Protein AF-A0A2V9MA89-F1 (afdb_monomer_lite)

Structure (mmCIF, N/CA/C/O backbone):
data_AF-A0A2V9MA89-F1
#
_entry.id   AF-A0A2V9MA89-F1
#
loop_
_atom_site.group_PDB
_atom_site.id
_atom_site.type_symbol
_atom_site.label_atom_id
_atom_site.label_alt_id
_atom_site.label_comp_id
_atom_site.label_asym_id
_atom_site.label_entity_id
_atom_site.label_seq_id
_atom_site.pdbx_PDB_ins_code
_atom_site.Cartn_x
_atom_site.Cartn_y
_atom_site.Cartn_z
_atom_site.occupancy
_atom_site.B_iso_or_equiv
_atom_site.auth_seq_id
_atom_site.auth_comp_id
_atom_site.auth_asym_id
_atom_site.auth_atom_id
_atom_site.pdbx_PDB_model_num
ATOM 1 N N . MET A 1 1 ? 19.183 25.462 5.702 1.00 46.97 1 MET A N 1
ATOM 2 C CA . MET A 1 1 ? 18.153 24.453 5.350 1.00 46.97 1 MET A CA 1
ATOM 3 C C . MET A 1 1 ? 18.546 23.138 5.999 1.00 46.97 1 MET A C 1
ATOM 5 O O . MET A 1 1 ? 19.645 22.684 5.725 1.00 46.97 1 MET A O 1
ATOM 9 N N . GLN A 1 2 ? 17.701 22.550 6.853 1.00 56.38 2 GLN A N 1
ATOM 10 C CA . GLN A 1 2 ? 17.992 21.238 7.446 1.00 56.38 2 GLN A CA 1
ATOM 11 C C . GLN A 1 2 ? 18.000 20.144 6.371 1.00 56.38 2 GLN A C 1
ATOM 13 O O . GLN A 1 2 ? 17.097 20.059 5.521 1.00 56.38 2 GLN A O 1
ATOM 18 N N . THR A 1 3 ? 19.002 19.277 6.430 1.00 70.81 3 THR A N 1
ATOM 19 C CA . THR A 1 3 ? 19.090 18.080 5.598 1.00 70.81 3 THR A CA 1
ATOM 20 C C . THR A 1 3 ? 17.911 17.143 5.886 1.00 70.81 3 THR A C 1
ATOM 22 O O . THR A 1 3 ? 17.191 17.257 6.884 1.00 70.81 3 THR A O 1
ATOM 25 N N . ARG A 1 4 ? 17.642 16.206 4.972 1.00 61.56 4 ARG A N 1
ATOM 26 C CA . ARG A 1 4 ? 16.603 15.185 5.186 1.00 61.56 4 ARG A CA 1
ATOM 27 C C . ARG A 1 4 ? 16.917 14.314 6.410 1.00 61.56 4 ARG A C 1
ATOM 29 O O . ARG A 1 4 ? 15.990 13.954 7.125 1.00 61.56 4 ARG A O 1
ATOM 36 N N . GLY A 1 5 ? 18.197 14.014 6.649 1.00 64.12 5 GLY A N 1
ATOM 37 C CA . GLY A 1 5 ? 18.654 13.239 7.805 1.00 64.12 5 GLY A CA 1
ATOM 38 C C . GLY A 1 5 ? 18.374 13.951 9.128 1.00 64.12 5 GLY A C 1
ATOM 39 O O . GLY A 1 5 ? 17.744 13.373 10.003 1.00 64.12 5 GLY A O 1
ATOM 40 N N . GLU A 1 6 ? 18.719 15.236 9.231 1.00 68.38 6 GLU A N 1
ATOM 41 C CA . GLU A 1 6 ? 18.468 16.042 10.438 1.00 68.38 6 GLU A CA 1
ATOM 42 C C . GLU A 1 6 ? 16.975 16.173 10.762 1.00 68.38 6 GLU A C 1
ATOM 44 O O . GLU A 1 6 ? 16.577 16.092 11.923 1.00 68.38 6 GLU A O 1
ATOM 49 N N . ARG A 1 7 ? 16.123 16.320 9.737 1.00 64.81 7 ARG A N 1
ATOM 50 C CA . ARG A 1 7 ? 14.663 16.356 9.924 1.00 64.81 7 ARG A CA 1
ATOM 51 C C . ARG A 1 7 ? 14.111 15.033 10.443 1.00 64.81 7 ARG A C 1
ATOM 53 O O . ARG A 1 7 ? 13.260 15.037 11.326 1.00 64.81 7 ARG A O 1
ATOM 60 N N . LEU A 1 8 ? 14.586 13.912 9.903 1.00 64.81 8 LEU A N 1
ATOM 61 C CA . LEU A 1 8 ? 14.165 12.582 10.342 1.00 64.81 8 LEU A CA 1
ATOM 62 C C . LEU A 1 8 ? 14.608 12.298 11.781 1.00 64.81 8 LEU A C 1
ATOM 64 O O . LEU A 1 8 ? 13.807 11.798 12.567 1.00 64.81 8 LEU A O 1
ATOM 68 N N . GLU A 1 9 ? 15.830 12.692 12.135 1.00 66.44 9 GLU A N 1
ATOM 69 C CA . GLU A 1 9 ? 16.377 12.546 13.485 1.00 66.44 9 GLU A CA 1
ATOM 70 C C . GLU A 1 9 ? 15.621 13.407 14.510 1.00 66.44 9 GLU A C 1
ATOM 72 O O . GLU A 1 9 ? 15.245 12.925 15.578 1.00 66.44 9 GLU A O 1
ATOM 77 N N . GLY A 1 10 ? 15.313 14.665 14.174 1.00 67.38 10 GLY A N 1
ATOM 78 C CA . GLY A 1 10 ? 14.509 15.537 15.035 1.00 67.38 10 GLY A CA 1
ATOM 79 C C . GLY A 1 10 ? 13.085 15.013 15.244 1.00 67.38 10 GLY A C 1
ATOM 80 O O . GLY A 1 10 ? 12.563 15.039 16.358 1.00 67.38 10 GLY A O 1
ATOM 81 N N . MET A 1 11 ? 12.465 14.468 14.192 1.00 68.75 11 MET A N 1
ATOM 82 C CA . MET A 1 11 ? 11.160 13.813 14.306 1.00 68.75 11 MET A CA 1
ATOM 83 C C . MET A 1 11 ? 11.224 12.566 15.187 1.00 68.75 11 MET A C 1
ATOM 85 O O . MET A 1 11 ? 10.311 12.354 15.981 1.00 68.75 11 MET A O 1
ATOM 89 N N . ARG A 1 12 ? 12.286 11.759 15.065 1.00 67.50 12 ARG A N 1
ATOM 90 C CA . ARG A 1 12 ? 12.498 10.561 15.883 1.00 67.50 12 ARG A CA 1
ATOM 91 C C . ARG A 1 12 ? 12.557 10.905 17.368 1.00 67.50 12 ARG A C 1
ATOM 93 O O . ARG A 1 12 ? 11.744 10.379 18.123 1.00 67.50 12 ARG A O 1
ATOM 100 N N . LYS A 1 13 ? 13.417 11.851 17.755 1.00 67.94 13 LYS A N 1
ATOM 101 C CA . LYS A 1 13 ? 13.519 12.319 19.148 1.00 67.94 13 LYS A CA 1
ATOM 102 C C . LYS A 1 13 ? 12.179 12.822 19.683 1.00 67.94 13 LYS A C 1
ATOM 104 O O . LYS A 1 13 ? 11.753 12.428 20.763 1.00 67.94 13 LYS A O 1
ATOM 109 N N . GLY A 1 14 ? 11.447 13.592 18.874 1.00 71.06 14 GLY A N 1
ATOM 110 C CA . GLY A 1 14 ? 10.112 14.063 19.244 1.00 71.06 14 GLY A CA 1
ATOM 111 C C . GLY A 1 14 ? 9.082 12.942 19.451 1.00 71.06 14 GLY A C 1
ATOM 112 O O . GLY A 1 14 ? 8.130 13.126 20.206 1.00 71.06 14 GLY A O 1
ATOM 113 N N . PHE A 1 15 ? 9.231 11.777 18.810 1.00 72.88 15 PHE A N 1
ATOM 114 C CA . PHE A 1 15 ? 8.396 10.610 19.110 1.00 72.88 15 PHE A CA 1
ATOM 115 C C . PHE A 1 15 ? 8.867 9.881 20.368 1.00 72.88 15 PHE A C 1
ATOM 117 O O . PHE A 1 15 ? 8.028 9.560 21.207 1.00 72.88 15 PHE A O 1
ATOM 124 N N . GLU A 1 16 ? 10.171 9.657 20.525 1.00 71.19 16 GLU A N 1
ATOM 125 C CA . GLU A 1 16 ? 10.755 8.987 21.697 1.00 71.19 16 GLU A CA 1
ATOM 126 C C . GLU A 1 16 ? 10.385 9.682 23.014 1.00 71.19 16 GLU A C 1
ATOM 128 O O . GLU A 1 16 ? 10.080 9.009 23.993 1.00 71.19 16 GLU A O 1
ATOM 133 N N . GLU A 1 17 ? 10.301 11.013 23.026 1.00 76.19 17 GLU A N 1
ATOM 134 C CA . GLU A 1 17 ? 9.868 11.782 24.201 1.00 76.19 17 GLU A CA 1
ATOM 135 C C . GLU A 1 17 ? 8.370 11.620 24.515 1.00 76.19 17 GLU A C 1
ATOM 137 O O . GLU A 1 17 ? 7.957 11.631 25.676 1.00 76.19 17 GLU A O 1
ATOM 142 N N . ARG A 1 18 ? 7.528 11.458 23.486 1.00 80.00 18 ARG A N 1
ATOM 143 C CA . ARG A 1 18 ? 6.061 11.437 23.629 1.00 80.00 18 ARG A CA 1
ATOM 144 C C . ARG A 1 18 ? 5.520 10.050 23.944 1.00 80.00 18 ARG A C 1
ATOM 146 O O . ARG A 1 18 ? 4.562 9.926 24.704 1.00 80.00 18 ARG A O 1
ATOM 153 N N . VAL A 1 19 ? 6.113 9.003 23.372 1.00 79.62 19 VAL A N 1
ATOM 154 C CA . VAL A 1 19 ? 5.618 7.622 23.488 1.00 79.62 19 VAL A CA 1
ATOM 155 C C . VAL A 1 19 ? 5.495 7.142 24.945 1.00 79.62 19 VAL A C 1
ATOM 157 O O . VAL A 1 19 ? 4.449 6.572 25.264 1.00 79.62 19 VAL A O 1
ATOM 160 N N . PRO A 1 20 ? 6.451 7.404 25.863 1.00 85.69 20 PRO A N 1
ATOM 161 C CA . PRO A 1 20 ? 6.319 6.999 27.261 1.00 85.69 20 PRO A CA 1
ATOM 162 C C . PRO A 1 20 ? 5.063 7.554 27.937 1.00 85.69 20 PRO A C 1
ATOM 164 O O . PRO A 1 20 ? 4.433 6.850 28.721 1.00 85.69 20 PRO A O 1
ATOM 167 N N . ALA A 1 21 ? 4.656 8.789 27.617 1.00 87.81 21 ALA A N 1
ATOM 168 C CA . ALA A 1 21 ? 3.433 9.382 28.158 1.00 87.81 21 ALA A CA 1
ATOM 169 C C . ALA A 1 21 ? 2.171 8.670 27.639 1.00 87.81 21 ALA A C 1
ATOM 171 O O . ALA A 1 21 ? 1.249 8.417 28.414 1.00 87.81 21 ALA A O 1
ATOM 172 N N . LEU A 1 22 ? 2.171 8.276 26.362 1.00 89.19 22 LEU A N 1
ATOM 173 C CA . LEU A 1 22 ? 1.068 7.558 25.707 1.00 89.19 22 LEU A CA 1
ATOM 174 C C . LEU A 1 22 ? 0.938 6.096 26.154 1.00 89.19 22 LEU A C 1
ATOM 176 O O . LEU A 1 22 ? -0.091 5.472 25.901 1.00 89.19 22 LEU A O 1
ATOM 180 N N . ALA A 1 23 ? 1.971 5.554 26.802 1.00 87.81 23 ALA A N 1
ATOM 181 C CA . ALA A 1 23 ? 1.989 4.211 27.372 1.00 87.81 23 ALA A CA 1
ATOM 182 C C . ALA A 1 23 ? 1.628 4.177 28.870 1.00 87.81 23 ALA A C 1
ATOM 184 O O . ALA A 1 23 ? 1.488 3.095 29.439 1.00 87.81 23 ALA A O 1
ATOM 185 N N . ARG A 1 24 ? 1.465 5.335 29.535 1.00 89.81 24 ARG A N 1
ATOM 186 C CA . ARG A 1 24 ? 1.129 5.379 30.969 1.00 89.81 24 ARG A CA 1
ATOM 187 C C . ARG A 1 24 ? -0.247 4.748 31.223 1.00 89.81 24 ARG A C 1
ATOM 189 O O . ARG A 1 24 ? -1.197 5.118 30.530 1.00 89.81 24 ARG A O 1
ATOM 196 N N . PRO A 1 25 ? -0.415 3.914 32.269 1.00 86.75 25 PRO A N 1
ATOM 197 C CA . PRO A 1 25 ? -1.697 3.270 32.570 1.00 86.75 25 PRO A CA 1
ATOM 198 C C . PRO A 1 25 ? -2.876 4.247 32.666 1.00 86.75 25 PRO A C 1
ATOM 200 O O . PRO A 1 25 ? -3.944 3.988 32.117 1.00 86.75 25 PRO A O 1
ATOM 203 N N . GLY A 1 26 ? -2.669 5.415 33.288 1.00 86.50 26 GLY A N 1
ATOM 204 C CA . GLY A 1 26 ? -3.700 6.452 33.392 1.00 86.50 26 GLY A CA 1
ATOM 205 C C . GLY A 1 26 ? -4.122 7.039 32.041 1.00 86.50 26 GLY A C 1
ATOM 206 O O . GLY A 1 26 ? -5.304 7.311 31.839 1.00 86.50 26 GLY A O 1
ATOM 207 N N . PHE A 1 27 ? -3.184 7.189 31.098 1.00 90.31 27 PHE A N 1
ATOM 208 C CA . PHE A 1 27 ? -3.495 7.624 29.737 1.00 90.31 27 PHE A CA 1
ATOM 209 C C . PHE A 1 27 ? -4.284 6.546 28.992 1.00 90.31 27 PHE A C 1
ATOM 211 O O . PHE A 1 27 ? -5.341 6.833 28.434 1.00 90.31 27 PHE A O 1
ATOM 218 N N . VAL A 1 28 ? -3.804 5.298 29.034 1.00 89.88 28 VAL A N 1
ATOM 219 C CA . VAL A 1 28 ? -4.446 4.156 28.369 1.00 89.88 28 VAL A CA 1
ATOM 220 C C . VAL A 1 28 ? -5.880 3.975 28.864 1.00 89.88 28 VAL A C 1
ATOM 222 O O . VAL A 1 28 ? -6.798 3.889 28.050 1.00 89.88 28 VAL A O 1
ATOM 225 N N . ALA A 1 29 ? -6.096 3.984 30.181 1.00 86.56 29 ALA A N 1
ATOM 226 C CA . ALA A 1 29 ? -7.425 3.845 30.767 1.00 86.56 29 ALA A CA 1
ATOM 227 C C . ALA A 1 29 ? -8.369 4.983 30.338 1.00 86.56 29 ALA A C 1
ATOM 229 O O . ALA A 1 29 ? -9.514 4.731 29.961 1.00 86.56 29 ALA A O 1
ATOM 230 N N . ARG A 1 30 ? -7.885 6.233 30.361 1.00 87.31 30 ARG A N 1
ATOM 231 C CA . ARG A 1 30 ? -8.709 7.420 30.097 1.00 87.31 30 ARG A CA 1
ATOM 232 C C . ARG A 1 30 ? -9.006 7.651 28.618 1.00 87.31 30 ARG A C 1
ATOM 234 O O . ARG A 1 30 ? -10.115 8.076 28.311 1.00 87.31 30 ARG A O 1
ATOM 241 N N . HIS A 1 31 ? -8.049 7.407 27.725 1.00 88.56 31 HIS A N 1
ATOM 242 C CA . HIS A 1 31 ? -8.136 7.836 26.323 1.00 88.56 31 HIS A CA 1
ATOM 243 C C . HIS A 1 31 ? -8.214 6.691 25.316 1.00 88.56 31 HIS A C 1
ATOM 245 O O . HIS A 1 31 ? -8.699 6.905 24.212 1.00 88.56 31 HIS A O 1
ATOM 251 N N . VAL A 1 32 ? -7.751 5.488 25.666 1.00 89.75 32 VAL A N 1
ATOM 252 C CA . VAL A 1 32 ? -7.778 4.336 24.750 1.00 89.75 32 VAL A CA 1
ATOM 253 C C . VAL A 1 32 ? -8.895 3.379 25.141 1.00 89.75 32 VAL A C 1
ATOM 255 O O . VAL A 1 32 ? -9.768 3.071 24.334 1.00 89.75 32 VAL A O 1
ATOM 258 N N . ARG A 1 33 ? -8.903 2.939 26.403 1.00 86.69 33 ARG A N 1
ATOM 259 C CA . ARG A 1 33 ? -9.870 1.963 26.911 1.00 86.69 33 ARG A CA 1
ATOM 260 C C . ARG A 1 33 ? -11.286 2.527 26.977 1.00 86.69 33 ARG A C 1
ATOM 262 O O . ARG A 1 33 ? -12.224 1.811 26.659 1.00 86.69 33 ARG A O 1
ATOM 269 N N . SER A 1 34 ? -11.442 3.798 27.343 1.00 87.62 34 SER A N 1
ATOM 270 C CA . SER A 1 34 ? -12.750 4.468 27.428 1.00 87.62 34 SER A CA 1
ATOM 271 C C . SER A 1 34 ? -13.517 4.512 26.100 1.00 87.62 34 SER A C 1
ATOM 273 O O . SER A 1 34 ? -14.742 4.611 26.111 1.00 87.62 34 SER A O 1
ATOM 275 N N . LEU A 1 35 ? -12.810 4.419 24.968 1.00 87.12 35 LEU A N 1
ATOM 276 C CA . LEU A 1 35 ? -13.395 4.398 23.626 1.00 87.12 35 LEU A CA 1
ATOM 277 C C . LEU A 1 35 ? -13.886 3.002 23.215 1.00 87.12 35 LEU A C 1
ATOM 279 O O . LEU A 1 35 ? -14.636 2.869 22.249 1.00 87.12 35 LEU A O 1
ATOM 283 N N . LEU A 1 36 ? -13.482 1.955 23.938 1.00 84.69 36 LEU A N 1
ATOM 284 C CA . LEU A 1 36 ? -13.965 0.600 23.720 1.00 84.69 36 LEU A CA 1
ATOM 285 C C . LEU A 1 36 ? -15.293 0.436 24.469 1.00 84.69 36 LEU A C 1
ATOM 287 O O . LEU A 1 36 ? -15.354 0.525 25.693 1.00 84.69 36 LEU A O 1
ATOM 291 N N . LYS A 1 37 ? -16.379 0.190 23.726 1.00 68.69 37 LYS A N 1
ATOM 292 C CA . LYS A 1 37 ? -17.733 -0.004 24.285 1.00 68.69 37 LYS A CA 1
ATOM 293 C C . LYS A 1 37 ? -17.832 -1.221 25.224 1.00 68.69 37 LYS A C 1
ATOM 295 O O . LYS A 1 37 ? -18.767 -1.315 26.015 1.00 68.69 37 LYS A O 1
ATOM 300 N N . GLU A 1 38 ? -16.862 -2.131 25.159 1.00 64.06 38 GLU A N 1
ATOM 301 C CA . GLU A 1 38 ? -16.753 -3.336 25.983 1.00 64.06 38 GLU A CA 1
ATOM 302 C C . GLU A 1 38 ? -16.047 -3.007 27.312 1.00 64.06 38 GLU A C 1
ATOM 304 O O . GLU A 1 38 ? -14.821 -2.923 27.409 1.00 64.06 38 GLU A O 1
ATOM 309 N N . ARG A 1 39 ? -16.842 -2.782 28.365 1.00 52.31 39 ARG A N 1
ATOM 310 C CA . ARG A 1 39 ? -16.356 -2.531 29.730 1.00 52.31 39 ARG A CA 1
ATOM 311 C C . ARG A 1 39 ? -15.835 -3.821 30.376 1.00 52.31 39 ARG A C 1
ATOM 313 O O . ARG A 1 39 ? -16.519 -4.399 31.212 1.00 52.31 39 ARG A O 1
ATOM 320 N N . ALA A 1 40 ? -14.604 -4.229 30.081 1.00 54.59 40 ALA A N 1
ATOM 321 C CA . ALA A 1 40 ? -13.835 -4.980 31.079 1.00 54.59 40 ALA A CA 1
ATOM 322 C C . ALA A 1 40 ? -13.034 -3.967 31.909 1.00 54.59 40 ALA A C 1
ATOM 324 O O . ALA A 1 40 ? -12.072 -3.368 31.415 1.00 54.59 40 ALA A O 1
ATOM 325 N N . LEU A 1 41 ? -13.499 -3.710 33.134 1.00 51.88 41 LEU A N 1
ATOM 326 C CA . LEU A 1 41 ? -12.773 -2.946 34.148 1.00 51.88 41 LEU A CA 1
ATOM 327 C C . LEU A 1 41 ? -11.552 -3.772 34.583 1.00 51.88 41 LEU A C 1
ATOM 329 O O . LEU A 1 41 ? -11.711 -4.915 34.994 1.00 51.88 41 LEU A O 1
ATOM 333 N N . GLY A 1 42 ? -10.348 -3.201 34.494 1.00 57.38 42 GLY A N 1
ATOM 334 C CA . GLY A 1 42 ? -9.135 -3.797 35.073 1.00 57.38 42 GLY A CA 1
ATOM 335 C C . GLY A 1 42 ? -8.269 -4.672 34.158 1.00 57.38 42 GLY A C 1
ATOM 336 O O . GLY A 1 42 ? -7.298 -5.232 34.652 1.00 57.38 42 GLY A O 1
ATOM 337 N N . ALA A 1 43 ? -8.556 -4.773 32.855 1.00 64.19 43 ALA A N 1
ATOM 338 C CA . ALA A 1 43 ? -7.651 -5.455 31.924 1.00 64.19 43 ALA A CA 1
ATOM 339 C C . ALA A 1 43 ? -6.328 -4.676 31.797 1.00 64.19 43 ALA A C 1
ATOM 341 O O . ALA A 1 43 ? -6.338 -3.478 31.483 1.00 64.19 43 ALA A O 1
ATOM 342 N N . GLY A 1 44 ? -5.200 -5.347 32.039 1.00 80.31 44 GLY A N 1
ATOM 343 C CA . GLY A 1 44 ? -3.877 -4.812 31.755 1.00 80.31 44 GLY A CA 1
ATOM 344 C C . GLY A 1 44 ? -3.711 -4.528 30.264 1.00 80.31 44 GLY A C 1
ATOM 345 O O . GLY A 1 44 ? -4.481 -4.987 29.415 1.00 80.31 44 GLY A O 1
ATOM 346 N N . CYS A 1 45 ? -2.732 -3.687 29.941 1.00 87.69 45 CYS A N 1
ATOM 347 C CA . CYS A 1 45 ? -2.436 -3.309 28.568 1.00 87.69 45 CYS A CA 1
ATOM 348 C C . CYS A 1 45 ? -0.930 -3.294 28.351 1.00 87.69 45 CYS A C 1
ATOM 350 O O . CYS A 1 45 ? -0.204 -2.541 29.004 1.00 87.69 45 CYS A O 1
ATOM 352 N N . LYS A 1 46 ? -0.471 -4.061 27.365 1.00 91.06 46 LYS A N 1
ATOM 353 C CA . LYS A 1 46 ? 0.884 -3.962 26.834 1.00 91.06 46 LYS A CA 1
ATOM 354 C C . LYS A 1 46 ? 0.909 -2.936 25.706 1.00 91.06 46 LYS A C 1
ATOM 356 O O . LYS A 1 46 ? 0.102 -3.016 24.781 1.00 91.06 46 LYS A O 1
ATOM 361 N N . VAL A 1 47 ? 1.830 -1.976 25.774 1.00 90.75 47 VAL A N 1
ATOM 362 C CA . VAL A 1 47 ? 2.010 -0.951 24.735 1.00 90.75 47 VAL A CA 1
ATOM 363 C C . VAL A 1 47 ? 3.351 -1.153 24.047 1.00 90.75 47 VAL A C 1
ATOM 365 O O . VAL A 1 47 ? 4.384 -1.231 24.705 1.00 90.75 47 VAL A O 1
ATOM 368 N N . GLU A 1 48 ? 3.337 -1.239 22.722 1.00 90.62 48 GLU A N 1
ATOM 369 C CA . GLU A 1 48 ? 4.529 -1.479 21.908 1.00 90.62 48 GLU A CA 1
ATOM 370 C C . GLU A 1 48 ? 4.590 -0.514 20.726 1.00 90.62 48 GLU A C 1
ATOM 372 O O . GLU A 1 48 ? 3.570 -0.188 20.120 1.00 90.62 48 GLU A O 1
ATOM 377 N N . ILE A 1 49 ? 5.795 -0.097 20.343 1.00 88.00 49 ILE A N 1
ATOM 378 C CA . ILE A 1 49 ? 6.016 0.611 19.080 1.00 88.00 49 ILE A CA 1
ATOM 379 C C . ILE A 1 49 ? 6.128 -0.444 17.977 1.00 88.00 49 ILE A C 1
ATOM 381 O O . ILE A 1 49 ? 7.036 -1.268 17.999 1.00 88.00 49 ILE A O 1
ATOM 385 N N . VAL A 1 50 ? 5.218 -0.419 17.000 1.00 84.06 50 VAL A N 1
ATOM 386 C CA . VAL A 1 50 ? 5.195 -1.404 15.896 1.00 84.06 50 VAL A CA 1
ATOM 387 C C . VAL A 1 50 ? 5.807 -0.841 14.619 1.00 84.06 50 VAL A C 1
ATOM 389 O O . VAL A 1 50 ? 6.309 -1.585 13.780 1.00 84.06 50 VAL A O 1
ATOM 392 N N . ARG A 1 51 ? 5.798 0.485 14.456 1.00 73.12 51 ARG A N 1
ATOM 393 C CA . ARG A 1 51 ? 6.441 1.141 13.317 1.00 73.12 51 ARG A CA 1
ATOM 394 C C . ARG A 1 51 ? 7.093 2.434 13.763 1.00 73.12 51 ARG A C 1
ATOM 396 O O . ARG A 1 51 ? 6.393 3.395 14.091 1.00 73.12 51 ARG A O 1
ATOM 403 N N . GLY A 1 52 ? 8.420 2.422 13.743 1.00 51.44 52 GLY A N 1
ATOM 404 C CA . GLY A 1 52 ? 9.262 3.597 13.878 1.00 51.44 52 GLY A CA 1
ATOM 405 C C . GLY A 1 52 ? 9.715 4.092 12.507 1.00 51.44 52 GLY A C 1
ATOM 406 O O . GLY A 1 52 ? 10.106 3.305 11.650 1.00 51.44 52 GLY A O 1
ATOM 407 N N . GLU A 1 53 ? 9.683 5.413 12.357 1.00 49.94 53 GLU A N 1
ATOM 408 C CA . GLU A 1 53 ? 10.563 6.194 11.483 1.00 49.94 53 GLU A CA 1
ATOM 409 C C . GLU A 1 53 ? 10.176 6.382 9.999 1.00 49.94 53 GLU A C 1
ATOM 411 O O . GLU A 1 53 ? 9.621 5.532 9.300 1.00 49.94 53 GLU A O 1
ATOM 416 N N . GLY A 1 54 ? 10.495 7.584 9.501 1.00 50.00 54 GLY A N 1
ATOM 417 C CA . GLY A 1 54 ? 10.597 7.889 8.071 1.00 50.00 54 GLY A CA 1
ATOM 418 C C . GLY A 1 54 ? 9.399 8.556 7.392 1.00 50.00 54 GLY A C 1
ATOM 419 O O . GLY A 1 54 ? 9.554 9.024 6.263 1.00 50.00 54 GLY A O 1
ATOM 420 N N . THR A 1 55 ? 8.214 8.600 8.016 1.00 53.84 55 THR A N 1
ATOM 421 C CA . THR A 1 55 ? 6.963 8.919 7.285 1.00 53.84 55 THR A CA 1
ATOM 422 C C . THR A 1 55 ? 6.126 10.089 7.805 1.00 53.84 55 THR A C 1
ATOM 424 O O . THR A 1 55 ? 5.219 10.509 7.091 1.00 53.84 55 THR A O 1
ATOM 427 N N . GLY A 1 56 ? 6.428 10.678 8.968 1.00 66.19 56 GLY A N 1
ATOM 428 C CA . GLY A 1 56 ? 5.556 11.710 9.565 1.00 66.19 56 GLY A CA 1
ATOM 429 C C . GLY A 1 56 ? 4.754 11.250 10.776 1.00 66.19 56 GLY A C 1
ATOM 430 O O . GLY A 1 56 ? 4.106 12.078 11.418 1.00 66.19 56 GLY A O 1
ATOM 431 N N . TRP A 1 57 ? 4.790 9.953 11.085 1.00 76.62 57 TRP A N 1
ATOM 432 C CA . TRP A 1 57 ? 4.077 9.364 12.211 1.00 76.62 57 TRP A CA 1
ATOM 433 C C . TRP A 1 57 ? 4.807 8.150 12.795 1.00 76.62 57 TRP A C 1
ATOM 435 O O . TRP A 1 57 ? 5.644 7.537 12.130 1.00 76.62 57 TRP A O 1
ATOM 445 N N . THR A 1 58 ? 4.426 7.795 14.022 1.00 86.31 58 THR A N 1
ATOM 446 C CA . THR A 1 58 ? 4.827 6.567 14.728 1.00 86.31 58 THR A CA 1
ATOM 447 C C . THR A 1 58 ? 3.581 5.767 15.078 1.00 86.31 58 THR A C 1
ATOM 449 O O . THR A 1 58 ? 2.556 6.348 15.436 1.00 86.31 58 THR A O 1
ATOM 452 N N . THR A 1 59 ? 3.647 4.439 14.949 1.00 89.94 59 THR A N 1
ATOM 453 C CA . THR A 1 59 ? 2.507 3.555 15.242 1.00 89.94 59 THR A CA 1
ATOM 454 C C . THR A 1 59 ? 2.740 2.760 16.522 1.00 89.94 59 THR A C 1
ATOM 456 O O . THR A 1 59 ? 3.733 2.040 16.635 1.00 89.94 59 THR A O 1
ATOM 459 N N . LEU A 1 60 ? 1.795 2.870 17.449 1.00 92.38 60 LEU A N 1
ATOM 460 C CA . LEU A 1 60 ? 1.704 2.146 18.709 1.00 92.38 60 LEU A CA 1
ATOM 461 C C . LEU A 1 60 ? 0.674 1.023 18.601 1.00 92.38 60 LEU A C 1
ATOM 463 O O . LEU A 1 60 ? -0.345 1.176 17.927 1.00 92.38 60 LEU A O 1
ATOM 467 N N . ARG A 1 61 ? 0.922 -0.081 19.297 1.00 94.75 61 ARG A N 1
ATOM 468 C CA . ARG A 1 61 ? -0.019 -1.179 19.512 1.00 94.75 61 ARG A CA 1
ATOM 469 C C . ARG A 1 61 ? -0.330 -1.267 20.994 1.00 94.75 61 ARG A C 1
ATOM 471 O O . ARG A 1 61 ? 0.579 -1.450 21.794 1.00 94.75 61 ARG A O 1
ATOM 478 N N . TYR A 1 62 ? -1.607 -1.156 21.322 1.00 94.56 62 TYR A N 1
ATOM 479 C CA . TYR A 1 62 ? -2.175 -1.369 22.645 1.00 94.56 62 TYR A CA 1
ATOM 480 C C . TYR A 1 62 ? -2.844 -2.743 22.635 1.00 94.56 62 TYR A C 1
ATOM 482 O O . TYR A 1 62 ? -3.883 -2.916 21.995 1.00 94.56 62 TYR A O 1
ATOM 490 N N . ALA A 1 63 ? -2.214 -3.726 23.270 1.00 93.75 63 ALA A N 1
ATOM 491 C CA . ALA A 1 63 ? -2.737 -5.079 23.410 1.00 93.75 63 ALA A CA 1
ATOM 492 C C . ALA A 1 63 ? -3.294 -5.246 24.826 1.00 93.75 63 ALA A C 1
ATOM 494 O O . ALA A 1 63 ? -2.531 -5.210 25.792 1.00 93.75 63 ALA A O 1
ATOM 495 N N . PHE A 1 64 ? -4.611 -5.381 24.935 1.00 91.38 64 PHE A N 1
ATOM 496 C CA . PHE A 1 64 ? -5.313 -5.573 26.198 1.00 91.38 64 PHE A CA 1
ATOM 497 C C . PHE A 1 64 ? -5.410 -7.063 26.548 1.00 91.38 64 PHE A C 1
ATOM 499 O O . PHE A 1 64 ? -5.494 -7.909 25.655 1.00 91.38 64 PHE A O 1
ATOM 506 N N . ASP A 1 65 ? -5.428 -7.379 27.844 1.00 88.81 65 ASP A N 1
ATOM 507 C CA . ASP A 1 65 ? -5.460 -8.766 28.345 1.00 88.81 65 ASP A CA 1
ATOM 508 C C . ASP A 1 65 ? -6.735 -9.534 27.956 1.00 88.81 65 ASP A C 1
ATOM 510 O O . ASP A 1 65 ? -6.742 -10.761 27.922 1.00 88.81 65 ASP A O 1
ATOM 514 N N . ASP A 1 66 ? -7.810 -8.822 27.614 1.00 87.38 66 ASP A N 1
ATOM 515 C CA . ASP A 1 66 ? -9.056 -9.395 27.094 1.00 87.38 66 ASP A CA 1
ATOM 516 C C . ASP A 1 66 ? -8.999 -9.728 25.590 1.00 87.38 66 ASP A C 1
ATOM 518 O O . ASP A 1 66 ? -10.010 -10.081 24.984 1.00 87.38 66 ASP A O 1
ATOM 522 N N . GLY A 1 67 ? -7.822 -9.604 24.972 1.00 87.69 67 GLY A N 1
ATOM 523 C CA . GLY A 1 67 ? -7.580 -9.905 23.563 1.00 87.69 67 GLY A CA 1
ATOM 524 C C . GLY A 1 67 ? -7.870 -8.742 22.613 1.00 87.69 67 GLY A C 1
ATOM 525 O O . GLY A 1 67 ? -7.559 -8.834 21.420 1.00 87.69 67 GLY A O 1
ATOM 526 N N . VAL A 1 68 ? -8.412 -7.618 23.097 1.00 91.00 68 VAL A N 1
ATOM 527 C CA . VAL A 1 68 ? -8.637 -6.446 22.246 1.00 91.00 68 VAL A CA 1
ATOM 528 C C . VAL A 1 68 ? -7.298 -5.817 21.864 1.00 91.00 68 VAL A C 1
ATOM 530 O O . VAL A 1 68 ? -6.440 -5.556 22.703 1.00 91.00 68 VAL A O 1
ATOM 533 N N . THR A 1 69 ? -7.120 -5.524 20.575 1.00 94.75 69 THR A N 1
ATOM 534 C CA . THR A 1 69 ? -5.952 -4.788 20.077 1.00 94.75 69 THR A CA 1
ATOM 535 C C . THR A 1 69 ? -6.378 -3.478 19.420 1.00 94.75 69 THR A C 1
ATOM 537 O O . THR A 1 69 ? -7.234 -3.455 18.530 1.00 94.75 69 THR A O 1
ATOM 540 N N . VAL A 1 70 ? -5.741 -2.385 19.840 1.00 95.81 70 VAL A N 1
ATOM 541 C CA . VAL A 1 70 ? -5.917 -1.034 19.293 1.00 95.81 70 VAL A CA 1
ATOM 542 C C . VAL A 1 70 ? -4.590 -0.540 18.733 1.00 95.81 70 VAL A C 1
ATOM 544 O O . VAL A 1 70 ? -3.539 -0.717 19.344 1.00 95.81 70 VAL A O 1
ATOM 547 N N . TYR A 1 71 ? -4.636 0.109 17.575 1.00 95.38 71 TYR A N 1
ATOM 548 C CA . TYR A 1 71 ? -3.488 0.786 16.990 1.00 95.38 71 TYR A CA 1
ATOM 549 C C . TYR A 1 71 ? -3.628 2.297 17.129 1.00 95.38 71 TYR A C 1
ATOM 551 O O . TYR A 1 71 ? -4.673 2.871 16.822 1.00 95.38 71 TYR A O 1
ATOM 559 N N . GLY A 1 72 ? -2.548 2.930 17.580 1.00 94.25 72 GLY A N 1
ATOM 560 C CA . GLY A 1 72 ? -2.427 4.371 17.724 1.00 94.25 72 GLY A CA 1
ATOM 561 C C . GLY A 1 72 ? -1.423 4.949 16.740 1.00 94.25 72 GLY A C 1
ATOM 562 O O . GLY A 1 72 ? -0.255 4.583 16.785 1.00 94.25 72 GLY A O 1
ATOM 563 N N . LYS A 1 73 ? -1.831 5.870 15.869 1.00 91.94 73 LYS A N 1
ATOM 564 C CA . LYS A 1 73 ? -0.913 6.624 15.004 1.00 91.94 73 LYS A CA 1
ATOM 565 C C . LYS A 1 73 ? -0.692 8.022 15.560 1.00 91.94 73 LYS A C 1
ATOM 567 O O . LYS A 1 73 ? -1.616 8.830 15.599 1.00 91.94 73 LYS A O 1
ATOM 572 N N . VAL A 1 74 ? 0.541 8.301 15.967 1.00 90.50 74 VAL A N 1
ATOM 573 C CA . VAL A 1 74 ? 0.973 9.606 16.477 1.00 90.50 74 VAL A CA 1
ATOM 574 C C . VAL A 1 74 ? 1.492 10.434 15.311 1.00 90.50 74 VAL A C 1
ATOM 576 O O . VAL A 1 74 ? 2.486 10.049 14.704 1.00 90.50 74 VAL A O 1
ATOM 579 N N . TYR A 1 75 ? 0.879 11.577 15.010 1.00 87.12 75 TYR A N 1
ATOM 580 C CA . TYR A 1 75 ? 1.289 12.450 13.902 1.00 87.12 75 TYR A CA 1
ATOM 581 C C . TYR A 1 75 ? 2.175 13.607 14.379 1.00 87.12 75 TYR A C 1
ATOM 583 O O . TYR A 1 75 ? 1.978 14.168 15.462 1.00 87.12 75 TYR A O 1
ATOM 591 N N . THR A 1 76 ? 3.119 14.026 13.531 1.00 81.94 76 THR A N 1
ATOM 592 C CA . THR A 1 76 ? 3.900 15.271 13.710 1.00 81.94 76 THR A CA 1
ATOM 593 C C . THR A 1 76 ? 3.654 16.306 12.616 1.00 81.94 76 THR A C 1
ATOM 595 O O . THR A 1 76 ? 3.955 17.478 12.807 1.00 81.94 76 THR A O 1
ATOM 598 N N . ASN A 1 77 ? 3.036 15.908 11.504 1.00 76.69 77 ASN A N 1
ATOM 599 C CA . ASN A 1 77 ? 2.832 16.731 10.306 1.00 76.69 77 ASN A CA 1
ATOM 600 C C . ASN A 1 77 ? 1.425 17.354 10.182 1.00 76.69 77 ASN A C 1
ATOM 602 O O . ASN A 1 77 ? 1.095 17.902 9.136 1.00 76.69 77 ASN A O 1
ATOM 606 N N . GLY A 1 78 ? 0.581 17.239 11.213 1.00 81.81 78 GLY A N 1
ATOM 607 C CA . GLY A 1 78 ? -0.766 17.826 11.229 1.00 81.81 78 GLY A CA 1
ATOM 608 C C . GLY A 1 78 ? -1.829 17.085 10.406 1.00 81.81 78 GLY A C 1
ATOM 609 O O . GLY A 1 78 ? -2.975 17.518 10.401 1.00 81.81 78 GLY A O 1
ATOM 610 N N . LEU A 1 79 ? -1.502 15.955 9.764 1.00 84.75 79 LEU A N 1
ATOM 611 C CA . LEU A 1 79 ? -2.463 15.204 8.937 1.00 84.75 79 LEU A CA 1
ATOM 612 C C . LEU A 1 79 ? -3.522 14.431 9.745 1.00 84.75 79 LEU A C 1
ATOM 614 O O . LEU A 1 79 ? -4.567 14.079 9.203 1.00 84.75 79 LEU A O 1
ATOM 618 N N . GLY A 1 80 ? -3.283 14.202 11.039 1.00 89.94 80 GLY A N 1
ATOM 619 C CA . GLY A 1 80 ? -4.116 13.356 11.902 1.00 89.94 80 GLY A CA 1
ATOM 620 C C . GLY A 1 80 ? -5.630 13.632 11.853 1.00 89.94 80 GLY A C 1
ATOM 621 O O . GLY A 1 80 ? -6.382 12.691 11.594 1.00 89.94 80 GLY A O 1
ATOM 622 N N . PRO A 1 81 ? -6.107 14.884 12.032 1.00 92.81 81 PRO A N 1
ATOM 623 C CA . PRO A 1 81 ? -7.541 15.190 11.992 1.00 92.81 81 PRO A CA 1
ATOM 624 C C . PRO A 1 81 ? -8.196 14.874 10.641 1.00 92.81 81 PRO A C 1
ATOM 626 O O . PRO A 1 81 ? -9.317 14.356 10.590 1.00 92.81 81 PRO A O 1
ATOM 629 N N . ALA A 1 82 ? -7.493 15.160 9.539 1.00 91.94 82 ALA A N 1
ATOM 630 C CA . ALA A 1 82 ? -7.977 14.886 8.191 1.00 91.94 82 ALA A CA 1
ATOM 631 C C . ALA A 1 82 ? -8.036 13.374 7.923 1.00 91.94 82 ALA A C 1
ATOM 633 O O . ALA A 1 82 ? -9.061 12.895 7.431 1.00 91.94 82 ALA A O 1
ATOM 634 N N . THR A 1 83 ? -7.003 12.617 8.325 1.00 93.00 83 THR A N 1
ATOM 635 C CA . THR A 1 83 ? -7.011 1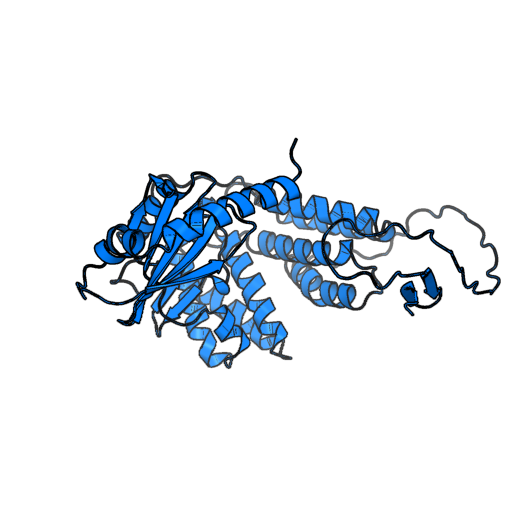1.147 8.250 1.00 93.00 83 THR A CA 1
ATOM 636 C C . THR A 1 83 ? -8.162 10.564 9.062 1.00 93.00 83 THR A C 1
ATOM 638 O O . THR A 1 83 ? -8.908 9.745 8.532 1.00 93.00 83 THR A O 1
ATOM 641 N N . PHE A 1 84 ? -8.339 10.972 10.325 1.00 95.69 84 PHE A N 1
ATOM 642 C CA . PHE A 1 84 ? -9.419 10.452 11.173 1.00 95.69 84 PHE A CA 1
ATOM 643 C C . PHE A 1 84 ? -10.786 10.670 10.526 1.00 95.69 84 PHE A C 1
ATOM 645 O O . PHE A 1 84 ? -11.586 9.743 10.413 1.00 95.69 84 PHE A O 1
ATOM 652 N N . SER A 1 85 ? -11.022 11.891 10.043 1.00 95.50 85 SER A N 1
ATOM 653 C CA . SER A 1 85 ? -12.275 12.258 9.391 1.00 95.50 85 SER A CA 1
ATOM 654 C C . SER A 1 85 ? -12.525 11.433 8.127 1.00 95.50 85 SER A C 1
ATOM 656 O O . SER A 1 85 ? -13.660 11.041 7.864 1.00 95.50 85 SER A O 1
ATOM 658 N N . LEU A 1 86 ? -11.479 11.153 7.342 1.00 95.75 86 LEU A N 1
ATOM 659 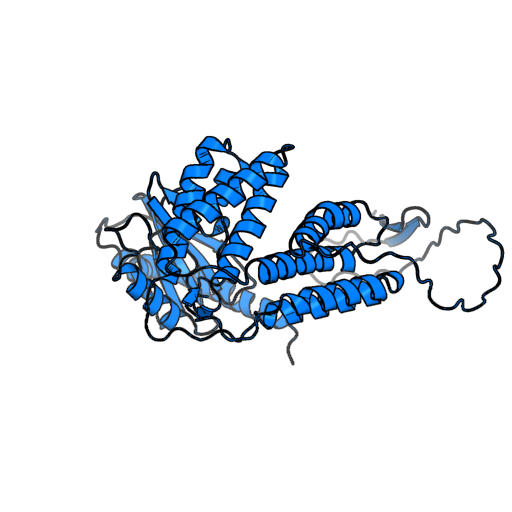C CA . LEU A 1 86 ? -11.580 10.308 6.155 1.00 95.75 86 LEU A CA 1
ATOM 660 C C . LEU A 1 86 ? -11.835 8.839 6.509 1.00 95.75 86 LEU A C 1
ATOM 662 O O . LEU A 1 86 ? -12.739 8.239 5.933 1.00 95.75 86 LEU A O 1
ATOM 666 N N . LEU A 1 87 ? -11.088 8.278 7.465 1.00 97.06 87 LEU A N 1
ATOM 667 C CA . LEU A 1 87 ? -11.271 6.904 7.936 1.00 97.06 87 LEU A CA 1
ATOM 668 C C . LEU A 1 87 ? -12.698 6.690 8.449 1.00 97.06 87 LEU A C 1
ATOM 670 O O . LEU A 1 87 ? -13.342 5.718 8.065 1.00 97.06 87 LEU A O 1
ATOM 674 N N . ARG A 1 88 ? -13.214 7.636 9.247 1.00 96.69 88 ARG A N 1
ATOM 675 C CA . ARG A 1 88 ? -14.596 7.617 9.739 1.00 96.69 88 ARG A CA 1
ATOM 676 C C . ARG A 1 88 ? -15.606 7.628 8.603 1.00 96.69 88 ARG A C 1
ATOM 678 O O . ARG A 1 88 ? -16.469 6.761 8.568 1.00 96.69 88 ARG A O 1
ATOM 685 N N . ARG A 1 89 ? -15.451 8.530 7.630 1.00 96.06 89 ARG A N 1
ATOM 686 C CA . ARG A 1 89 ? -16.342 8.570 6.462 1.00 96.06 89 ARG A CA 1
ATOM 687 C C . ARG A 1 89 ? -16.314 7.272 5.665 1.00 96.06 89 ARG A C 1
ATOM 689 O O . ARG A 1 89 ? -17.375 6.817 5.267 1.00 96.06 89 ARG A O 1
ATOM 696 N N . LEU A 1 90 ? -15.147 6.676 5.420 1.00 96.94 90 LEU A N 1
ATOM 697 C CA . LEU A 1 90 ? -15.068 5.394 4.710 1.00 96.94 90 LEU A CA 1
ATOM 698 C C . LEU A 1 90 ? -15.781 4.291 5.498 1.00 96.94 90 LEU A C 1
ATOM 700 O O . LEU A 1 90 ? -16.604 3.569 4.937 1.00 96.94 90 LEU A O 1
ATOM 704 N N . TRP A 1 91 ? -15.510 4.200 6.800 1.00 97.06 91 TRP A N 1
ATOM 705 C CA . TRP A 1 91 ? -16.119 3.208 7.683 1.00 97.06 91 TRP A CA 1
ATOM 706 C C . TRP A 1 91 ? -17.651 3.336 7.738 1.00 97.06 91 TRP A C 1
ATOM 708 O O . TRP A 1 91 ? -18.355 2.338 7.613 1.00 97.06 91 TRP A O 1
ATOM 718 N N . GLU A 1 92 ? -18.174 4.561 7.836 1.00 95.50 92 GLU A N 1
ATOM 719 C CA . GLU A 1 92 ? -19.617 4.851 7.835 1.00 95.50 92 GLU A CA 1
ATOM 720 C C . GLU A 1 92 ? -20.267 4.625 6.457 1.00 95.50 92 GLU A C 1
ATOM 722 O O . GLU A 1 92 ? -21.443 4.282 6.382 1.00 95.50 92 GLU A O 1
ATOM 727 N N . ASN A 1 93 ? -19.512 4.776 5.362 1.00 93.31 93 ASN A N 1
ATOM 728 C CA . ASN A 1 93 ? -20.029 4.729 3.990 1.00 93.31 93 ASN A CA 1
ATOM 729 C C . ASN A 1 93 ? -19.502 3.516 3.212 1.00 93.31 93 ASN A C 1
ATOM 731 O O . ASN A 1 93 ? -18.866 3.642 2.165 1.00 93.31 93 ASN A O 1
ATOM 735 N N . GLY A 1 94 ? -19.798 2.320 3.719 1.00 92.88 94 GLY A N 1
ATOM 736 C CA . GLY A 1 94 ? -19.622 1.075 2.969 1.00 92.88 94 GLY A CA 1
ATOM 737 C C . GLY A 1 94 ? -18.297 0.344 3.179 1.00 92.88 94 GLY A C 1
ATOM 738 O O . GLY A 1 94 ? -18.132 -0.722 2.603 1.00 92.88 94 GLY A O 1
ATOM 739 N N . PHE A 1 95 ? -17.390 0.839 4.026 1.00 97.19 95 PHE A N 1
ATOM 740 C CA . PHE A 1 95 ? -16.195 0.090 4.445 1.00 97.19 95 PHE A CA 1
ATOM 741 C C . PHE A 1 95 ? -16.232 -0.343 5.924 1.00 97.19 95 PHE A C 1
ATOM 743 O O . PHE A 1 95 ? -15.201 -0.667 6.515 1.00 97.19 95 PHE A O 1
ATOM 750 N N . GLY A 1 96 ? -17.414 -0.324 6.541 1.00 95.75 96 GLY A N 1
ATOM 751 C CA . GLY A 1 96 ? -17.651 -0.774 7.914 1.00 95.75 96 GLY A CA 1
ATOM 752 C C . GLY A 1 96 ? -18.020 -2.265 8.031 1.00 95.75 96 GLY A C 1
ATOM 753 O O . GLY A 1 96 ? -17.853 -3.029 7.080 1.00 95.75 96 GLY A O 1
ATOM 754 N N . PRO A 1 97 ? -18.564 -2.702 9.185 1.00 90.88 97 PRO A N 1
ATOM 755 C CA . PRO A 1 97 ? -18.863 -4.111 9.471 1.00 90.88 97 PRO A CA 1
ATOM 756 C C . PRO A 1 97 ? -19.858 -4.785 8.513 1.00 90.88 97 PRO A C 1
ATOM 758 O O . PRO A 1 97 ? -19.792 -5.993 8.329 1.00 90.88 97 PRO A O 1
ATOM 761 N N . GLY A 1 98 ? -20.752 -4.022 7.873 1.00 91.25 98 GLY A N 1
ATOM 762 C CA . GLY A 1 98 ? -21.738 -4.539 6.910 1.00 91.25 98 GLY A CA 1
ATOM 763 C C . GLY A 1 98 ? -21.187 -4.843 5.510 1.00 91.25 98 GLY A C 1
ATOM 764 O O . GLY A 1 98 ? -21.963 -5.020 4.579 1.00 91.25 98 GLY A O 1
ATOM 765 N N . SER A 1 99 ? -19.866 -4.843 5.336 1.00 94.44 99 SER A N 1
ATOM 766 C CA . SER A 1 99 ? -19.178 -5.031 4.056 1.00 94.44 99 SER A CA 1
ATOM 767 C C . SER A 1 99 ? -18.100 -6.108 4.172 1.00 94.44 99 SER A C 1
ATOM 769 O O . SER A 1 99 ? -17.525 -6.259 5.248 1.00 94.44 99 SER A O 1
ATOM 771 N N . ALA A 1 100 ? -17.790 -6.817 3.083 1.00 96.19 100 ALA A N 1
ATOM 772 C CA . ALA A 1 100 ? -16.599 -7.668 3.003 1.00 96.19 100 ALA A CA 1
ATOM 773 C C . ALA A 1 100 ? -15.331 -6.834 2.745 1.00 96.19 100 ALA A C 1
ATOM 775 O O . ALA A 1 100 ? -14.254 -7.157 3.236 1.00 96.19 100 ALA A O 1
ATOM 776 N N . GLU A 1 101 ? -15.453 -5.711 2.030 1.00 97.44 101 GLU A N 1
ATOM 777 C CA . GLU A 1 101 ? -14.377 -4.745 1.817 1.00 97.44 101 GLU A CA 1
ATOM 778 C C . GLU A 1 101 ? -14.392 -3.682 2.920 1.00 97.44 101 GLU A C 1
ATOM 780 O O . GLU A 1 101 ? -15.288 -2.838 2.959 1.00 97.44 101 GLU A O 1
ATOM 785 N N . ARG A 1 102 ? -13.409 -3.716 3.825 1.00 97.81 102 ARG A N 1
ATOM 786 C CA . ARG A 1 102 ? -13.405 -2.943 5.073 1.00 97.81 102 ARG A CA 1
ATOM 787 C C . ARG A 1 102 ? -12.189 -2.037 5.248 1.00 97.81 102 ARG A C 1
ATOM 789 O O . ARG A 1 102 ? -11.130 -2.235 4.650 1.00 97.81 102 ARG A O 1
ATOM 796 N N . VAL A 1 103 ? -12.334 -1.066 6.141 1.00 97.75 103 VAL A N 1
ATOM 797 C CA . VAL A 1 103 ? -11.242 -0.312 6.775 1.00 97.75 103 VAL A CA 1
ATOM 798 C C . VAL A 1 103 ? -11.274 -0.545 8.294 1.00 97.75 103 VAL A C 1
ATOM 800 O O . VAL A 1 103 ? -12.310 -0.962 8.819 1.00 97.75 103 VAL A O 1
ATOM 803 N N . PRO A 1 104 ? -10.173 -0.293 9.028 1.00 96.94 104 PRO A N 1
ATOM 804 C CA . PRO A 1 104 ? -10.174 -0.345 10.488 1.00 96.94 104 PRO A CA 1
ATOM 805 C C . PRO A 1 104 ? -11.276 0.514 11.110 1.00 96.94 104 PRO A C 1
ATOM 807 O O . PRO A 1 104 ? -11.526 1.627 10.650 1.00 96.94 104 PRO A O 1
ATOM 810 N N . GLU A 1 105 ? -11.893 0.023 12.188 1.00 96.69 105 GLU A N 1
ATOM 811 C CA . GLU A 1 105 ? -12.857 0.812 12.960 1.00 96.69 105 GLU A CA 1
ATOM 812 C C . GLU A 1 105 ? -12.150 2.030 13.575 1.00 96.69 105 GLU A C 1
ATOM 814 O O . GLU A 1 105 ? -11.219 1.851 14.371 1.00 96.69 105 GLU A O 1
ATOM 819 N N . PRO A 1 106 ? -12.564 3.261 13.238 1.00 96.94 106 PRO A N 1
ATOM 820 C CA . PRO A 1 106 ? -12.048 4.456 13.881 1.00 96.94 106 PRO A CA 1
ATOM 821 C C . PRO A 1 106 ? -12.627 4.559 15.294 1.00 96.94 106 PRO A C 1
ATOM 823 O O . PRO A 1 106 ? -13.839 4.635 15.462 1.00 96.94 106 PRO A O 1
ATOM 826 N N . LEU A 1 107 ? -11.761 4.597 16.308 1.00 96.25 107 LEU A N 1
ATOM 827 C CA . LEU A 1 107 ? -12.177 4.697 17.711 1.00 96.25 107 LEU A CA 1
ATOM 828 C C . LEU A 1 107 ? -12.207 6.150 18.189 1.00 96.25 107 LEU A C 1
ATOM 830 O O . LEU A 1 107 ? -13.113 6.551 18.912 1.00 96.25 107 LEU A O 1
ATOM 834 N N . GLY A 1 108 ? -11.226 6.957 17.778 1.00 95.12 108 GLY A N 1
ATOM 835 C CA . GLY A 1 108 ? -11.159 8.363 18.166 1.00 95.12 108 GLY A CA 1
ATOM 836 C C . GLY A 1 108 ? -9.875 9.057 17.733 1.00 95.12 108 GLY A C 1
ATOM 837 O O . GLY A 1 108 ? -8.936 8.426 17.247 1.00 95.12 108 GLY A O 1
ATOM 838 N N . PHE A 1 109 ? -9.835 10.373 17.931 1.00 95.44 109 PHE A N 1
ATOM 839 C CA . PHE A 1 109 ? -8.643 11.191 17.731 1.00 95.44 109 PHE A CA 1
ATOM 840 C C . PHE A 1 109 ? -8.399 12.075 18.958 1.00 95.44 109 PHE A C 1
ATOM 842 O O . PHE A 1 109 ? -9.237 12.914 19.288 1.00 95.44 109 PHE A O 1
ATOM 849 N N . CYS A 1 110 ? -7.256 11.902 19.622 1.00 93.94 110 CYS A N 1
ATOM 850 C CA . CYS A 1 110 ? -6.835 12.733 20.749 1.00 93.94 110 CYS A CA 1
ATOM 851 C C . CYS A 1 110 ? -6.031 13.922 20.207 1.00 93.94 110 CYS A C 1
ATOM 853 O O . CYS A 1 110 ? -4.929 13.747 19.676 1.00 93.94 110 CYS A O 1
ATOM 855 N N . ALA A 1 111 ? -6.610 15.124 20.273 1.00 91.62 111 ALA A N 1
ATOM 856 C CA . ALA A 1 111 ? -6.065 16.308 19.612 1.00 91.62 111 ALA A CA 1
ATOM 857 C C . ALA A 1 111 ? -4.741 16.789 20.224 1.00 91.62 111 ALA A C 1
ATOM 859 O O . ALA A 1 111 ? -3.815 17.110 19.474 1.00 91.62 111 ALA A O 1
ATOM 860 N N . GLU A 1 112 ? -4.631 16.783 21.555 1.00 90.12 112 GLU A N 1
ATOM 861 C CA . GLU A 1 112 ? -3.423 17.197 22.284 1.00 90.12 112 GLU A CA 1
ATOM 862 C C . GLU A 1 112 ? -2.234 16.290 21.929 1.00 90.12 112 GLU A C 1
ATOM 864 O O . GLU A 1 112 ? -1.136 16.745 21.596 1.00 90.12 112 GLU A O 1
ATOM 869 N N . GLU A 1 113 ? -2.478 14.983 21.872 1.00 90.94 113 GLU A N 1
ATOM 870 C CA . GLU A 1 113 ? -1.485 13.964 21.553 1.00 90.94 113 GLU A CA 1
ATOM 871 C C . GLU A 1 113 ? -1.336 13.716 20.051 1.00 90.94 113 GLU A C 1
ATOM 873 O O . GLU A 1 113 ? -0.480 12.928 19.639 1.00 90.94 113 GLU A O 1
ATOM 878 N N . LYS A 1 114 ? -2.120 14.392 19.204 1.00 92.38 114 LYS A N 1
ATOM 879 C CA . LYS A 1 114 ? -2.149 14.169 17.749 1.00 92.38 114 LYS A CA 1
ATOM 880 C C . LYS A 1 114 ? -2.232 12.670 17.419 1.00 92.38 114 LYS A C 1
ATOM 882 O O . LYS A 1 114 ? -1.493 12.182 16.559 1.00 92.38 114 LYS A O 1
ATOM 887 N N . LEU A 1 115 ? -3.070 11.945 18.159 1.00 93.62 115 LEU A N 1
ATOM 888 C CA . LEU A 1 115 ? -3.122 10.485 18.191 1.00 93.62 115 LEU A CA 1
ATOM 889 C C . LEU A 1 115 ? -4.435 9.993 17.583 1.00 93.62 115 LEU A C 1
ATOM 891 O O . LEU A 1 115 ? -5.503 10.213 18.144 1.00 93.62 115 LEU A O 1
ATOM 895 N N . LEU A 1 116 ? -4.350 9.296 16.454 1.00 95.38 116 LEU A N 1
ATOM 896 C CA . LEU A 1 116 ? -5.467 8.554 15.870 1.00 95.38 116 LEU A CA 1
ATOM 897 C C . LEU A 1 116 ? -5.518 7.150 16.467 1.00 95.38 116 LEU A C 1
ATOM 899 O O . LEU A 1 116 ? -4.540 6.417 16.350 1.00 95.38 116 LEU A O 1
ATOM 903 N N . LEU A 1 117 ? -6.656 6.762 17.035 1.00 96.56 117 LEU A N 1
ATOM 904 C CA . LEU A 1 117 ? -6.917 5.425 17.561 1.00 96.56 117 LEU A CA 1
ATOM 905 C C . LEU A 1 117 ? -7.888 4.676 16.649 1.00 96.56 117 LEU A C 1
ATOM 907 O O . LEU A 1 117 ? -8.948 5.189 16.286 1.00 96.56 117 LEU A O 1
ATOM 911 N N . MET A 1 118 ? -7.533 3.443 16.305 1.00 96.88 118 MET A N 1
ATOM 912 C CA . MET A 1 118 ? -8.350 2.552 15.482 1.00 96.88 118 MET A CA 1
ATOM 913 C C . MET A 1 118 ? -8.219 1.103 15.950 1.00 96.88 118 MET A C 1
ATOM 915 O O . MET A 1 118 ? -7.167 0.699 16.454 1.00 96.88 118 MET A O 1
ATOM 919 N N . ARG A 1 119 ? -9.271 0.302 15.782 1.00 95.75 119 ARG A N 1
ATOM 920 C CA . ARG A 1 119 ? -9.222 -1.131 16.099 1.00 95.75 119 ARG A CA 1
ATOM 921 C C . ARG A 1 119 ? -8.255 -1.846 15.151 1.00 95.75 119 ARG A C 1
ATOM 923 O O . ARG A 1 119 ? -8.091 -1.441 14.001 1.00 95.75 119 ARG A O 1
ATOM 930 N N . ALA A 1 120 ? -7.606 -2.906 15.626 1.00 95.38 120 ALA A N 1
ATOM 931 C CA . ALA A 1 120 ? -6.771 -3.746 14.776 1.00 95.38 120 ALA A CA 1
ATOM 932 C C . ALA A 1 120 ? -7.545 -4.289 13.565 1.00 95.38 120 ALA A C 1
ATOM 934 O O . ALA A 1 120 ? -8.680 -4.753 13.697 1.00 95.38 120 ALA A O 1
ATOM 935 N N . ALA A 1 121 ? -6.903 -4.254 12.394 1.00 94.62 121 ALA A N 1
ATOM 936 C CA . ALA A 1 121 ? -7.369 -5.002 11.236 1.00 94.62 121 ALA A CA 1
ATOM 937 C C . ALA A 1 121 ? -7.316 -6.499 11.564 1.00 94.62 121 ALA A C 1
ATOM 939 O O . ALA A 1 121 ? -6.306 -6.986 12.076 1.00 94.62 121 ALA A O 1
ATOM 940 N N . ARG A 1 122 ? -8.414 -7.209 11.303 1.00 92.88 122 ARG A N 1
ATOM 941 C CA . ARG A 1 122 ? -8.476 -8.662 11.473 1.00 92.88 122 ARG A CA 1
ATOM 942 C C . ARG A 1 122 ? -7.810 -9.368 10.296 1.00 92.88 122 ARG A C 1
ATOM 944 O O . ARG A 1 122 ? -7.677 -8.783 9.222 1.00 92.88 122 ARG A O 1
ATOM 951 N N . GLY A 1 123 ? -7.428 -10.622 10.510 1.00 94.50 123 GLY A N 1
ATOM 952 C CA . GLY A 1 123 ? -6.849 -11.470 9.476 1.00 94.50 123 GLY A CA 1
ATOM 953 C C . GLY A 1 123 ? -5.330 -11.367 9.337 1.00 94.50 123 GLY A C 1
ATOM 954 O O . GLY A 1 123 ? -4.640 -10.705 10.117 1.00 94.50 123 GLY A O 1
ATOM 955 N N . ALA A 1 124 ? -4.801 -12.055 8.328 1.00 96.25 124 ALA A N 1
ATOM 956 C CA . ALA A 1 124 ? -3.372 -12.116 8.039 1.00 96.25 124 ALA A CA 1
ATOM 957 C C . ALA A 1 124 ? -2.977 -11.109 6.942 1.00 96.25 124 ALA A C 1
ATOM 959 O O . ALA A 1 124 ? -3.717 -10.951 5.968 1.00 96.25 124 ALA A O 1
ATOM 960 N N . PRO A 1 125 ? -1.801 -10.453 7.027 1.00 96.38 125 PRO A N 1
ATOM 961 C CA . PRO A 1 125 ? -1.316 -9.601 5.947 1.00 96.38 125 PRO A CA 1
ATOM 962 C C . PRO A 1 125 ? -1.131 -10.403 4.654 1.00 96.38 125 PRO A C 1
ATOM 964 O O . PRO A 1 125 ? -0.407 -11.401 4.643 1.00 96.38 125 PRO A O 1
ATOM 967 N N . LEU A 1 126 ? -1.682 -9.924 3.538 1.00 97.38 126 LEU A N 1
ATOM 968 C CA . LEU A 1 126 ? -1.571 -10.582 2.233 1.00 97.38 126 LEU A CA 1
ATOM 969 C C . LEU A 1 126 ? -0.107 -10.748 1.805 1.00 97.38 126 LEU A C 1
ATOM 971 O O . LEU A 1 126 ? 0.250 -11.745 1.189 1.00 97.38 126 LEU A O 1
ATOM 975 N N . LYS A 1 127 ? 0.775 -9.821 2.200 1.00 96.00 127 LYS A N 1
ATOM 976 C CA . LYS A 1 127 ? 2.230 -9.976 2.045 1.00 96.00 127 LYS A CA 1
ATOM 977 C C . LYS A 1 127 ? 2.749 -11.290 2.639 1.00 96.00 127 LYS A C 1
ATOM 979 O O . LYS A 1 127 ? 3.607 -11.910 2.025 1.00 96.00 127 LYS A O 1
ATOM 984 N N . ALA A 1 128 ? 2.307 -11.663 3.840 1.00 94.69 128 ALA A N 1
ATOM 985 C CA . ALA A 1 128 ? 2.769 -12.882 4.498 1.00 94.69 128 ALA A CA 1
ATOM 986 C C . ALA A 1 128 ? 2.222 -14.123 3.785 1.00 94.69 128 ALA A C 1
ATOM 988 O O . ALA A 1 128 ? 2.979 -15.058 3.550 1.00 94.69 128 ALA A O 1
ATOM 989 N N . LEU A 1 129 ? 0.952 -14.082 3.370 1.00 94.81 129 LEU A N 1
ATOM 990 C CA . LEU A 1 129 ? 0.315 -15.168 2.623 1.00 94.81 129 LEU A CA 1
ATOM 991 C C . LEU A 1 129 ? 1.006 -15.410 1.275 1.00 94.81 129 LEU A C 1
ATOM 993 O O . LEU A 1 129 ? 1.348 -16.538 0.952 1.00 94.81 129 LEU A O 1
ATOM 997 N N . LEU A 1 130 ? 1.312 -14.342 0.530 1.00 93.62 130 LEU A N 1
ATOM 998 C CA . LEU A 1 130 ? 2.024 -14.419 -0.752 1.00 93.62 130 LEU A CA 1
ATOM 999 C C . LEU A 1 130 ? 3.390 -15.108 -0.664 1.00 93.62 130 LEU A C 1
ATOM 1001 O O . LEU A 1 130 ? 3.819 -15.709 -1.649 1.00 93.62 130 LEU A O 1
ATOM 1005 N N . LEU A 1 131 ? 4.059 -14.979 0.486 1.00 91.25 131 LEU A N 1
ATOM 1006 C CA . LEU A 1 131 ? 5.381 -15.550 0.734 1.00 91.25 131 LEU A CA 1
ATOM 1007 C C . LEU A 1 131 ? 5.327 -16.993 1.246 1.00 91.25 131 LEU A C 1
ATOM 1009 O O . LEU A 1 131 ? 6.278 -17.731 1.043 1.00 91.25 131 LEU A O 1
ATOM 1013 N N . ARG A 1 132 ? 4.271 -17.381 1.968 1.00 89.62 132 ARG A N 1
ATOM 1014 C CA . ARG A 1 132 ? 4.265 -18.632 2.747 1.00 89.62 132 ARG A CA 1
ATOM 1015 C C . ARG A 1 132 ? 3.296 -19.678 2.232 1.00 89.62 132 ARG A C 1
ATOM 1017 O O . ARG A 1 132 ? 3.544 -20.862 2.418 1.00 89.62 132 ARG A O 1
ATOM 1024 N N . GLU A 1 133 ? 2.210 -19.246 1.604 1.00 92.56 133 GLU A N 1
ATOM 1025 C CA . GLU A 1 133 ? 1.121 -20.140 1.238 1.00 92.56 133 GLU A CA 1
ATOM 1026 C C . GLU A 1 133 ? 1.188 -20.540 -0.247 1.00 92.56 133 GLU A C 1
ATOM 1028 O O . GLU A 1 133 ? 1.686 -19.778 -1.093 1.00 92.56 133 GLU A O 1
ATOM 1033 N N . PRO A 1 134 ? 0.664 -21.725 -0.611 1.00 92.25 134 PRO A N 1
ATOM 1034 C CA . PRO A 1 134 ? 0.492 -22.126 -2.005 1.00 92.25 134 PRO A CA 1
ATOM 1035 C C . PRO A 1 134 ? -0.385 -21.137 -2.782 1.00 92.25 134 PRO A C 1
ATOM 1037 O O . PRO A 1 134 ? -1.350 -20.601 -2.234 1.00 92.25 134 PRO A O 1
ATOM 1040 N N . ILE A 1 135 ? -0.106 -20.939 -4.078 1.00 90.88 135 ILE A N 1
ATOM 1041 C CA . ILE A 1 135 ? -0.790 -19.923 -4.895 1.00 90.88 135 ILE A CA 1
ATOM 1042 C C . ILE A 1 135 ? -2.320 -20.045 -4.827 1.00 90.88 135 ILE A C 1
ATOM 1044 O O . ILE A 1 135 ? -2.995 -19.039 -4.629 1.00 90.88 135 ILE A O 1
ATOM 1048 N N . GLU A 1 136 ? -2.865 -21.264 -4.867 1.00 93.62 136 GLU A N 1
ATOM 1049 C CA . GLU A 1 136 ? -4.314 -21.521 -4.814 1.00 93.62 136 GLU A CA 1
ATOM 1050 C C . GLU A 1 136 ? -4.990 -20.980 -3.550 1.00 93.62 136 GLU A C 1
ATOM 1052 O O . GLU A 1 136 ? -6.128 -20.517 -3.605 1.00 93.62 136 GLU A O 1
ATOM 1057 N N . GLN A 1 137 ? -4.284 -20.985 -2.416 1.00 93.88 137 GLN A N 1
ATOM 1058 C CA . GLN A 1 137 ? -4.808 -20.467 -1.151 1.00 93.88 137 GLN A CA 1
ATOM 1059 C C . GLN A 1 137 ? -4.731 -18.936 -1.082 1.00 93.88 137 GLN A C 1
ATOM 1061 O O . GLN A 1 137 ? -5.493 -18.299 -0.357 1.00 93.88 137 GLN A O 1
ATOM 1066 N N . VAL A 1 138 ? -3.840 -18.323 -1.866 1.00 94.25 138 VAL A N 1
ATOM 1067 C CA . VAL A 1 138 ? -3.615 -16.872 -1.869 1.00 94.25 138 VAL A CA 1
ATOM 1068 C C . VAL A 1 138 ? -4.523 -16.146 -2.864 1.00 94.25 138 VAL A C 1
ATOM 1070 O O . VAL A 1 138 ? -4.940 -15.014 -2.604 1.00 94.25 138 VAL A O 1
ATOM 1073 N N . LEU A 1 139 ? -4.862 -16.780 -3.992 1.00 96.25 139 LEU A N 1
ATOM 1074 C CA . LEU A 1 139 ? -5.668 -16.166 -5.055 1.00 96.25 139 LEU A CA 1
ATOM 1075 C C . LEU A 1 139 ? -7.015 -15.584 -4.581 1.00 96.25 139 LEU A C 1
ATOM 1077 O O . LEU A 1 139 ? -7.337 -14.471 -5.003 1.00 96.25 139 LEU A O 1
ATOM 1081 N N . PRO A 1 140 ? -7.788 -16.224 -3.678 1.00 97.38 140 PRO A N 1
ATOM 1082 C CA . PRO A 1 140 ? -9.000 -15.613 -3.131 1.00 97.38 140 PRO A CA 1
ATOM 1083 C C . PRO A 1 140 ? -8.743 -14.254 -2.462 1.00 97.38 140 PRO A C 1
ATOM 1085 O O . PRO A 1 140 ? -9.493 -13.304 -2.695 1.00 97.38 140 PRO A O 1
ATOM 1088 N N . GLY A 1 141 ? -7.651 -14.131 -1.701 1.00 97.6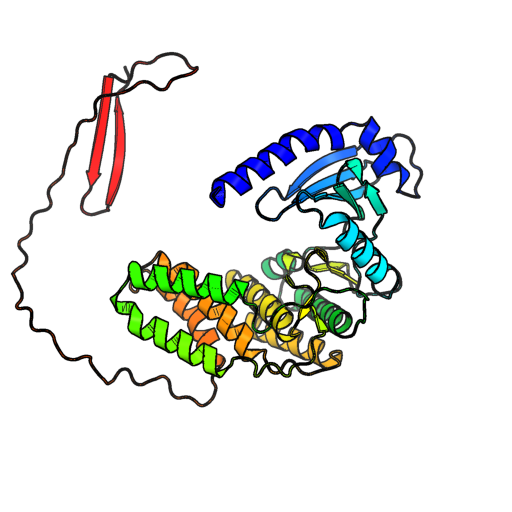9 141 GLY A N 1
ATOM 1089 C CA . GLY A 1 141 ? -7.245 -12.880 -1.058 1.00 97.69 141 GLY A CA 1
ATOM 1090 C C . GLY A 1 141 ? -6.778 -11.817 -2.057 1.00 97.69 141 GLY A C 1
ATOM 1091 O O . GLY A 1 141 ? -7.067 -10.634 -1.883 1.00 97.69 141 GLY A O 1
ATOM 1092 N N . VAL A 1 142 ? -6.119 -12.226 -3.146 1.00 97.81 142 VAL A N 1
ATOM 1093 C CA . VAL A 1 142 ? -5.741 -11.327 -4.254 1.00 97.81 142 VAL A CA 1
ATOM 1094 C C . VAL A 1 142 ? -6.983 -10.764 -4.948 1.00 97.81 142 VAL A C 1
ATOM 1096 O O . VAL A 1 142 ? -7.053 -9.558 -5.184 1.00 97.81 142 VAL A O 1
ATOM 1099 N N . ARG A 1 143 ? -7.991 -11.603 -5.217 1.00 98.19 143 ARG A N 1
ATOM 1100 C CA . ARG A 1 143 ? -9.270 -11.149 -5.784 1.00 98.19 143 ARG A CA 1
ATOM 1101 C C . ARG A 1 143 ? -10.020 -10.231 -4.819 1.00 98.19 143 ARG A C 1
ATOM 1103 O O . ARG A 1 143 ? -10.538 -9.206 -5.244 1.00 98.19 143 ARG A O 1
ATOM 1110 N N . ALA A 1 144 ? -10.032 -10.537 -3.519 1.00 98.06 144 ALA A N 1
ATOM 1111 C CA . ALA A 1 144 ? -10.626 -9.657 -2.510 1.00 98.06 144 ALA A CA 1
ATOM 1112 C C . ALA A 1 144 ? -9.939 -8.280 -2.465 1.00 98.06 144 ALA A C 1
ATOM 1114 O O . ALA A 1 144 ? -10.615 -7.253 -2.441 1.00 98.06 144 ALA A O 1
ATOM 1115 N N . ALA A 1 145 ? -8.606 -8.240 -2.549 1.00 98.38 145 ALA A N 1
ATOM 1116 C CA . ALA A 1 145 ? -7.850 -6.995 -2.665 1.00 98.38 145 ALA A CA 1
ATOM 1117 C C . ALA A 1 145 ? -8.269 -6.185 -3.910 1.00 98.38 145 ALA A C 1
ATOM 1119 O O . ALA A 1 145 ? -8.544 -4.989 -3.818 1.00 98.38 145 ALA A O 1
ATOM 1120 N N . ALA A 1 146 ? -8.396 -6.845 -5.064 1.00 98.38 146 ALA A N 1
ATOM 1121 C CA . ALA A 1 146 ? -8.847 -6.209 -6.300 1.00 98.38 146 ALA A CA 1
ATOM 1122 C C . ALA A 1 146 ? -10.242 -5.571 -6.157 1.00 98.38 146 ALA A C 1
ATOM 1124 O O . ALA A 1 146 ? -10.420 -4.404 -6.518 1.00 98.38 146 ALA A O 1
ATOM 1125 N N . ARG A 1 147 ? -11.199 -6.293 -5.552 1.00 97.88 147 ARG A N 1
ATOM 1126 C CA . ARG A 1 147 ? -12.552 -5.780 -5.267 1.00 97.88 147 ARG A CA 1
ATOM 1127 C C . ARG A 1 147 ? -12.535 -4.579 -4.331 1.00 97.88 147 ARG A C 1
ATOM 1129 O O . ARG A 1 147 ? -13.188 -3.576 -4.614 1.00 97.88 147 ARG A O 1
ATOM 1136 N N . TRP A 1 148 ? -11.750 -4.646 -3.253 1.00 98.31 148 TRP A N 1
ATOM 1137 C CA . TRP A 1 148 ? -11.591 -3.526 -2.324 1.00 98.31 148 TRP A CA 1
ATOM 1138 C C . TRP A 1 148 ? -11.098 -2.269 -3.041 1.00 98.31 148 TRP A C 1
ATOM 1140 O O . TRP A 1 148 ? -11.648 -1.184 -2.845 1.00 98.31 148 TRP A O 1
ATOM 1150 N N . LEU A 1 149 ? -10.091 -2.414 -3.909 1.00 98.31 149 LEU A N 1
ATOM 1151 C CA . LEU A 1 149 ? -9.530 -1.284 -4.643 1.00 98.31 149 LEU A CA 1
ATOM 1152 C C . LEU A 1 149 ? -10.524 -0.706 -5.655 1.00 98.31 149 LEU A C 1
ATOM 1154 O O . LEU A 1 149 ? -10.697 0.511 -5.706 1.00 98.31 149 LEU A O 1
ATOM 1158 N N . ALA A 1 150 ? -11.208 -1.560 -6.421 1.00 97.75 150 ALA A N 1
ATOM 1159 C CA . ALA A 1 150 ? -12.246 -1.129 -7.356 1.00 97.75 150 ALA A CA 1
ATOM 1160 C C . ALA A 1 150 ? -13.362 -0.355 -6.635 1.00 97.75 150 ALA A C 1
ATOM 1162 O O . ALA A 1 150 ? -13.784 0.707 -7.096 1.00 97.75 150 ALA A O 1
ATOM 1163 N N . ARG A 1 151 ? -13.772 -0.823 -5.450 1.00 97.00 151 ARG A N 1
ATOM 1164 C CA . ARG A 1 151 ? -14.756 -0.137 -4.607 1.00 97.00 151 ARG A CA 1
ATOM 1165 C C . ARG A 1 151 ? -14.265 1.223 -4.118 1.00 97.00 151 ARG A C 1
ATOM 1167 O O . ARG A 1 151 ? -15.034 2.182 -4.137 1.00 97.00 151 ARG A O 1
ATOM 1174 N N . LEU A 1 152 ? -12.999 1.340 -3.706 1.00 97.44 152 LEU A N 1
ATOM 1175 C CA . LEU A 1 152 ? -12.416 2.637 -3.348 1.00 97.44 152 LEU A CA 1
ATOM 1176 C C . LEU A 1 152 ? -12.450 3.593 -4.547 1.00 97.44 152 LEU A C 1
ATOM 1178 O O . LEU A 1 152 ? -12.902 4.728 -4.404 1.00 97.44 152 LEU A O 1
ATOM 1182 N N . HIS A 1 153 ? -12.040 3.123 -5.724 1.00 96.56 153 HIS A N 1
ATOM 1183 C CA . HIS A 1 153 ? -12.032 3.915 -6.954 1.00 96.56 153 HIS A CA 1
ATOM 1184 C C . HIS A 1 153 ? -13.442 4.348 -7.396 1.00 96.56 153 HIS A C 1
ATOM 1186 O O . HIS A 1 153 ? -13.596 5.397 -8.016 1.00 96.56 153 HIS A O 1
ATOM 1192 N N . ALA A 1 154 ? -14.476 3.575 -7.059 1.00 95.25 154 ALA A N 1
ATOM 1193 C CA . ALA A 1 154 ? -15.874 3.925 -7.311 1.00 95.25 154 ALA A CA 1
ATOM 1194 C C . ALA A 1 154 ? -16.500 4.822 -6.223 1.00 95.25 154 ALA A C 1
ATOM 1196 O O . ALA A 1 154 ? -17.602 5.337 -6.411 1.00 95.25 154 ALA A O 1
ATOM 1197 N N . SER A 1 155 ? -15.832 5.012 -5.082 1.00 94.25 155 SER A N 1
ATOM 1198 C CA . SER A 1 155 ? -16.357 5.819 -3.977 1.00 94.25 155 SER A CA 1
ATOM 1199 C C . SER A 1 155 ? -16.274 7.327 -4.256 1.00 94.25 155 SER A C 1
ATOM 1201 O O . SER A 1 155 ? -15.529 7.787 -5.121 1.00 94.25 155 SER A O 1
ATOM 1203 N N . THR A 1 156 ? -17.028 8.129 -3.499 1.00 92.44 156 THR A N 1
ATOM 1204 C CA . THR A 1 156 ? -17.063 9.598 -3.646 1.00 92.44 156 THR A CA 1
ATOM 1205 C C . THR A 1 156 ? -16.873 10.346 -2.314 1.00 92.44 156 THR A C 1
ATOM 1207 O O . THR A 1 156 ? -17.703 11.184 -1.950 1.00 92.44 156 THR A O 1
ATOM 1210 N N . PRO A 1 157 ? -15.812 10.065 -1.532 1.00 88.94 157 PRO A N 1
ATOM 1211 C CA . PRO A 1 157 ? -15.533 10.806 -0.308 1.00 88.94 157 PRO A CA 1
ATOM 1212 C C . PRO A 1 157 ? -15.248 12.284 -0.616 1.00 88.94 157 PRO A C 1
ATOM 1214 O O . PRO A 1 157 ? -14.440 12.626 -1.480 1.00 88.94 157 PRO A O 1
ATOM 1217 N N . ALA A 1 158 ? -15.898 13.176 0.130 1.00 87.88 158 ALA A N 1
ATOM 1218 C CA . ALA A 1 158 ? -15.708 14.613 -0.016 1.00 87.88 158 ALA A CA 1
ATOM 1219 C C . ALA A 1 158 ? -14.329 15.078 0.492 1.00 87.88 158 ALA A C 1
ATOM 1221 O O . ALA A 1 158 ? -13.765 14.511 1.434 1.00 87.88 158 ALA A O 1
ATOM 1222 N N . GLY A 1 159 ? -13.824 16.165 -0.102 1.00 86.88 159 GLY A N 1
ATOM 1223 C CA . GLY A 1 159 ? -12.651 16.895 0.393 1.00 86.88 159 GLY A CA 1
ATOM 1224 C C . GLY A 1 159 ? -11.304 16.203 0.175 1.00 86.88 159 GLY A C 1
ATOM 1225 O O . GLY A 1 159 ? -10.341 16.536 0.862 1.00 86.88 159 GLY A O 1
ATOM 1226 N N . LEU A 1 160 ? -11.217 15.238 -0.746 1.00 91.56 160 LEU A N 1
ATOM 1227 C CA . LEU A 1 160 ? -9.940 14.607 -1.067 1.00 91.56 160 LEU A CA 1
ATOM 1228 C C . LEU A 1 160 ? -8.997 15.574 -1.800 1.00 91.56 160 LEU A C 1
ATOM 1230 O O . LEU A 1 160 ? -9.419 16.236 -2.755 1.00 91.56 160 LEU A O 1
ATOM 1234 N N . PRO A 1 161 ? -7.707 15.624 -1.416 1.00 89.75 161 PRO A N 1
ATOM 1235 C CA . PRO A 1 161 ? -6.720 16.389 -2.160 1.00 89.75 161 PRO A CA 1
ATOM 1236 C C . PRO A 1 161 ? -6.544 15.787 -3.556 1.00 89.75 161 PRO A C 1
ATOM 1238 O O . PRO A 1 161 ? -6.593 14.569 -3.727 1.00 89.75 161 PRO A O 1
ATOM 1241 N N . ARG A 1 162 ? -6.307 16.634 -4.560 1.00 88.38 162 ARG A N 1
ATOM 1242 C CA . ARG A 1 162 ? -5.931 16.184 -5.905 1.00 88.38 162 ARG A CA 1
ATOM 1243 C C . ARG A 1 162 ? -4.425 16.018 -5.987 1.00 88.38 162 ARG A C 1
ATOM 1245 O O . ARG A 1 162 ? -3.680 16.941 -5.662 1.00 88.38 162 ARG A O 1
ATOM 1252 N N . GLU A 1 163 ? -3.980 14.853 -6.433 1.00 81.94 163 GLU A N 1
ATOM 1253 C CA . GLU A 1 163 ? -2.580 14.658 -6.778 1.00 81.94 163 GLU A CA 1
ATOM 1254 C C . GLU A 1 163 ? -2.302 15.277 -8.156 1.00 81.94 163 GLU A C 1
ATOM 1256 O O . GLU A 1 163 ? -3.134 15.158 -9.060 1.00 81.94 163 GLU A O 1
ATOM 1261 N N . PRO A 1 164 ? -1.147 15.934 -8.356 1.00 69.19 164 PRO A N 1
ATOM 1262 C CA . PRO A 1 164 ? -0.742 16.364 -9.683 1.00 69.19 164 PRO A CA 1
ATOM 1263 C C . PRO A 1 164 ? -0.639 15.168 -10.646 1.00 69.19 164 PRO A C 1
ATOM 1265 O O . PRO A 1 164 ? -0.229 14.082 -10.218 1.00 69.19 164 PRO A O 1
ATOM 1268 N N . PRO A 1 165 ? -0.911 15.368 -11.948 1.00 64.06 165 PRO A N 1
ATOM 1269 C CA . PRO A 1 165 ? -0.693 14.341 -12.960 1.00 64.06 165 PRO A CA 1
ATOM 1270 C C . PRO A 1 165 ? 0.722 13.743 -12.903 1.00 64.06 165 PRO A C 1
ATOM 1272 O O . PRO A 1 165 ? 1.684 14.404 -12.488 1.00 64.06 165 PRO A O 1
ATOM 1275 N N . CYS A 1 166 ? 0.843 12.488 -13.338 1.00 62.47 166 CYS A N 1
ATOM 1276 C CA . CYS A 1 166 ? 2.107 11.763 -13.512 1.00 62.47 166 CYS A CA 1
ATOM 1277 C C . CYS A 1 166 ? 2.911 11.458 -12.235 1.00 62.47 166 CYS A C 1
ATOM 1279 O O . CYS A 1 166 ? 4.065 11.052 -12.348 1.00 62.47 166 CYS A O 1
ATOM 1281 N N . ASN A 1 167 ? 2.331 11.591 -11.032 1.00 67.44 167 ASN A N 1
ATOM 1282 C CA . ASN A 1 167 ? 3.002 11.285 -9.756 1.00 67.44 167 ASN A CA 1
ATOM 1283 C C . ASN A 1 167 ? 4.380 11.969 -9.661 1.00 67.44 167 ASN A C 1
ATOM 1285 O O . ASN A 1 167 ? 5.425 11.318 -9.578 1.00 67.44 167 ASN A O 1
ATOM 1289 N N . ARG A 1 168 ? 4.379 13.311 -9.717 1.00 65.38 168 ARG A N 1
ATOM 1290 C CA . ARG A 1 168 ? 5.586 14.162 -9.787 1.00 65.38 168 ARG A CA 1
ATOM 1291 C C . ARG A 1 168 ? 6.716 13.716 -8.858 1.00 65.38 168 ARG A C 1
ATOM 1293 O O . ARG A 1 168 ? 7.871 13.703 -9.265 1.00 65.38 168 ARG A O 1
ATOM 1300 N N . VAL A 1 169 ? 6.393 13.312 -7.628 1.00 62.97 169 VAL A N 1
ATOM 1301 C CA . VAL A 1 169 ? 7.391 12.866 -6.643 1.00 62.97 169 VAL A CA 1
ATOM 1302 C C . VAL A 1 169 ? 8.146 11.626 -7.128 1.00 62.97 169 VAL A C 1
ATOM 1304 O O . VAL A 1 169 ? 9.365 11.573 -7.004 1.00 62.97 169 VAL A O 1
ATOM 1307 N N . LYS A 1 170 ? 7.460 10.645 -7.726 1.00 77.19 170 LYS A N 1
ATOM 1308 C CA . LYS A 1 170 ? 8.113 9.447 -8.276 1.00 77.19 170 LYS A CA 1
ATOM 1309 C C . LYS A 1 170 ? 8.971 9.750 -9.495 1.00 77.19 170 LYS A C 1
ATOM 1311 O O . LYS A 1 170 ? 10.003 9.107 -9.654 1.00 77.19 170 LYS A O 1
ATOM 1316 N N . VAL A 1 171 ? 8.567 10.714 -10.317 1.00 82.69 171 VAL A N 1
ATOM 1317 C CA . VAL A 1 171 ? 9.358 11.152 -11.473 1.00 82.69 171 VAL A CA 1
ATOM 1318 C C . VAL A 1 171 ? 10.635 11.858 -11.018 1.00 82.69 171 VAL A C 1
ATOM 1320 O O . VAL A 1 171 ? 11.700 11.562 -11.545 1.00 82.69 171 VAL A O 1
ATOM 1323 N N . PHE A 1 172 ? 10.571 12.717 -9.996 1.00 84.50 172 PHE A N 1
ATOM 1324 C CA . PHE A 1 172 ? 11.774 13.341 -9.433 1.00 84.50 172 PHE A CA 1
ATOM 1325 C C . PHE A 1 172 ? 12.689 12.334 -8.730 1.00 84.50 172 PHE A C 1
ATOM 1327 O O . PHE A 1 172 ? 13.899 12.385 -8.930 1.00 84.50 172 PHE A O 1
ATOM 1334 N N . ASP A 1 173 ? 12.129 11.388 -7.966 1.00 86.06 173 ASP A N 1
ATOM 1335 C CA . ASP A 1 173 ? 12.900 10.281 -7.380 1.00 86.06 173 ASP A CA 1
ATOM 1336 C C . ASP A 1 173 ? 13.617 9.466 -8.468 1.00 86.06 173 ASP A C 1
ATOM 1338 O O . ASP A 1 173 ? 14.764 9.063 -8.285 1.00 86.06 173 ASP A O 1
ATOM 1342 N N . LEU A 1 174 ? 12.934 9.200 -9.586 1.00 89.44 174 LEU A N 1
ATOM 1343 C CA . LEU A 1 174 ? 13.516 8.503 -10.724 1.00 89.44 174 LEU A CA 1
ATOM 1344 C C . LEU A 1 174 ? 14.633 9.340 -11.355 1.00 89.44 174 LEU A C 1
ATOM 1346 O O . LEU A 1 174 ? 15.731 8.824 -11.529 1.00 89.44 174 LEU A O 1
ATOM 1350 N N . ALA A 1 175 ? 14.382 10.615 -11.655 1.00 89.38 175 ALA A N 1
ATOM 1351 C CA . ALA A 1 175 ? 15.365 11.509 -12.261 1.00 89.38 175 ALA A CA 1
ATOM 1352 C C . ALA A 1 175 ? 16.638 11.639 -11.405 1.00 89.38 175 ALA A C 1
ATOM 1354 O O . ALA A 1 175 ? 17.738 11.539 -11.937 1.00 89.38 175 ALA A O 1
ATOM 1355 N N . ASP A 1 176 ? 16.503 11.777 -10.081 1.00 90.69 176 ASP A N 1
ATOM 1356 C CA . ASP A 1 176 ? 17.636 11.794 -9.145 1.00 90.69 176 ASP A CA 1
ATOM 1357 C C . ASP A 1 176 ? 18.438 10.483 -9.190 1.00 90.69 176 ASP A C 1
ATOM 1359 O O . ASP A 1 176 ? 19.669 10.500 -9.219 1.00 90.69 176 ASP A O 1
ATOM 1363 N N . ARG A 1 177 ? 17.759 9.331 -9.240 1.00 92.00 177 ARG A N 1
ATOM 1364 C CA . ARG A 1 177 ? 18.430 8.023 -9.326 1.00 92.00 177 ARG A CA 1
ATOM 1365 C C . ARG A 1 177 ? 19.118 7.807 -10.664 1.00 92.00 177 ARG A C 1
ATOM 1367 O O . ARG A 1 177 ? 20.239 7.316 -10.667 1.00 92.00 177 ARG A O 1
ATOM 1374 N N . LEU A 1 178 ? 18.471 8.177 -11.768 1.00 91.88 178 LEU A N 1
ATOM 1375 C CA . LEU A 1 178 ? 19.067 8.112 -13.101 1.00 91.88 178 LEU A CA 1
ATOM 1376 C C . LEU A 1 178 ? 20.282 9.038 -13.197 1.00 91.88 178 LEU A C 1
ATOM 1378 O O . LEU A 1 178 ? 21.311 8.620 -13.709 1.00 91.88 178 LEU A O 1
ATOM 1382 N N . GLY A 1 179 ? 20.199 10.250 -12.638 1.00 92.00 179 GLY A N 1
ATOM 1383 C CA . GLY A 1 179 ? 21.328 11.178 -12.576 1.00 92.00 179 GLY A CA 1
ATOM 1384 C C . GLY A 1 179 ? 22.511 10.611 -11.791 1.00 92.00 179 GLY A C 1
ATOM 1385 O O . GLY A 1 179 ? 23.646 10.706 -12.243 1.00 92.00 179 GLY A O 1
ATOM 1386 N N . LYS A 1 180 ? 22.257 9.957 -10.651 1.00 93.38 180 LYS A N 1
ATOM 1387 C CA . LYS A 1 180 ? 23.301 9.266 -9.872 1.00 93.38 180 LYS A CA 1
ATOM 1388 C C . LYS A 1 180 ? 23.891 8.070 -10.610 1.00 93.38 180 LYS A C 1
ATOM 1390 O O . LYS A 1 180 ? 25.104 7.911 -10.602 1.00 93.38 180 LYS A O 1
ATOM 1395 N N . ALA A 1 181 ? 23.053 7.260 -11.255 1.00 91.75 181 ALA A N 1
ATOM 1396 C CA . ALA A 1 181 ? 23.514 6.136 -12.061 1.00 91.75 181 ALA A CA 1
ATOM 1397 C C . ALA A 1 181 ? 24.408 6.607 -13.212 1.00 91.75 181 ALA A C 1
ATOM 1399 O O . ALA A 1 181 ? 25.522 6.122 -13.330 1.00 91.75 181 ALA A O 1
ATOM 1400 N N . ALA A 1 182 ? 23.992 7.627 -13.964 1.00 92.62 182 ALA A N 1
ATOM 1401 C CA . ALA A 1 182 ? 24.808 8.205 -15.028 1.00 92.62 182 ALA A CA 1
ATOM 1402 C C . ALA A 1 182 ? 26.097 8.875 -14.516 1.00 92.62 182 ALA A C 1
ATOM 1404 O O . ALA A 1 182 ? 27.099 8.889 -15.220 1.00 92.62 182 ALA A O 1
ATOM 1405 N N . ALA A 1 183 ? 26.093 9.441 -13.304 1.00 93.38 183 ALA A N 1
ATOM 1406 C CA . ALA A 1 183 ? 27.297 10.022 -12.710 1.00 93.38 183 ALA A CA 1
ATOM 1407 C C . ALA A 1 183 ? 28.315 8.953 -12.278 1.00 93.38 183 ALA A C 1
ATOM 1409 O O . ALA A 1 183 ? 29.516 9.158 -12.436 1.00 93.38 183 ALA A O 1
ATOM 1410 N N . ASN A 1 184 ? 27.838 7.828 -11.741 1.00 93.50 184 ASN A N 1
ATOM 1411 C CA . ASN A 1 184 ? 28.683 6.720 -11.289 1.00 93.50 184 ASN A CA 1
ATOM 1412 C C . ASN A 1 184 ? 29.119 5.803 -12.445 1.00 93.50 184 ASN A C 1
ATOM 1414 O O . ASN A 1 184 ? 30.204 5.232 -12.384 1.00 93.50 184 ASN A O 1
ATOM 1418 N N . HIS A 1 185 ? 28.290 5.705 -13.487 1.00 90.75 185 HIS A N 1
ATOM 1419 C CA . HIS A 1 185 ? 28.467 4.857 -14.669 1.00 90.75 185 HIS A CA 1
ATOM 1420 C C . HIS A 1 185 ? 28.158 5.658 -15.953 1.00 90.75 185 HIS A C 1
ATOM 1422 O O . HIS A 1 185 ? 27.075 5.520 -16.535 1.00 90.75 185 HIS A O 1
ATOM 1428 N N . PRO A 1 186 ? 29.060 6.558 -16.395 1.00 92.19 186 PRO A N 1
ATOM 1429 C CA . PRO A 1 186 ? 28.824 7.432 -17.551 1.00 92.19 186 PRO A CA 1
ATOM 1430 C C . PRO A 1 186 ? 28.529 6.693 -18.859 1.00 92.19 186 PRO A C 1
ATOM 1432 O O . PRO A 1 186 ? 27.826 7.225 -19.719 1.00 92.19 186 PRO A O 1
ATOM 1435 N N . GLU A 1 187 ? 29.031 5.468 -19.005 1.00 90.94 187 GLU A N 1
ATOM 1436 C CA . GLU A 1 187 ? 28.763 4.568 -20.127 1.00 90.94 187 GLU A CA 1
ATOM 1437 C C . GLU A 1 187 ? 27.269 4.245 -20.304 1.00 90.94 187 GLU A C 1
ATOM 1439 O O . GLU A 1 187 ? 26.820 4.015 -21.426 1.00 90.94 187 GLU A O 1
ATOM 1444 N N . ASP A 1 188 ? 26.477 4.306 -19.229 1.00 89.88 188 ASP A N 1
ATOM 1445 C CA . ASP A 1 188 ? 25.046 4.001 -19.254 1.00 89.88 188 ASP A CA 1
ATOM 1446 C C . ASP A 1 188 ? 24.173 5.185 -19.676 1.00 89.88 188 ASP A C 1
ATOM 1448 O O . ASP A 1 188 ? 22.971 5.017 -19.895 1.00 89.88 188 ASP A O 1
ATOM 1452 N N . LEU A 1 189 ? 24.731 6.396 -19.785 1.00 91.38 189 LEU A N 1
ATOM 1453 C CA . LEU A 1 189 ? 23.949 7.619 -19.981 1.00 91.38 189 LEU A CA 1
ATOM 1454 C C . LEU A 1 189 ? 23.001 7.521 -21.186 1.00 91.38 189 LEU A C 1
ATOM 1456 O O . LEU A 1 189 ? 21.829 7.880 -21.070 1.00 91.38 189 LEU A O 1
ATOM 1460 N N . GLY A 1 190 ? 23.487 7.007 -22.320 1.00 91.94 190 GLY A N 1
ATOM 1461 C CA . GLY A 1 190 ? 22.673 6.834 -23.527 1.00 91.94 190 GLY A CA 1
ATOM 1462 C C . GLY A 1 190 ? 21.484 5.897 -23.300 1.00 91.94 190 GLY A C 1
ATOM 1463 O O . GLY A 1 190 ? 20.350 6.253 -23.616 1.00 91.94 190 GLY A O 1
ATOM 1464 N N . LEU A 1 191 ? 21.727 4.745 -22.666 1.00 90.12 191 LEU A N 1
ATOM 1465 C CA . LEU A 1 191 ? 20.692 3.767 -22.325 1.00 90.12 191 LEU A CA 1
ATOM 1466 C C . LEU A 1 191 ? 19.657 4.358 -21.357 1.00 90.12 191 LEU A C 1
ATOM 1468 O O . LEU A 1 191 ? 18.455 4.222 -21.570 1.00 90.12 191 LEU A O 1
ATOM 1472 N N . LEU A 1 192 ? 20.103 5.027 -20.290 1.00 91.81 192 LEU A N 1
ATOM 1473 C CA . LEU A 1 192 ? 19.211 5.610 -19.283 1.00 91.81 192 LEU A CA 1
ATOM 1474 C C . LEU A 1 192 ? 18.336 6.729 -19.869 1.00 91.81 192 LEU A C 1
ATOM 1476 O O . LEU A 1 192 ? 17.156 6.832 -19.518 1.00 91.81 192 LEU A O 1
ATOM 1480 N N . LEU A 1 193 ? 18.894 7.547 -20.768 1.00 91.69 193 LEU A N 1
ATOM 1481 C CA . LEU A 1 193 ? 18.151 8.586 -21.482 1.00 91.69 193 LEU A CA 1
ATOM 1482 C C . LEU A 1 193 ? 17.113 7.992 -22.435 1.00 91.69 193 LEU A C 1
ATOM 1484 O O . LEU A 1 193 ? 15.973 8.457 -22.419 1.00 91.69 193 LEU A O 1
ATOM 1488 N N . ASP A 1 194 ? 17.466 6.959 -23.203 1.00 92.75 194 ASP A N 1
ATOM 1489 C CA . ASP A 1 194 ? 16.527 6.250 -24.082 1.00 92.75 194 ASP A CA 1
ATOM 1490 C C . ASP A 1 194 ? 15.321 5.719 -23.291 1.00 92.75 194 ASP A C 1
ATOM 1492 O O . ASP A 1 194 ? 14.171 6.041 -23.597 1.00 92.75 194 ASP A O 1
ATOM 1496 N N . ARG A 1 195 ? 15.553 5.012 -22.176 1.00 92.88 195 ARG A N 1
ATOM 1497 C CA . ARG A 1 195 ? 14.451 4.492 -21.344 1.00 92.88 195 ARG A CA 1
ATOM 1498 C C . ARG A 1 195 ? 13.580 5.599 -20.758 1.00 92.88 195 ARG A C 1
ATOM 1500 O O . ARG A 1 195 ? 12.363 5.438 -20.671 1.00 92.88 195 ARG A O 1
ATOM 1507 N N . LEU A 1 196 ? 14.165 6.734 -20.373 1.00 91.75 196 LEU A N 1
ATOM 1508 C CA . LEU A 1 196 ? 13.389 7.883 -19.907 1.00 91.75 196 LEU A CA 1
ATOM 1509 C C . LEU A 1 196 ? 12.533 8.486 -21.034 1.00 91.75 196 LEU A C 1
ATOM 1511 O O . LEU A 1 196 ? 11.377 8.845 -20.800 1.00 91.75 196 LEU A O 1
ATOM 1515 N N . GLN A 1 197 ? 13.073 8.576 -22.251 1.00 91.88 197 GLN A N 1
ATOM 1516 C CA . GLN A 1 197 ? 12.342 9.053 -23.427 1.00 91.88 197 GLN A CA 1
ATOM 1517 C C . GLN A 1 197 ? 11.195 8.112 -23.798 1.00 91.88 197 GLN A C 1
ATOM 1519 O O . GLN A 1 197 ? 10.094 8.593 -24.062 1.00 91.88 197 GLN A O 1
ATOM 1524 N N . ARG A 1 198 ? 11.412 6.795 -23.735 1.00 93.44 198 ARG A N 1
ATOM 1525 C CA . ARG A 1 198 ? 10.362 5.792 -23.945 1.00 93.44 198 ARG A CA 1
ATOM 1526 C C . ARG A 1 198 ? 9.298 5.848 -22.858 1.00 93.44 198 ARG A C 1
ATOM 1528 O O . ARG A 1 198 ? 8.120 5.918 -23.166 1.00 93.44 198 ARG A O 1
ATOM 1535 N N . LEU A 1 199 ? 9.666 5.960 -21.579 1.00 92.31 199 LEU A N 1
ATOM 1536 C CA . LEU A 1 199 ? 8.675 6.155 -20.510 1.00 92.31 199 LEU A CA 1
ATOM 1537 C C . LEU A 1 199 ? 7.763 7.367 -20.775 1.00 92.31 199 LEU A C 1
ATOM 1539 O O . LEU A 1 199 ? 6.568 7.320 -20.485 1.00 92.31 199 LEU A O 1
ATOM 1543 N N . ARG A 1 200 ? 8.317 8.446 -21.341 1.00 89.94 200 ARG A N 1
ATOM 1544 C CA . ARG A 1 200 ? 7.554 9.647 -21.702 1.00 89.94 200 ARG A CA 1
ATOM 1545 C C . ARG A 1 200 ? 6.503 9.379 -22.786 1.00 89.94 200 ARG A C 1
ATOM 1547 O O . ARG A 1 200 ? 5.486 10.062 -22.766 1.00 89.94 200 ARG A O 1
ATOM 1554 N N . THR A 1 201 ? 6.701 8.425 -23.700 1.00 91.56 201 THR A N 1
ATOM 1555 C CA . THR A 1 201 ? 5.706 8.119 -24.751 1.00 91.56 201 THR A CA 1
ATOM 1556 C C . THR A 1 201 ? 4.445 7.462 -24.190 1.00 91.56 201 THR A C 1
ATOM 1558 O O . THR A 1 201 ? 3.375 7.629 -24.764 1.00 91.56 201 THR A O 1
ATOM 1561 N N . LEU A 1 202 ? 4.545 6.796 -23.033 1.00 90.69 202 LEU A N 1
ATOM 1562 C CA . LEU A 1 202 ? 3.398 6.245 -22.303 1.00 90.69 202 LEU A CA 1
ATOM 1563 C C . LEU A 1 202 ? 2.704 7.272 -21.401 1.00 90.69 202 LEU A C 1
ATOM 1565 O O . LEU A 1 202 ? 1.677 6.952 -20.809 1.00 90.69 202 LEU A O 1
ATOM 1569 N N . ALA A 1 203 ? 3.273 8.467 -21.219 1.00 86.19 203 ALA A N 1
ATOM 1570 C CA . ALA A 1 203 ? 2.769 9.407 -20.230 1.00 86.19 203 ALA A CA 1
ATOM 1571 C C . ALA A 1 203 ? 1.309 9.811 -20.524 1.00 86.19 203 ALA A C 1
ATOM 1573 O O . ALA A 1 203 ? 1.003 10.217 -21.648 1.00 86.19 203 ALA A O 1
ATOM 1574 N N . PRO A 1 204 ? 0.428 9.773 -19.508 1.00 79.94 204 PRO A N 1
ATOM 1575 C CA . PRO A 1 204 ? -0.920 10.313 -19.578 1.00 79.94 204 PRO A CA 1
ATOM 1576 C C . PRO A 1 204 ? -1.021 11.675 -20.266 1.00 79.94 204 PRO A C 1
ATOM 1578 O O . PRO A 1 204 ? -0.343 12.628 -19.874 1.00 79.94 204 PRO A O 1
ATOM 1581 N N . ALA A 1 205 ? -1.959 11.825 -21.204 1.00 71.88 205 ALA A N 1
ATOM 1582 C CA . ALA A 1 205 ? -2.262 13.117 -21.832 1.00 71.88 205 ALA A CA 1
ATOM 1583 C C . ALA A 1 205 ? -2.999 14.102 -20.890 1.00 71.88 205 ALA A C 1
ATOM 1585 O O . ALA A 1 205 ? -3.394 15.191 -21.310 1.00 71.88 205 ALA A O 1
ATOM 1586 N N . GLY A 1 206 ? -3.217 13.730 -19.621 1.00 63.06 206 GLY A N 1
ATOM 1587 C CA . GLY A 1 206 ? -3.821 14.583 -18.592 1.00 63.06 206 GLY A CA 1
ATOM 1588 C C . GLY A 1 206 ? -5.348 14.693 -18.658 1.00 63.06 206 GLY A C 1
ATOM 1589 O O . GLY A 1 206 ? -5.914 15.606 -18.060 1.00 63.06 206 GLY A O 1
ATOM 1590 N N . ARG A 1 207 ? -6.015 13.788 -19.386 1.00 59.94 207 ARG A N 1
ATOM 1591 C CA . ARG A 1 207 ? -7.481 13.737 -19.527 1.00 59.94 207 ARG A CA 1
ATOM 1592 C C . ARG A 1 207 ? -8.148 12.645 -18.686 1.00 59.94 207 ARG A C 1
ATOM 1594 O O . ARG A 1 207 ? -9.369 12.518 -18.761 1.00 59.94 207 ARG A O 1
ATOM 1601 N N . GLU A 1 208 ? -7.403 11.857 -17.901 1.00 66.94 208 GLU A N 1
ATOM 1602 C CA . GLU A 1 208 ? -8.043 10.808 -17.106 1.00 66.94 208 GLU A CA 1
ATOM 1603 C C . GLU A 1 208 ? -8.919 11.400 -16.007 1.00 66.94 208 GLU A C 1
ATOM 1605 O O . GLU A 1 208 ? -8.584 12.371 -15.320 1.00 66.94 208 GLU A O 1
ATOM 1610 N N . ALA A 1 209 ? -10.066 10.764 -15.811 1.00 77.12 209 ALA A N 1
ATOM 1611 C CA . ALA A 1 209 ? -10.966 11.133 -14.749 1.00 77.12 209 ALA A CA 1
ATOM 1612 C C . ALA A 1 209 ? -10.430 10.590 -13.415 1.00 77.12 209 ALA A C 1
ATOM 1614 O O . ALA A 1 209 ? -10.481 9.389 -13.152 1.00 77.12 209 ALA A O 1
ATOM 1615 N N . LEU A 1 210 ? -9.920 11.501 -12.582 1.00 89.69 210 LEU A N 1
ATOM 1616 C CA . LEU A 1 210 ? -9.341 11.183 -11.278 1.00 89.69 210 LEU A CA 1
ATOM 1617 C C . LEU A 1 210 ? -10.375 10.531 -10.352 1.00 89.69 210 LEU A C 1
ATOM 1619 O O . LEU A 1 210 ? -11.513 10.996 -10.251 1.00 89.69 210 LEU A O 1
ATOM 1623 N N . VAL A 1 211 ? -9.946 9.498 -9.634 1.00 93.19 211 VAL A N 1
ATOM 1624 C CA . VAL A 1 211 ? -10.754 8.764 -8.650 1.00 93.19 211 VAL A CA 1
ATOM 1625 C C . VAL A 1 211 ? -10.055 8.748 -7.293 1.00 93.19 211 VAL A C 1
ATOM 1627 O O . VAL A 1 211 ? -8.852 9.020 -7.236 1.00 93.19 211 VAL A O 1
ATOM 1630 N N . PRO A 1 212 ? -10.752 8.438 -6.186 1.00 95.25 212 PRO A N 1
ATOM 1631 C CA . PRO A 1 212 ? -10.080 8.165 -4.925 1.00 95.25 212 PRO A CA 1
ATOM 1632 C C . PRO A 1 212 ? -9.102 7.010 -5.107 1.00 95.25 212 PRO A C 1
ATOM 1634 O O . PRO A 1 212 ? -9.501 5.906 -5.443 1.00 95.25 212 PRO A O 1
ATOM 1637 N N . THR A 1 213 ? -7.827 7.270 -4.873 1.00 94.88 213 THR A N 1
ATOM 1638 C CA . THR A 1 213 ? -6.754 6.275 -4.859 1.00 94.88 213 THR A CA 1
ATOM 1639 C C . THR A 1 213 ? -6.225 6.180 -3.442 1.00 94.88 213 THR A C 1
ATOM 1641 O O . THR A 1 213 ? -6.156 7.192 -2.755 1.00 94.88 213 THR A O 1
ATOM 1644 N N . HIS A 1 214 ? -5.838 4.994 -2.993 1.00 95.75 214 HIS A N 1
ATOM 1645 C CA . HIS A 1 214 ? -5.139 4.749 -1.738 1.00 95.75 214 HIS A CA 1
ATOM 1646 C C . HIS A 1 214 ? -3.780 5.460 -1.677 1.00 95.75 214 HIS A C 1
ATOM 1648 O O . HIS A 1 214 ? -3.343 5.893 -0.608 1.00 95.75 214 HIS A O 1
ATOM 1654 N N . GLY A 1 215 ? -3.051 5.517 -2.794 1.00 91.25 215 GLY A N 1
ATOM 1655 C CA . GLY A 1 215 ? -1.750 6.188 -2.891 1.00 91.25 215 GLY A CA 1
ATOM 1656 C C . GLY A 1 215 ? -0.564 5.417 -2.290 1.00 91.25 215 GLY A C 1
ATOM 1657 O O . GLY A 1 215 ? 0.587 5.815 -2.483 1.00 91.25 215 GLY A O 1
ATOM 1658 N N . GLN A 1 216 ? -0.815 4.302 -1.598 1.00 90.31 216 GLN A N 1
ATOM 1659 C CA . GLN A 1 216 ? 0.178 3.331 -1.110 1.00 90.31 216 GLN A CA 1
ATOM 1660 C C . GLN A 1 216 ? -0.405 1.910 -1.066 1.00 90.31 216 GLN A C 1
ATOM 1662 O O . GLN A 1 216 ? -0.201 1.161 -0.109 1.00 90.31 216 GLN A O 1
ATOM 1667 N N . TYR A 1 217 ? -1.139 1.527 -2.108 1.00 96.94 217 TYR A N 1
ATOM 1668 C CA . TYR A 1 217 ? -1.763 0.214 -2.170 1.00 96.94 217 TYR A CA 1
ATOM 1669 C C . TYR A 1 217 ? -0.727 -0.900 -2.392 1.00 96.94 217 TYR A C 1
ATOM 1671 O O . TYR A 1 217 ? -0.195 -1.079 -3.485 1.00 96.94 217 TYR A O 1
ATOM 1679 N N . THR A 1 218 ? -0.384 -1.634 -1.330 1.00 96.00 218 THR A N 1
ATOM 1680 C CA . THR A 1 218 ? 0.578 -2.749 -1.373 1.00 96.00 218 THR A CA 1
ATOM 1681 C C . THR A 1 218 ? 0.044 -3.944 -0.584 1.00 96.00 218 THR A C 1
ATOM 1683 O O . THR A 1 218 ? -0.687 -3.726 0.381 1.00 96.00 218 THR A O 1
ATOM 1686 N N . PRO A 1 219 ? 0.468 -5.190 -0.879 1.00 97.38 219 PRO A N 1
ATOM 1687 C CA . PRO A 1 219 ? 0.020 -6.368 -0.125 1.00 97.38 219 PRO A CA 1
ATOM 1688 C C . PRO A 1 219 ? 0.322 -6.332 1.381 1.00 97.38 219 PRO A C 1
ATOM 1690 O O . PRO A 1 219 ? -0.261 -7.091 2.143 1.00 97.38 219 PRO A O 1
ATOM 1693 N N . ALA A 1 220 ? 1.240 -5.472 1.836 1.00 95.56 220 ALA A N 1
ATOM 1694 C CA . ALA A 1 220 ? 1.522 -5.298 3.261 1.00 95.56 220 ALA A CA 1
ATOM 1695 C C . ALA A 1 220 ? 0.424 -4.516 4.003 1.00 95.56 220 ALA A C 1
ATOM 1697 O O . ALA A 1 220 ? 0.320 -4.634 5.219 1.00 95.56 220 ALA A O 1
ATOM 1698 N N . ASN A 1 221 ? -0.375 -3.733 3.274 1.00 96.94 221 ASN A N 1
ATOM 1699 C CA . ASN A 1 221 ? -1.462 -2.920 3.819 1.00 96.94 221 ASN A CA 1
ATOM 1700 C C . ASN A 1 221 ? -2.830 -3.605 3.683 1.00 96.94 221 ASN A C 1
ATOM 1702 O O . ASN A 1 221 ? -3.836 -3.031 4.085 1.00 96.94 221 ASN A O 1
ATOM 1706 N N . VAL A 1 222 ? -2.870 -4.807 3.103 1.00 98.44 222 VAL A N 1
ATOM 1707 C CA . VAL A 1 222 ? -4.086 -5.587 2.868 1.00 98.44 222 VAL A CA 1
ATOM 1708 C C . VAL A 1 222 ? -4.085 -6.778 3.815 1.00 98.44 222 VAL A C 1
ATOM 1710 O O . VAL A 1 222 ? -3.121 -7.542 3.831 1.00 98.44 222 VAL A O 1
ATOM 1713 N N . PHE A 1 223 ? -5.151 -6.935 4.589 1.00 98.44 223 PHE A N 1
ATOM 1714 C CA . PHE A 1 223 ? -5.344 -8.021 5.543 1.00 98.44 223 PHE A CA 1
ATOM 1715 C C . PHE A 1 223 ? -6.528 -8.874 5.100 1.00 98.44 223 PHE A C 1
ATOM 1717 O O . PHE A 1 223 ? -7.566 -8.326 4.734 1.00 98.44 223 PHE A O 1
ATOM 1724 N N . ILE A 1 224 ? -6.357 -10.195 5.116 1.00 97.94 224 ILE A N 1
ATOM 1725 C CA . ILE A 1 224 ? -7.359 -11.171 4.677 1.00 97.94 224 ILE A CA 1
ATOM 1726 C C . ILE A 1 224 ? -7.879 -11.934 5.893 1.00 97.94 224 ILE A C 1
ATOM 1728 O O . ILE A 1 224 ? -7.094 -12.572 6.599 1.00 97.94 224 ILE A O 1
ATOM 1732 N N . ASP A 1 225 ? -9.189 -11.866 6.120 1.00 94.50 225 ASP A N 1
ATOM 1733 C CA . ASP A 1 225 ? -9.914 -12.534 7.205 1.00 94.50 225 ASP A CA 1
ATOM 1734 C C . ASP A 1 225 ? -11.053 -13.374 6.610 1.00 94.50 225 ASP A C 1
ATOM 1736 O O . ASP A 1 225 ? -12.177 -12.907 6.426 1.00 94.50 225 ASP A O 1
ATOM 1740 N N . GLY A 1 226 ? -10.734 -14.606 6.204 1.00 90.50 226 GLY A N 1
ATOM 1741 C CA . GLY A 1 226 ? -11.657 -15.431 5.424 1.00 90.50 226 GLY A CA 1
ATOM 1742 C C . GLY A 1 226 ? -12.061 -14.728 4.114 1.00 90.50 226 GLY A C 1
ATOM 1743 O O . GLY A 1 226 ? -11.178 -14.423 3.309 1.00 90.50 226 GLY A O 1
ATOM 1744 N N . PRO A 1 227 ? -13.363 -14.480 3.862 1.00 88.75 227 PRO A N 1
ATOM 1745 C CA . PRO A 1 227 ? -13.817 -13.748 2.678 1.00 88.75 227 PRO A CA 1
ATOM 1746 C C . PRO A 1 227 ? -13.636 -12.226 2.792 1.00 88.75 227 PRO A C 1
ATOM 1748 O O . PRO A 1 227 ? -13.711 -11.530 1.775 1.00 88.75 227 PRO A O 1
ATOM 1751 N N . ASP A 1 228 ? -13.418 -11.714 4.006 1.00 95.19 228 ASP A N 1
ATOM 1752 C CA . ASP A 1 228 ? -13.322 -10.289 4.281 1.00 95.19 228 ASP A CA 1
ATOM 1753 C C . ASP A 1 228 ? -11.899 -9.781 4.023 1.00 95.19 228 ASP A C 1
ATOM 1755 O O . ASP A 1 228 ? -10.894 -10.464 4.243 1.00 95.19 228 ASP A O 1
ATOM 1759 N N . VAL A 1 229 ? -11.807 -8.528 3.590 1.00 98.00 229 VAL A N 1
ATOM 1760 C CA . VAL A 1 229 ? -10.550 -7.826 3.355 1.00 98.00 229 VAL A CA 1
ATOM 1761 C C . VAL A 1 229 ? -10.557 -6.495 4.088 1.00 98.00 229 VAL A C 1
ATOM 1763 O O . VAL A 1 229 ? -11.448 -5.670 3.903 1.00 98.00 229 VAL A O 1
ATOM 1766 N N . VAL A 1 230 ? -9.540 -6.262 4.913 1.00 98.31 230 VAL A N 1
ATOM 1767 C CA . VAL A 1 230 ? -9.351 -5.004 5.640 1.00 98.31 230 VAL A CA 1
ATOM 1768 C C . VAL A 1 230 ? -8.106 -4.309 5.109 1.00 98.31 230 VAL A C 1
ATOM 1770 O O . VAL A 1 230 ? -7.022 -4.891 5.097 1.00 98.31 230 VAL A O 1
ATOM 1773 N N . VAL A 1 231 ? -8.233 -3.052 4.691 1.00 98.19 231 VAL A N 1
ATOM 1774 C CA . VAL A 1 231 ? -7.093 -2.267 4.198 1.00 98.19 231 VAL A CA 1
ATOM 1775 C C . VAL A 1 231 ? -6.775 -1.120 5.146 1.00 98.19 231 VAL A C 1
ATOM 1777 O O . VAL A 1 231 ? -7.653 -0.355 5.546 1.00 98.19 231 VAL A O 1
ATOM 1780 N N . ILE A 1 232 ? -5.501 -1.021 5.520 1.00 96.00 232 ILE A N 1
ATOM 1781 C CA . ILE A 1 232 ? -4.970 -0.036 6.471 1.00 96.00 232 ILE A CA 1
ATOM 1782 C C . ILE A 1 232 ? -4.234 1.102 5.745 1.00 96.00 232 ILE A C 1
ATOM 1784 O O . ILE A 1 232 ? -4.031 1.045 4.543 1.00 96.00 232 ILE A O 1
ATOM 1788 N N . ASP A 1 233 ? -3.756 2.110 6.482 1.00 91.75 233 ASP A N 1
ATOM 1789 C CA . ASP A 1 233 ? -2.922 3.207 5.945 1.00 91.75 233 ASP A CA 1
ATOM 1790 C C . ASP A 1 233 ? -3.633 4.137 4.933 1.00 91.75 233 ASP A C 1
ATOM 1792 O O . ASP A 1 233 ? -3.059 4.563 3.931 1.00 91.75 233 ASP A O 1
ATOM 1796 N N . VAL A 1 234 ? -4.858 4.565 5.262 1.00 92.19 234 VAL A N 1
ATOM 1797 C CA . VAL A 1 234 ? -5.681 5.498 4.455 1.00 92.19 234 VAL A CA 1
ATOM 1798 C C . VAL A 1 234 ? -5.177 6.955 4.414 1.00 92.19 234 VAL A C 1
ATOM 1800 O O . VAL A 1 234 ? -5.792 7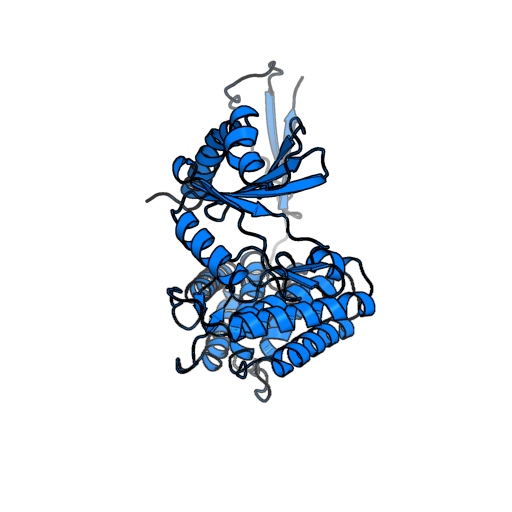.818 3.794 1.00 92.19 234 VAL A O 1
ATOM 1803 N N . ASP A 1 235 ? -4.041 7.243 5.051 1.00 88.88 235 ASP A N 1
ATOM 1804 C CA . ASP A 1 235 ? -3.437 8.579 5.202 1.00 88.88 235 ASP A CA 1
ATOM 1805 C C . ASP A 1 235 ? -3.076 9.273 3.886 1.00 88.88 235 ASP A C 1
ATOM 1807 O O . ASP A 1 235 ? -2.865 10.484 3.843 1.00 88.88 235 ASP A O 1
ATOM 1811 N N . ARG A 1 236 ? -2.916 8.487 2.821 1.00 90.44 236 ARG A N 1
ATOM 1812 C CA . ARG A 1 236 ? -2.448 8.955 1.513 1.00 90.44 236 ARG A CA 1
ATOM 1813 C C . ARG A 1 236 ? -3.536 8.949 0.456 1.00 90.44 236 ARG A C 1
ATOM 1815 O O . ARG A 1 236 ? -3.216 9.136 -0.717 1.00 90.44 236 ARG A O 1
ATOM 1822 N N . ILE A 1 237 ? -4.788 8.752 0.869 1.00 94.00 237 ILE A N 1
ATOM 1823 C CA . ILE A 1 237 ? -5.890 8.766 -0.073 1.00 94.00 237 ILE A CA 1
ATOM 1824 C C . ILE A 1 237 ? -6.008 10.150 -0.713 1.00 94.00 237 ILE A C 1
ATOM 1826 O O . ILE A 1 237 ? -6.085 11.175 -0.033 1.00 94.00 237 ILE A O 1
ATOM 1830 N N . SER A 1 238 ? -6.032 10.164 -2.038 1.00 93.38 238 SER A N 1
ATOM 1831 C CA . SER A 1 238 ? -6.113 11.367 -2.863 1.00 93.38 238 SER A CA 1
ATOM 1832 C C . SER A 1 238 ? -6.837 11.062 -4.171 1.00 93.38 238 SER A C 1
ATOM 1834 O O . SER A 1 238 ? -6.935 9.905 -4.584 1.00 93.38 238 SER A O 1
ATOM 1836 N N . LEU A 1 239 ? -7.329 12.098 -4.846 1.00 93.25 239 LEU A N 1
ATOM 1837 C CA . LEU A 1 239 ? -7.817 11.976 -6.216 1.00 93.25 239 LEU A CA 1
ATOM 1838 C C . LEU A 1 239 ? -6.622 11.847 -7.165 1.00 93.25 239 LEU A C 1
ATOM 1840 O O . LEU A 1 239 ? -5.807 12.768 -7.260 1.00 93.25 239 LEU A O 1
ATOM 1844 N N . SER A 1 240 ? -6.513 10.711 -7.849 1.00 91.06 240 SER A N 1
ATOM 1845 C CA . SER A 1 240 ? -5.416 10.399 -8.770 1.00 91.06 240 SER A CA 1
ATOM 1846 C C . SER A 1 240 ? -5.874 9.420 -9.857 1.00 91.06 240 SER A C 1
ATOM 1848 O O . SER A 1 240 ? -7.040 9.027 -9.902 1.00 91.06 240 SER A O 1
ATOM 1850 N N . ASP A 1 241 ? -4.953 9.039 -10.737 1.00 91.12 241 ASP A N 1
ATOM 1851 C CA . ASP A 1 241 ? -5.180 8.002 -11.741 1.00 91.12 241 ASP A CA 1
ATOM 1852 C C . ASP A 1 241 ? -5.312 6.618 -11.061 1.00 91.12 241 ASP A C 1
ATOM 1854 O O . ASP A 1 241 ? -4.398 6.224 -10.318 1.00 91.12 241 ASP A O 1
ATOM 1858 N N . PRO A 1 242 ? -6.405 5.860 -11.298 1.00 93.31 242 PRO A N 1
ATOM 1859 C CA . PRO A 1 242 ? -6.590 4.522 -10.724 1.00 93.31 242 PRO A CA 1
ATOM 1860 C C . PRO A 1 242 ? -5.471 3.535 -11.082 1.00 93.31 242 PRO A C 1
ATOM 1862 O O . PRO A 1 242 ? -5.140 2.648 -10.288 1.00 93.31 242 PRO A O 1
ATOM 1865 N N . ALA A 1 243 ? -4.854 3.687 -12.257 1.00 93.00 243 ALA A N 1
ATOM 1866 C CA . ALA A 1 243 ? -3.791 2.813 -12.732 1.00 93.00 243 ALA A CA 1
ATOM 1867 C C . ALA A 1 243 ? -2.571 2.813 -11.799 1.00 93.00 243 ALA A C 1
ATOM 1869 O O . ALA A 1 243 ? -1.861 1.811 -11.711 1.00 93.00 243 ALA A O 1
ATOM 1870 N N . LYS A 1 244 ? -2.353 3.900 -11.046 1.00 92.38 244 LYS A N 1
ATOM 1871 C CA . LYS A 1 244 ? -1.254 4.035 -10.082 1.00 92.38 244 LYS A CA 1
ATOM 1872 C C . LYS A 1 244 ? -1.302 2.966 -8.991 1.00 92.38 244 LYS A C 1
ATOM 1874 O O . LYS A 1 244 ? -0.280 2.339 -8.707 1.00 92.38 244 LYS A O 1
ATOM 1879 N N . ASP A 1 245 ? -2.458 2.772 -8.357 1.00 95.31 245 ASP A N 1
ATOM 1880 C CA . ASP A 1 245 ? -2.586 1.803 -7.263 1.00 95.31 245 ASP A CA 1
ATOM 1881 C C . ASP A 1 245 ? -2.608 0.367 -7.776 1.00 95.31 245 ASP A C 1
ATOM 1883 O O . ASP A 1 245 ? -1.980 -0.500 -7.167 1.00 95.31 245 ASP A O 1
ATOM 1887 N N . VAL A 1 246 ? -3.242 0.133 -8.931 1.00 97.12 246 VAL A N 1
ATOM 1888 C CA . VAL A 1 246 ? -3.217 -1.169 -9.612 1.00 97.12 246 VAL A CA 1
ATOM 1889 C C . VAL A 1 246 ? -1.774 -1.561 -9.938 1.00 97.12 246 VAL A C 1
ATOM 1891 O O . VAL A 1 246 ? -1.302 -2.608 -9.495 1.00 97.12 246 VAL A O 1
ATOM 1894 N N . ALA A 1 247 ? -1.028 -0.693 -10.627 1.00 95.75 247 ALA A N 1
ATOM 1895 C CA . ALA A 1 247 ? 0.371 -0.938 -10.968 1.00 95.75 247 ALA A CA 1
ATOM 1896 C C . ALA A 1 247 ? 1.236 -1.159 -9.722 1.00 95.75 247 ALA A C 1
ATOM 1898 O O . ALA A 1 247 ? 2.096 -2.037 -9.709 1.00 95.75 247 ALA A O 1
ATOM 1899 N N . MET A 1 248 ? 1.019 -0.384 -8.655 1.00 95.62 248 MET A N 1
ATOM 1900 C CA . MET A 1 248 ? 1.811 -0.489 -7.430 1.00 95.62 248 MET A CA 1
ATOM 1901 C C . MET A 1 248 ? 1.562 -1.812 -6.711 1.00 95.62 248 MET A C 1
ATOM 1903 O O . MET A 1 248 ? 2.523 -2.451 -6.268 1.00 95.62 248 MET A O 1
ATOM 1907 N N . PHE A 1 249 ? 0.304 -2.241 -6.618 1.00 98.19 249 PHE A N 1
ATOM 1908 C CA . PHE A 1 249 ? -0.041 -3.523 -6.026 1.00 98.19 249 PHE A CA 1
ATOM 1909 C C . PHE A 1 249 ? 0.569 -4.670 -6.821 1.00 98.19 249 PHE A C 1
ATOM 1911 O O . PHE A 1 249 ? 1.313 -5.464 -6.247 1.00 98.19 249 PHE A O 1
ATOM 1918 N N . LEU A 1 250 ? 0.340 -4.710 -8.138 1.00 97.06 250 LEU A N 1
ATOM 1919 C CA . LEU A 1 250 ? 0.875 -5.747 -9.023 1.00 97.06 250 LEU A CA 1
ATOM 1920 C C . LEU A 1 250 ? 2.403 -5.793 -8.974 1.00 97.06 250 LEU A C 1
ATOM 1922 O O . LEU A 1 250 ? 2.992 -6.865 -8.828 1.00 97.06 250 LEU A O 1
ATOM 1926 N N . PHE A 1 251 ? 3.052 -4.624 -9.008 1.00 94.25 251 PHE A N 1
ATOM 1927 C CA . PHE A 1 251 ? 4.502 -4.519 -8.928 1.00 94.25 251 PHE A CA 1
ATOM 1928 C C . PHE A 1 251 ? 5.045 -5.175 -7.654 1.00 94.25 251 PHE A C 1
ATOM 1930 O O . PHE A 1 251 ? 6.018 -5.928 -7.711 1.00 94.25 251 PHE A O 1
ATOM 1937 N N . ARG A 1 252 ? 4.404 -4.915 -6.506 1.00 94.38 252 ARG A N 1
ATOM 1938 C CA . ARG A 1 252 ? 4.810 -5.455 -5.200 1.00 94.38 252 ARG A CA 1
ATOM 1939 C C . ARG A 1 252 ? 4.429 -6.919 -5.017 1.00 94.38 252 ARG A C 1
ATOM 1941 O O . ARG A 1 252 ? 5.246 -7.668 -4.495 1.00 94.38 252 ARG A O 1
ATOM 1948 N N . ALA A 1 253 ? 3.230 -7.318 -5.423 1.00 94.56 253 ALA A N 1
ATOM 1949 C CA . ALA A 1 253 ? 2.729 -8.677 -5.256 1.00 94.56 253 ALA A CA 1
ATOM 1950 C C . ALA A 1 253 ? 3.521 -9.673 -6.107 1.00 94.56 253 ALA A C 1
ATOM 1952 O O . ALA A 1 253 ? 4.018 -10.663 -5.577 1.00 94.56 253 ALA A O 1
ATOM 1953 N N . ALA A 1 254 ? 3.746 -9.360 -7.385 1.00 91.44 254 ALA A N 1
ATOM 1954 C CA . ALA A 1 254 ? 4.547 -10.206 -8.262 1.00 91.44 254 ALA A CA 1
ATOM 1955 C C . ALA A 1 254 ? 6.002 -10.322 -7.776 1.00 91.44 254 ALA A C 1
ATOM 1957 O O . ALA A 1 254 ? 6.575 -11.403 -7.813 1.00 91.44 254 ALA A O 1
ATOM 1958 N N . ALA A 1 255 ? 6.588 -9.234 -7.257 1.00 89.06 255 ALA A N 1
ATOM 1959 C CA . ALA A 1 255 ? 7.938 -9.269 -6.690 1.00 89.06 255 ALA A CA 1
ATOM 1960 C C . ALA A 1 255 ? 8.029 -10.064 -5.377 1.00 89.06 255 ALA A C 1
ATOM 1962 O O . ALA A 1 255 ? 9.090 -10.591 -5.068 1.00 89.06 255 ALA A O 1
ATOM 1963 N N . LEU A 1 256 ? 6.957 -10.124 -4.579 1.00 89.75 256 LEU A N 1
ATOM 1964 C CA . LEU A 1 256 ? 6.905 -11.003 -3.409 1.00 89.75 256 LEU A CA 1
ATOM 1965 C C . LEU A 1 256 ? 6.811 -12.465 -3.843 1.00 89.75 256 LEU A C 1
ATOM 1967 O O . LEU A 1 256 ? 7.537 -13.287 -3.302 1.00 89.75 256 LEU A O 1
ATOM 1971 N N . ARG A 1 257 ? 5.972 -12.773 -4.840 1.00 86.44 257 ARG A N 1
ATOM 1972 C CA . ARG A 1 257 ? 5.778 -14.156 -5.283 1.00 86.44 257 ARG A CA 1
ATOM 1973 C C . ARG A 1 257 ? 7.007 -14.732 -5.987 1.00 86.44 257 ARG A C 1
ATOM 1975 O O . ARG A 1 257 ? 7.408 -15.845 -5.678 1.00 86.44 257 ARG A O 1
ATOM 1982 N N . ALA A 1 258 ? 7.651 -13.946 -6.848 1.00 80.88 258 ALA A N 1
ATOM 1983 C CA . ALA A 1 258 ? 8.851 -14.361 -7.579 1.00 80.88 258 ALA A CA 1
ATOM 1984 C C . ALA A 1 258 ? 10.088 -14.598 -6.689 1.00 80.88 258 ALA A C 1
ATOM 1986 O O . ALA A 1 258 ? 11.087 -15.112 -7.171 1.00 80.88 258 ALA A O 1
ATOM 1987 N N . LYS A 1 259 ? 10.064 -14.190 -5.411 1.00 73.56 259 LYS A N 1
ATOM 1988 C CA . LYS A 1 259 ? 11.161 -14.471 -4.469 1.00 73.56 259 LYS A CA 1
ATOM 1989 C C . LYS A 1 259 ? 11.134 -15.886 -3.903 1.00 73.56 259 LYS A C 1
ATOM 1991 O O . LYS A 1 259 ? 12.174 -16.359 -3.472 1.00 73.56 259 LYS A O 1
ATOM 1996 N N . GLU A 1 260 ? 9.959 -16.502 -3.864 1.00 64.56 260 GLU A N 1
ATOM 1997 C CA . GLU A 1 260 ? 9.735 -17.803 -3.222 1.00 64.56 260 GLU A CA 1
ATOM 1998 C C . GLU A 1 260 ? 9.447 -18.887 -4.258 1.00 64.56 260 GLU A C 1
ATOM 2000 O O . GLU A 1 260 ? 9.844 -20.037 -4.099 1.00 64.56 260 GLU A O 1
ATOM 2005 N N . ALA A 1 261 ? 8.763 -18.518 -5.342 1.00 55.81 261 ALA A N 1
ATOM 2006 C CA . ALA A 1 261 ? 8.458 -19.426 -6.426 1.00 55.81 261 ALA A CA 1
ATOM 2007 C C . ALA A 1 261 ? 9.540 -19.327 -7.502 1.00 55.81 261 ALA A C 1
ATOM 2009 O O . ALA A 1 261 ? 9.610 -18.329 -8.219 1.00 55.81 261 ALA A O 1
ATOM 2010 N N . ASP A 1 262 ? 10.298 -20.404 -7.700 1.00 56.75 262 ASP A N 1
ATOM 2011 C CA . ASP A 1 262 ? 11.160 -20.621 -8.877 1.00 56.75 262 ASP A CA 1
ATOM 2012 C C . ASP A 1 262 ? 10.322 -20.869 -10.162 1.00 56.75 262 ASP A C 1
ATOM 2014 O O . ASP A 1 262 ? 10.722 -21.549 -11.102 1.00 56.75 262 ASP A O 1
ATOM 2018 N N . LEU A 1 263 ? 9.085 -20.354 -10.178 1.00 63.34 263 LEU A N 1
ATOM 2019 C CA . LEU A 1 263 ? 8.039 -20.592 -11.164 1.00 63.34 263 LEU A CA 1
ATOM 2020 C C . LEU A 1 263 ? 7.449 -19.241 -11.602 1.00 63.34 263 LEU A C 1
ATOM 2022 O O . LEU A 1 263 ? 6.465 -18.773 -11.018 1.00 63.34 263 LEU A O 1
ATOM 2026 N N . PRO A 1 264 ? 8.008 -18.614 -12.655 1.00 67.94 264 PRO A N 1
ATOM 2027 C CA . PRO A 1 264 ? 7.510 -17.357 -13.226 1.00 67.94 264 PRO A CA 1
ATOM 2028 C C . PRO A 1 264 ? 5.985 -17.345 -13.447 1.00 67.94 264 PRO A C 1
ATOM 2030 O O . PRO A 1 264 ? 5.313 -16.368 -13.103 1.00 67.94 264 PRO A O 1
ATOM 2033 N N . GLY A 1 265 ? 5.428 -18.495 -13.859 1.00 80.44 265 GLY A N 1
ATOM 2034 C CA . GLY A 1 265 ? 4.007 -18.689 -14.160 1.00 80.44 265 GLY A CA 1
ATOM 2035 C C . GLY A 1 265 ? 3.035 -18.309 -13.039 1.00 80.44 265 GLY A C 1
ATOM 2036 O O . GLY A 1 265 ? 1.910 -17.882 -13.316 1.00 80.44 265 GLY A O 1
ATOM 2037 N N . GLU A 1 266 ? 3.442 -18.416 -11.771 1.00 88.25 266 GLU A N 1
ATOM 2038 C CA . GLU A 1 266 ? 2.583 -18.043 -10.644 1.00 88.25 266 GLU A CA 1
ATOM 2039 C C . GLU A 1 266 ? 2.447 -16.527 -10.490 1.00 8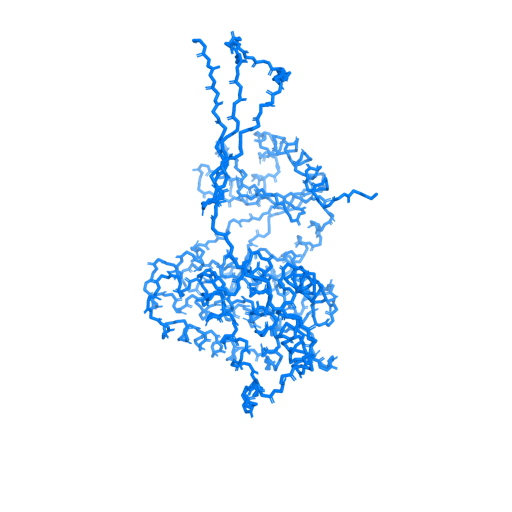8.25 266 GLU A C 1
ATOM 2041 O O . GLU A 1 266 ? 1.364 -16.030 -10.171 1.00 88.25 266 GLU A O 1
ATOM 2046 N N . ALA A 1 267 ? 3.522 -15.776 -10.749 1.00 88.00 267 ALA A N 1
ATOM 2047 C CA . ALA A 1 267 ? 3.479 -14.322 -10.716 1.00 88.00 267 ALA A CA 1
ATOM 2048 C C . ALA A 1 267 ? 2.594 -13.783 -11.850 1.00 88.00 267 ALA A C 1
ATOM 2050 O O . ALA A 1 267 ? 1.779 -12.890 -11.610 1.00 88.00 267 ALA A O 1
ATOM 2051 N N . GLU A 1 268 ? 2.683 -14.352 -13.058 1.00 88.75 268 GLU A N 1
ATOM 2052 C CA . GLU A 1 268 ? 1.770 -13.985 -14.146 1.00 88.75 268 GLU A CA 1
ATOM 2053 C C . GLU A 1 268 ? 0.319 -14.362 -13.837 1.00 88.75 268 GLU A C 1
ATOM 2055 O O . GLU A 1 268 ? -0.589 -13.577 -14.117 1.00 88.75 268 GLU A O 1
ATOM 2060 N N . ARG A 1 269 ? 0.079 -15.535 -13.237 1.00 92.62 269 ARG A N 1
ATOM 2061 C CA . ARG A 1 269 ? -1.271 -15.942 -12.829 1.00 92.62 269 ARG A CA 1
ATOM 2062 C C . ARG A 1 269 ? -1.862 -14.984 -11.801 1.00 92.62 269 ARG A C 1
ATOM 2064 O O . ARG A 1 269 ? -2.995 -14.555 -11.976 1.00 92.62 269 ARG A O 1
ATOM 2071 N N . LEU A 1 270 ? -1.090 -14.592 -10.787 1.00 94.81 270 LEU A N 1
ATOM 2072 C CA . LEU A 1 270 ? -1.509 -13.594 -9.801 1.00 94.81 270 LEU A CA 1
ATOM 2073 C C . LEU A 1 270 ? -1.900 -12.272 -10.464 1.00 94.81 270 LEU A C 1
ATOM 2075 O O . LEU A 1 270 ? -2.918 -11.681 -10.106 1.00 94.81 270 LEU A O 1
ATOM 2079 N N . VAL A 1 271 ? -1.089 -11.802 -11.417 1.00 94.44 271 VAL A N 1
ATOM 2080 C CA . VAL A 1 271 ? -1.353 -10.549 -12.135 1.00 94.44 271 VAL A CA 1
ATOM 2081 C C . VAL A 1 271 ? -2.670 -10.629 -12.903 1.00 94.44 271 VAL A C 1
ATOM 2083 O O . VAL A 1 271 ? -3.466 -9.694 -12.813 1.00 94.44 271 VAL A O 1
ATOM 2086 N N . ARG A 1 272 ? -2.920 -11.739 -13.611 1.00 96.12 272 ARG A N 1
ATOM 2087 C CA . ARG A 1 272 ? -4.182 -11.962 -14.335 1.00 96.12 272 ARG A CA 1
ATOM 2088 C C . ARG A 1 272 ? -5.378 -11.970 -13.385 1.00 96.12 272 ARG A C 1
ATOM 2090 O O . ARG A 1 272 ? -6.275 -11.157 -13.549 1.00 96.12 272 ARG A O 1
ATOM 2097 N N . GLU A 1 273 ? -5.326 -12.784 -12.335 1.00 97.88 273 GLU A N 1
ATOM 2098 C CA . GLU A 1 273 ? -6.411 -12.930 -11.353 1.00 97.88 273 GLU A CA 1
ATOM 2099 C C . GLU A 1 273 ? -6.769 -11.610 -10.657 1.00 97.88 273 GLU A C 1
ATOM 2101 O O . GLU A 1 273 ? -7.943 -11.314 -10.439 1.00 97.88 273 GLU A O 1
ATOM 2106 N N . PHE A 1 274 ? -5.770 -10.784 -10.331 1.00 98.25 274 PHE A N 1
ATOM 2107 C CA . PHE A 1 274 ? -6.025 -9.454 -9.782 1.00 98.25 274 PHE A CA 1
ATOM 2108 C C . PHE A 1 274 ? -6.689 -8.533 -10.809 1.00 98.25 274 PHE A C 1
ATOM 2110 O O . PHE A 1 274 ? -7.649 -7.841 -10.482 1.00 98.25 274 PHE A O 1
ATOM 2117 N N . LEU A 1 275 ? -6.162 -8.483 -12.037 1.00 97.75 275 LEU A N 1
ATOM 2118 C CA . LEU A 1 275 ? -6.681 -7.597 -13.078 1.00 97.75 275 LEU A CA 1
ATOM 2119 C C . LEU A 1 275 ? -8.100 -7.972 -13.494 1.00 97.75 275 LEU A C 1
ATOM 2121 O O . LEU A 1 275 ? -8.912 -7.071 -13.685 1.00 97.75 275 LEU A O 1
ATOM 2125 N N . ASP A 1 276 ? -8.399 -9.261 -13.616 1.00 97.69 276 ASP A N 1
ATOM 2126 C CA . ASP A 1 276 ? -9.722 -9.745 -14.003 1.00 97.69 276 ASP A CA 1
ATOM 2127 C C . ASP A 1 276 ? -10.750 -9.411 -12.916 1.00 97.69 276 ASP A C 1
ATOM 2129 O O . ASP A 1 276 ? -11.748 -8.749 -13.205 1.00 97.69 276 ASP A O 1
ATOM 2133 N N . ALA A 1 277 ? -10.442 -9.711 -11.648 1.00 97.75 277 ALA A N 1
ATOM 2134 C CA . ALA A 1 277 ? -11.302 -9.337 -10.525 1.00 97.75 277 ALA A CA 1
ATOM 2135 C C . ALA A 1 277 ? -11.442 -7.813 -10.358 1.00 97.75 277 ALA A C 1
ATOM 2137 O O . ALA A 1 277 ? -12.500 -7.322 -9.978 1.00 97.75 277 ALA A O 1
ATOM 2138 N N . TYR A 1 278 ? -10.395 -7.033 -10.639 1.00 98.25 278 TYR A N 1
ATOM 2139 C CA . TYR A 1 278 ? -10.485 -5.572 -10.594 1.00 98.25 278 TYR A CA 1
ATOM 2140 C C . TYR A 1 278 ? -11.414 -5.051 -11.698 1.00 98.25 278 TYR A C 1
ATOM 2142 O O . TYR A 1 278 ? -12.287 -4.232 -11.421 1.00 98.25 278 TYR A O 1
ATOM 2150 N N . LYS A 1 279 ? -11.253 -5.531 -12.939 1.00 96.75 279 LYS A N 1
ATOM 2151 C CA . LYS A 1 279 ? -12.055 -5.107 -14.100 1.00 96.75 279 LYS A CA 1
ATOM 2152 C C . LYS A 1 279 ? -13.536 -5.436 -13.943 1.00 96.75 279 LYS A C 1
ATOM 2154 O O . LYS A 1 279 ? -14.354 -4.642 -14.386 1.00 96.75 279 LYS A O 1
ATOM 2159 N N . GLU A 1 280 ? -13.868 -6.553 -13.300 1.00 96.69 280 GLU A N 1
ATOM 2160 C CA . GLU A 1 280 ? -15.255 -6.957 -13.038 1.00 96.69 280 GLU A CA 1
ATOM 2161 C C . GLU A 1 280 ? -16.035 -5.904 -12.230 1.00 96.69 280 GLU A C 1
ATOM 2163 O O . GLU A 1 280 ? -17.231 -5.714 -12.440 1.00 96.69 280 GLU A O 1
ATOM 2168 N N . HIS A 1 281 ? -15.355 -5.176 -11.340 1.00 94.38 281 HIS A N 1
ATOM 2169 C CA . HIS A 1 281 ? -15.982 -4.194 -10.449 1.00 94.38 281 HIS A CA 1
ATOM 2170 C C . HIS A 1 281 ? -15.582 -2.742 -10.729 1.00 94.38 281 HIS A C 1
ATOM 2172 O O . HIS A 1 281 ? -16.152 -1.817 -10.146 1.00 94.38 281 HIS A O 1
ATOM 2178 N N . ALA A 1 282 ? -14.580 -2.510 -11.575 1.00 93.19 282 ALA A N 1
ATOM 2179 C CA . ALA A 1 282 ? -14.104 -1.171 -11.869 1.00 93.19 282 ALA A CA 1
ATOM 2180 C C . ALA A 1 282 ? -15.110 -0.422 -12.748 1.00 93.19 282 ALA A C 1
ATOM 2182 O O . ALA A 1 282 ? -15.448 -0.849 -13.847 1.00 93.19 282 ALA A O 1
ATOM 2183 N N . ALA A 1 283 ? -15.511 0.771 -12.311 1.00 85.38 283 ALA A N 1
ATOM 2184 C CA . ALA A 1 283 ? -16.371 1.645 -13.109 1.00 85.38 283 ALA A CA 1
ATOM 2185 C C . ALA A 1 283 ? -15.684 2.175 -14.384 1.00 85.38 283 ALA A C 1
ATOM 2187 O O . ALA A 1 283 ? -16.344 2.741 -15.255 1.00 85.38 283 ALA A O 1
ATOM 2188 N N . ARG A 1 284 ? -14.349 2.074 -14.466 1.00 81.75 284 ARG A N 1
ATOM 2189 C CA . ARG A 1 284 ? -13.531 2.629 -15.550 1.00 81.75 284 ARG A CA 1
ATOM 2190 C C . ARG A 1 284 ? -12.315 1.749 -15.850 1.00 81.75 284 ARG A C 1
ATOM 2192 O O . ARG A 1 284 ? -11.760 1.153 -14.921 1.00 81.75 284 ARG A O 1
ATOM 2199 N N . PRO A 1 285 ? -11.855 1.720 -17.112 1.00 85.88 285 PRO A N 1
ATOM 2200 C CA . PRO A 1 285 ? -10.600 1.074 -17.469 1.00 85.88 285 PRO A CA 1
ATOM 2201 C C . PRO A 1 285 ? -9.392 1.808 -16.862 1.00 85.88 285 PRO A C 1
ATOM 2203 O O . PRO A 1 285 ? -9.453 2.990 -16.527 1.00 85.88 285 PRO A O 1
ATOM 2206 N N . VAL A 1 286 ? -8.275 1.090 -16.739 1.00 90.00 286 VAL A N 1
ATOM 2207 C CA . VAL A 1 286 ? -6.974 1.612 -16.283 1.00 90.00 286 VAL A CA 1
ATOM 2208 C C . VAL A 1 286 ? -6.025 1.767 -17.472 1.00 90.00 286 VAL A C 1
ATOM 2210 O O . VAL A 1 286 ? -5.062 1.019 -17.616 1.00 90.00 286 VAL A O 1
ATOM 2213 N N . GLU A 1 287 ? -6.328 2.718 -18.355 1.00 88.94 287 GLU A N 1
ATOM 2214 C CA . GLU A 1 287 ? -5.607 2.926 -19.626 1.00 88.94 287 GLU A CA 1
ATOM 2215 C C . GLU A 1 287 ? -4.113 3.215 -19.419 1.00 88.94 287 GLU A C 1
ATOM 2217 O O . GLU A 1 287 ? -3.268 2.683 -20.133 1.00 88.94 287 GLU A O 1
ATOM 2222 N N . SER A 1 288 ? -3.777 3.958 -18.365 1.00 90.75 288 SER A N 1
ATOM 2223 C CA . SER A 1 288 ? -2.406 4.364 -18.030 1.00 90.75 288 SER A CA 1
ATOM 2224 C C . SER A 1 288 ? -1.628 3.326 -17.211 1.00 90.75 288 SER A C 1
ATOM 2226 O O . SER A 1 288 ? -0.555 3.604 -16.666 1.00 90.75 288 SER A O 1
ATOM 2228 N N . LEU A 1 289 ? -2.131 2.089 -17.131 1.00 92.88 289 LEU A N 1
ATOM 2229 C CA . LEU A 1 289 ? -1.444 0.976 -16.471 1.00 92.88 289 LEU A CA 1
ATOM 2230 C C . LEU A 1 289 ? -0.039 0.697 -17.044 1.00 92.88 289 LEU A C 1
ATOM 2232 O O . LEU A 1 289 ? 0.872 0.488 -16.231 1.00 92.88 289 LEU A O 1
ATOM 2236 N N . PRO A 1 290 ? 0.200 0.736 -18.372 1.00 93.94 290 PRO A N 1
ATOM 2237 C CA . PRO A 1 290 ? 1.545 0.587 -18.925 1.00 93.94 290 PRO A CA 1
ATOM 2238 C C . PRO A 1 290 ? 2.511 1.658 -18.407 1.00 93.94 290 PRO A C 1
ATOM 2240 O O . PRO A 1 290 ? 3.616 1.324 -17.986 1.00 93.94 290 PRO A O 1
ATOM 2243 N N . TYR A 1 291 ? 2.077 2.922 -18.324 1.00 92.94 291 TYR A N 1
ATOM 2244 C CA . TYR A 1 291 ? 2.905 4.018 -17.809 1.00 92.94 291 TYR A CA 1
ATOM 2245 C C . TYR A 1 291 ? 3.367 3.772 -16.375 1.00 92.94 291 TYR A C 1
ATOM 2247 O O . TYR A 1 291 ? 4.563 3.827 -16.090 1.00 92.94 291 TYR A O 1
ATOM 2255 N N . TYR A 1 292 ? 2.445 3.473 -15.455 1.00 93.25 292 TYR A N 1
ATOM 2256 C CA . TYR A 1 292 ? 2.819 3.259 -14.055 1.00 93.25 292 TYR A CA 1
ATOM 2257 C C . TYR A 1 292 ? 3.627 1.973 -13.858 1.00 93.25 292 TYR A C 1
ATOM 2259 O O . TYR A 1 292 ? 4.526 1.936 -13.013 1.00 93.25 292 TYR A O 1
ATOM 2267 N N . THR A 1 293 ? 3.356 0.939 -14.657 1.00 94.50 293 THR A N 1
ATOM 2268 C CA . THR A 1 293 ? 4.139 -0.304 -14.653 1.00 94.50 293 THR A CA 1
ATOM 2269 C C . THR A 1 293 ? 5.577 -0.039 -15.096 1.00 94.50 293 THR A C 1
ATOM 2271 O O . THR A 1 293 ? 6.514 -0.429 -14.390 1.00 94.50 293 THR A O 1
ATOM 2274 N N . ALA A 1 294 ? 5.765 0.691 -16.196 1.00 94.81 294 ALA A N 1
ATOM 2275 C CA . ALA A 1 294 ? 7.070 1.108 -16.693 1.00 94.81 294 ALA A CA 1
ATOM 2276 C C . ALA A 1 294 ? 7.783 2.032 -15.689 1.00 94.81 294 ALA A C 1
ATOM 2278 O O . ALA A 1 294 ? 8.927 1.772 -15.318 1.00 94.81 294 ALA A O 1
ATOM 2279 N N . LEU A 1 295 ? 7.095 3.045 -15.152 1.00 94.12 295 LEU A N 1
ATOM 2280 C CA . LEU A 1 295 ? 7.639 3.980 -14.161 1.00 94.12 295 LEU A CA 1
ATOM 2281 C C . LEU A 1 295 ? 8.178 3.252 -12.923 1.00 94.12 295 LEU A C 1
ATOM 2283 O O . LEU A 1 295 ? 9.290 3.531 -12.469 1.00 94.12 295 LEU A O 1
ATOM 2287 N N . PHE A 1 296 ? 7.408 2.324 -12.347 1.00 93.94 296 PHE A N 1
ATOM 2288 C CA . PHE A 1 296 ? 7.853 1.589 -11.161 1.00 93.94 296 PHE A CA 1
ATOM 2289 C C . PHE A 1 296 ? 9.001 0.632 -11.459 1.00 93.94 296 PHE A C 1
ATOM 2291 O O . PHE A 1 296 ? 9.901 0.505 -10.627 1.00 93.94 296 PHE A O 1
ATOM 2298 N N . SER A 1 297 ? 8.997 0.016 -12.638 1.00 94.31 297 SER A N 1
ATOM 2299 C CA . SER A 1 297 ? 10.054 -0.896 -13.070 1.00 94.31 297 SER A CA 1
ATOM 2300 C C . SER A 1 297 ? 11.365 -0.152 -13.318 1.00 94.31 297 SER A C 1
ATOM 2302 O O . SER A 1 297 ? 12.376 -0.478 -12.697 1.00 94.31 297 SER A O 1
ATOM 2304 N N . LEU A 1 298 ? 11.333 0.942 -14.083 1.00 94.69 298 LEU A N 1
ATOM 2305 C CA . LEU A 1 298 ? 12.510 1.775 -14.329 1.00 94.69 298 LEU A CA 1
ATOM 2306 C C . LEU A 1 298 ? 13.061 2.379 -13.030 1.00 94.69 298 LEU A C 1
ATOM 2308 O O . LEU A 1 298 ? 14.266 2.394 -12.807 1.00 94.69 298 LEU A O 1
ATOM 2312 N N . ASN A 1 299 ? 12.191 2.812 -12.113 1.00 93.19 299 ASN A N 1
ATOM 2313 C CA . ASN A 1 299 ? 12.618 3.346 -10.819 1.00 93.19 299 ASN A CA 1
ATOM 2314 C C . ASN A 1 299 ? 13.245 2.290 -9.892 1.00 93.19 299 ASN A C 1
ATOM 2316 O O . ASN A 1 299 ? 14.067 2.631 -9.033 1.00 93.19 299 ASN A O 1
ATOM 2320 N N . ALA A 1 300 ? 12.834 1.026 -10.013 1.00 91.62 300 ALA A N 1
ATOM 2321 C CA . ALA A 1 300 ? 13.436 -0.083 -9.283 1.00 91.62 300 ALA A CA 1
ATOM 2322 C C . ALA A 1 300 ? 14.800 -0.461 -9.870 1.00 91.62 300 ALA A C 1
ATOM 2324 O O . ALA A 1 300 ? 15.754 -0.589 -9.105 1.00 91.62 300 ALA A O 1
ATOM 2325 N N . PHE A 1 301 ? 14.913 -0.516 -11.200 1.00 93.44 301 PHE A N 1
ATOM 2326 C CA . PHE A 1 301 ? 16.191 -0.671 -11.891 1.00 93.44 301 PHE A CA 1
ATOM 2327 C C . PHE A 1 301 ? 17.170 0.457 -11.531 1.00 93.44 301 PHE A C 1
ATOM 2329 O O . PHE A 1 301 ? 18.249 0.182 -11.016 1.00 93.44 301 PHE A O 1
ATOM 2336 N N . ALA A 1 302 ? 16.767 1.725 -11.667 1.00 92.25 302 ALA A N 1
ATOM 2337 C CA . ALA A 1 302 ? 17.611 2.885 -11.363 1.00 92.25 302 ALA A CA 1
ATOM 2338 C C . ALA A 1 302 ? 18.085 2.920 -9.899 1.00 92.25 302 ALA A C 1
ATOM 2340 O O . ALA A 1 302 ? 19.143 3.462 -9.589 1.00 92.25 302 ALA A O 1
ATOM 2341 N N . LYS A 1 303 ? 17.313 2.335 -8.971 1.00 90.50 303 LYS A N 1
ATOM 2342 C CA . LYS A 1 303 ? 17.738 2.188 -7.573 1.00 90.50 303 LYS A CA 1
ATOM 2343 C C . LYS A 1 303 ? 18.924 1.228 -7.427 1.00 90.50 303 LYS A C 1
ATOM 2345 O O . LYS A 1 303 ? 19.719 1.443 -6.522 1.00 90.50 303 LYS A O 1
ATOM 2350 N N . CYS A 1 304 ? 19.002 0.197 -8.262 1.00 90.75 304 CYS A N 1
ATOM 2351 C CA . CYS A 1 304 ? 20.113 -0.748 -8.305 1.00 90.75 304 CYS A CA 1
ATOM 2352 C C . CYS A 1 304 ? 21.284 -0.177 -9.113 1.00 90.75 304 CYS A C 1
ATOM 2354 O O . CYS A 1 304 ? 22.398 -0.110 -8.613 1.00 90.75 304 CYS A O 1
ATOM 2356 N N . ALA A 1 305 ? 21.016 0.306 -10.328 1.00 89.19 305 ALA A N 1
ATOM 2357 C CA . ALA A 1 305 ? 22.038 0.776 -11.263 1.00 89.19 305 ALA A CA 1
ATOM 2358 C C . ALA A 1 305 ? 22.875 1.947 -10.732 1.00 89.19 305 ALA A C 1
ATOM 2360 O O . ALA A 1 305 ? 24.000 2.136 -11.165 1.00 89.19 305 ALA A O 1
ATOM 2361 N N . LYS A 1 306 ? 22.359 2.728 -9.775 1.00 90.00 306 LYS A N 1
ATOM 2362 C CA . LYS A 1 306 ? 23.146 3.795 -9.143 1.00 90.00 306 LYS A CA 1
ATOM 2363 C C . LYS A 1 306 ? 24.274 3.299 -8.233 1.00 90.00 306 LYS A C 1
ATOM 2365 O O . LYS A 1 306 ? 25.168 4.084 -7.947 1.00 90.00 306 LYS A O 1
ATOM 2370 N N . ASP A 1 307 ? 24.200 2.063 -7.740 1.00 91.06 307 ASP A N 1
ATOM 2371 C CA . ASP A 1 307 ? 25.159 1.509 -6.775 1.00 91.06 307 ASP A CA 1
ATOM 2372 C C . ASP A 1 307 ? 25.982 0.343 -7.375 1.00 91.06 307 ASP A C 1
ATOM 2374 O O . ASP A 1 307 ? 26.889 -0.150 -6.711 1.00 91.06 307 ASP A O 1
ATOM 2378 N N . HIS A 1 308 ? 25.673 -0.103 -8.602 1.00 91.00 308 HIS A N 1
ATOM 2379 C CA . HIS A 1 308 ? 26.200 -1.337 -9.196 1.00 91.00 308 HIS A CA 1
ATOM 2380 C C . HIS A 1 308 ? 26.508 -1.171 -10.697 1.00 91.00 308 HIS A C 1
ATOM 2382 O O . HIS A 1 308 ? 25.643 -0.751 -11.476 1.00 91.00 308 HIS A O 1
ATOM 2388 N N . ALA A 1 309 ? 27.714 -1.576 -11.107 1.00 88.56 309 ALA A N 1
ATOM 2389 C CA . ALA A 1 309 ? 28.149 -1.600 -12.506 1.00 88.56 309 ALA A CA 1
ATOM 2390 C C . ALA A 1 309 ? 27.434 -2.698 -13.319 1.00 88.56 309 ALA A C 1
ATOM 2392 O O . ALA A 1 309 ? 26.847 -3.619 -12.753 1.00 88.56 309 ALA A O 1
ATOM 2393 N N . ALA A 1 310 ? 27.457 -2.602 -14.652 1.00 85.94 310 ALA A N 1
ATOM 2394 C CA . ALA A 1 310 ? 26.711 -3.497 -15.551 1.00 85.94 310 ALA A CA 1
ATOM 2395 C C . ALA A 1 310 ? 27.116 -4.983 -15.460 1.00 85.94 310 ALA A C 1
ATOM 2397 O O . ALA A 1 310 ? 26.321 -5.882 -15.745 1.00 85.94 310 ALA A O 1
ATOM 2398 N N . ASP A 1 311 ? 28.353 -5.269 -15.066 1.00 87.69 311 ASP A N 1
ATOM 2399 C CA . ASP A 1 311 ? 28.855 -6.624 -14.860 1.00 87.69 311 ASP A CA 1
ATOM 2400 C C . ASP A 1 311 ? 28.503 -7.212 -13.484 1.00 87.69 311 ASP A C 1
ATOM 2402 O O . ASP A 1 311 ? 28.606 -8.429 -13.308 1.00 87.69 311 ASP A O 1
ATOM 2406 N N . ASP A 1 312 ? 28.014 -6.389 -12.551 1.00 91.06 312 ASP A N 1
ATOM 2407 C CA . ASP A 1 312 ? 27.594 -6.815 -11.219 1.00 91.06 312 ASP A CA 1
ATOM 2408 C C . ASP A 1 312 ? 26.383 -7.774 -11.303 1.00 91.06 312 ASP A C 1
ATOM 2410 O O . ASP A 1 312 ? 25.344 -7.425 -11.887 1.00 91.06 312 ASP A O 1
ATOM 2414 N N . PRO A 1 313 ? 26.454 -8.976 -10.695 1.00 90.31 313 PRO A N 1
ATOM 2415 C CA . PRO A 1 313 ? 25.345 -9.928 -10.672 1.00 90.31 313 PRO A CA 1
ATOM 2416 C C . PRO A 1 313 ? 24.029 -9.347 -10.134 1.00 90.31 313 PRO A C 1
ATOM 2418 O O . PRO A 1 313 ? 22.953 -9.698 -10.621 1.00 90.31 313 PRO A O 1
ATOM 2421 N N . VAL A 1 314 ? 24.095 -8.436 -9.157 1.00 88.56 314 VAL A N 1
ATOM 2422 C CA . VAL A 1 314 ? 22.921 -7.773 -8.573 1.00 88.56 314 VAL A CA 1
ATOM 2423 C C . VAL A 1 314 ? 22.232 -6.900 -9.617 1.00 88.56 314 VAL A C 1
ATOM 2425 O O . VAL A 1 314 ? 21.001 -6.921 -9.729 1.00 88.56 314 VAL A O 1
ATOM 2428 N N . ARG A 1 315 ? 23.010 -6.170 -10.425 1.00 89.69 315 ARG A N 1
ATOM 2429 C CA . ARG A 1 315 ? 22.463 -5.349 -11.504 1.00 89.69 315 ARG A CA 1
ATOM 2430 C C . ARG A 1 315 ? 21.891 -6.200 -12.627 1.00 89.69 315 ARG A C 1
ATOM 2432 O O . ARG A 1 315 ? 20.765 -5.930 -13.034 1.00 89.69 315 ARG A O 1
ATOM 2439 N N . ARG A 1 316 ? 22.581 -7.256 -13.063 1.00 88.94 316 ARG A N 1
ATOM 2440 C CA . ARG A 1 316 ? 22.052 -8.176 -14.090 1.00 88.94 316 ARG A CA 1
ATOM 2441 C C . ARG A 1 316 ? 20.710 -8.782 -13.684 1.00 88.94 316 ARG A C 1
ATOM 2443 O O . ARG A 1 316 ? 19.786 -8.841 -14.492 1.00 88.94 316 ARG A O 1
ATOM 2450 N N . GLN A 1 317 ? 20.561 -9.157 -12.413 1.00 86.69 317 GLN A N 1
ATOM 2451 C CA . GLN A 1 317 ? 19.280 -9.634 -11.891 1.00 86.69 317 GLN A CA 1
ATOM 2452 C C . GLN A 1 317 ? 18.204 -8.537 -11.916 1.00 86.69 317 GLN A C 1
ATOM 2454 O O . GLN A 1 317 ? 17.051 -8.793 -12.271 1.00 86.69 317 GLN A O 1
ATOM 2459 N N . ALA A 1 318 ? 18.561 -7.302 -11.551 1.00 87.31 318 ALA A N 1
ATOM 2460 C CA . ALA A 1 318 ? 17.643 -6.171 -11.624 1.00 87.31 318 ALA A CA 1
ATOM 2461 C C . ALA A 1 318 ? 17.219 -5.861 -13.071 1.00 87.31 318 ALA A C 1
ATOM 2463 O O . ALA A 1 318 ? 16.055 -5.533 -13.291 1.00 87.31 318 ALA A O 1
ATOM 2464 N N . GLU A 1 319 ? 18.115 -5.992 -14.049 1.00 89.25 319 GLU A N 1
ATOM 2465 C CA . GLU A 1 319 ? 17.812 -5.849 -15.478 1.00 89.25 319 GLU A CA 1
ATOM 2466 C C . GLU A 1 319 ? 16.827 -6.927 -15.940 1.00 89.25 319 GLU A C 1
ATOM 2468 O O . GLU A 1 319 ? 15.758 -6.595 -16.455 1.00 89.25 319 GLU A O 1
ATOM 2473 N N . ALA A 1 320 ? 17.120 -8.198 -15.650 1.00 86.00 320 ALA A N 1
ATOM 2474 C CA . ALA A 1 320 ? 16.275 -9.329 -16.028 1.00 86.00 320 ALA A CA 1
ATOM 2475 C C . ALA A 1 320 ? 14.847 -9.237 -15.462 1.00 86.00 320 ALA A C 1
ATOM 2477 O O . ALA A 1 320 ? 13.897 -9.658 -16.112 1.00 86.00 320 ALA A O 1
ATOM 2478 N N . ILE A 1 321 ? 14.670 -8.673 -14.263 1.00 86.12 321 ILE A N 1
ATOM 2479 C CA . ILE A 1 321 ? 13.344 -8.550 -13.636 1.00 86.12 321 ILE A CA 1
ATOM 2480 C C . ILE A 1 321 ? 12.650 -7.242 -14.026 1.00 86.12 321 ILE A C 1
ATOM 2482 O O . ILE A 1 321 ? 11.457 -7.222 -14.343 1.00 86.12 321 ILE A O 1
ATOM 2486 N N . HIS A 1 322 ? 13.348 -6.115 -13.893 1.00 91.00 322 HIS A N 1
ATOM 2487 C CA . HIS A 1 322 ? 12.727 -4.797 -13.973 1.00 91.00 322 HIS A CA 1
ATOM 2488 C C . HIS A 1 322 ? 12.765 -4.219 -15.382 1.00 91.00 322 HIS A C 1
ATOM 2490 O O . HIS A 1 322 ? 11.770 -3.626 -15.793 1.00 91.00 322 HIS A O 1
ATOM 2496 N N . LEU A 1 323 ? 13.852 -4.394 -16.137 1.00 89.88 323 LEU A N 1
ATOM 2497 C CA . LEU A 1 323 ? 13.871 -3.912 -17.517 1.00 89.88 323 LEU A CA 1
ATOM 2498 C C . LEU A 1 323 ? 13.006 -4.790 -18.416 1.00 89.88 323 LEU A C 1
ATOM 2500 O O . LEU A 1 323 ? 12.226 -4.234 -19.170 1.00 89.88 323 LEU A O 1
ATOM 2504 N N . ASP A 1 324 ? 13.000 -6.115 -18.257 1.00 87.62 324 ASP A N 1
ATOM 2505 C CA . ASP A 1 324 ? 12.055 -6.975 -18.993 1.00 87.62 324 ASP A CA 1
ATOM 2506 C C . ASP A 1 324 ? 10.588 -6.539 -18.792 1.00 87.62 324 ASP A C 1
ATOM 2508 O O . ASP A 1 324 ? 9.826 -6.360 -19.744 1.00 87.62 324 ASP A O 1
ATOM 2512 N N . ARG A 1 325 ? 10.185 -6.282 -17.539 1.00 90.00 325 ARG A N 1
ATOM 2513 C CA . ARG A 1 325 ? 8.843 -5.759 -17.243 1.00 90.00 325 ARG A CA 1
ATOM 2514 C C . ARG A 1 325 ? 8.605 -4.380 -17.867 1.00 90.00 325 ARG A C 1
ATOM 2516 O O . ARG A 1 325 ? 7.481 -4.097 -18.278 1.00 90.00 325 ARG A O 1
ATOM 2523 N N . PHE A 1 326 ? 9.624 -3.522 -17.905 1.00 93.94 326 PHE A N 1
ATOM 2524 C CA . PHE A 1 326 ? 9.552 -2.229 -18.582 1.00 93.94 326 PHE A CA 1
ATOM 2525 C C . PHE A 1 326 ? 9.337 -2.414 -20.091 1.00 93.94 326 PHE A C 1
ATOM 2527 O O . PHE A 1 326 ? 8.406 -1.826 -20.631 1.00 93.94 326 PHE A O 1
ATOM 2534 N N . GLU A 1 327 ? 10.115 -3.275 -20.750 1.00 92.62 327 GLU A N 1
ATOM 2535 C CA . GLU A 1 327 ? 10.018 -3.540 -22.192 1.00 92.62 327 GLU A CA 1
ATOM 2536 C C . GLU A 1 327 ? 8.642 -4.072 -22.595 1.00 92.62 327 GLU A C 1
ATOM 2538 O O . GLU A 1 327 ? 8.063 -3.619 -23.582 1.00 92.62 327 GLU A O 1
ATOM 2543 N N . ARG A 1 328 ? 8.057 -4.966 -21.787 1.00 91.00 328 ARG A N 1
ATOM 2544 C CA . ARG A 1 328 ? 6.710 -5.513 -22.024 1.00 91.00 328 ARG A CA 1
ATOM 2545 C C . ARG A 1 328 ? 5.595 -4.459 -22.047 1.00 91.00 328 ARG A C 1
ATOM 2547 O O . ARG A 1 328 ? 4.491 -4.766 -22.492 1.00 91.00 328 ARG A O 1
ATOM 2554 N N . CYS A 1 329 ? 5.855 -3.232 -21.592 1.00 93.56 329 CYS A N 1
ATOM 2555 C CA . CYS A 1 329 ? 4.893 -2.130 -21.656 1.00 93.56 329 CYS A CA 1
ATOM 2556 C C . CYS A 1 329 ? 4.787 -1.484 -23.052 1.00 93.56 329 CYS A C 1
ATOM 2558 O O . CYS A 1 329 ? 3.895 -0.664 -23.251 1.00 93.56 329 CYS A O 1
ATOM 2560 N N . PHE A 1 330 ? 5.653 -1.855 -24.005 1.00 91.81 330 PHE A N 1
ATOM 2561 C CA . PHE A 1 330 ? 5.742 -1.262 -25.347 1.00 91.81 330 PHE A CA 1
ATOM 2562 C C . PHE A 1 330 ? 5.553 -2.311 -26.464 1.00 91.81 330 PHE A C 1
ATOM 2564 O O . PHE A 1 330 ? 6.471 -2.563 -27.249 1.00 91.81 330 PHE A O 1
ATOM 2571 N N . PRO A 1 331 ? 4.391 -2.984 -26.547 1.00 72.06 331 PRO A N 1
ATOM 2572 C CA . PRO A 1 331 ? 4.173 -4.018 -27.553 1.00 72.06 331 PRO A CA 1
ATOM 2573 C C . PRO A 1 331 ? 4.172 -3.423 -28.972 1.00 72.06 331 PRO A C 1
ATOM 2575 O O . PRO A 1 331 ? 3.411 -2.505 -29.263 1.00 72.06 331 PRO A O 1
ATOM 2578 N N . GLY A 1 332 ? 5.005 -3.973 -29.863 1.00 66.94 332 GLY A N 1
ATOM 2579 C CA . GLY A 1 332 ? 5.082 -3.584 -31.280 1.00 66.94 332 GLY A CA 1
ATOM 2580 C C . GLY A 1 332 ? 6.247 -2.659 -31.652 1.00 66.94 332 GLY A C 1
ATOM 2581 O O . GLY A 1 332 ? 6.507 -2.474 -32.839 1.00 66.94 332 GLY A O 1
ATOM 2582 N N . GLU A 1 333 ? 6.994 -2.135 -30.679 1.00 57.78 333 GLU A N 1
ATOM 2583 C CA . GLU A 1 333 ? 8.281 -1.477 -30.926 1.00 57.78 333 GLU A CA 1
ATOM 2584 C C . GLU A 1 333 ? 9.388 -2.540 -30.914 1.00 57.78 333 GLU A C 1
ATOM 2586 O O . GLU A 1 333 ? 9.594 -3.219 -29.907 1.00 57.78 333 GLU A O 1
ATOM 2591 N N . ALA A 1 334 ? 10.111 -2.717 -32.025 1.00 42.41 334 ALA A N 1
ATOM 2592 C CA . ALA A 1 334 ? 11.351 -3.490 -31.987 1.00 42.41 334 ALA A CA 1
ATOM 2593 C C . ALA A 1 334 ? 12.304 -2.829 -30.971 1.00 42.41 334 ALA A C 1
ATOM 2595 O O . ALA A 1 334 ? 12.377 -1.595 -30.951 1.00 42.41 334 ALA A O 1
ATOM 2596 N N . PRO A 1 335 ? 13.038 -3.595 -30.137 1.00 45.28 335 PRO A N 1
ATOM 2597 C CA . PRO A 1 335 ? 14.065 -2.999 -29.292 1.00 45.28 335 PRO A CA 1
ATOM 2598 C C . PRO A 1 335 ? 15.004 -2.176 -30.185 1.00 45.28 335 PRO A C 1
ATOM 2600 O O . PRO A 1 335 ? 15.324 -2.634 -31.291 1.00 45.28 335 PRO A O 1
ATOM 2603 N N . PRO A 1 336 ? 15.413 -0.963 -29.768 1.00 41.59 336 PRO A N 1
ATOM 2604 C CA . PRO A 1 336 ? 16.294 -0.142 -30.582 1.00 41.59 336 PRO A CA 1
ATOM 2605 C C . PRO A 1 336 ? 17.531 -0.966 -30.937 1.00 41.59 336 PRO A C 1
ATOM 2607 O O . PRO A 1 336 ? 18.191 -1.527 -30.057 1.00 41.59 336 PRO A O 1
ATOM 2610 N N . ARG A 1 337 ? 17.806 -1.094 -32.241 1.00 37.41 337 ARG A N 1
ATOM 2611 C CA . ARG A 1 337 ? 19.044 -1.707 -32.718 1.00 37.41 337 ARG A CA 1
ATOM 2612 C C . ARG A 1 337 ? 20.190 -0.896 -32.131 1.00 37.41 337 ARG A C 1
ATOM 2614 O O . ARG A 1 337 ? 20.279 0.303 -32.366 1.00 37.41 337 ARG A O 1
ATOM 2621 N N . THR A 1 338 ? 21.073 -1.554 -31.397 1.00 38.81 338 THR A N 1
ATOM 2622 C CA . THR A 1 338 ? 22.332 -1.000 -30.878 1.00 38.81 338 THR A CA 1
ATOM 2623 C C . THR A 1 338 ? 23.371 -0.755 -31.983 1.00 38.81 338 THR A C 1
ATOM 2625 O O . THR A 1 338 ? 24.566 -0.853 -31.731 1.00 38.81 338 THR A O 1
ATOM 2628 N N . ASP A 1 339 ? 22.933 -0.442 -33.202 1.00 38.94 339 ASP A N 1
ATOM 2629 C CA . ASP A 1 339 ? 23.788 -0.172 -34.356 1.00 38.94 339 ASP A CA 1
ATOM 2630 C C . ASP A 1 339 ? 23.701 1.310 -34.713 1.00 38.94 339 ASP A C 1
ATOM 2632 O O . ASP A 1 339 ? 23.101 1.688 -35.709 1.00 38.94 339 ASP A O 1
ATOM 2636 N N . GLU A 1 340 ? 24.300 2.153 -33.879 1.00 34.97 340 GLU A N 1
ATOM 2637 C CA . GLU A 1 340 ? 24.984 3.357 -34.351 1.00 34.97 340 GLU A CA 1
ATOM 2638 C C . GLU A 1 340 ? 25.993 3.775 -33.277 1.00 34.97 340 GLU A C 1
ATOM 2640 O O . GLU A 1 340 ? 25.665 4.331 -32.228 1.00 34.97 340 GLU A O 1
ATOM 2645 N N . ALA A 1 341 ? 27.251 3.400 -33.510 1.00 35.03 341 ALA A N 1
ATOM 2646 C CA . ALA A 1 341 ? 28.358 3.743 -32.635 1.00 35.03 341 ALA A CA 1
ATOM 2647 C C . ALA A 1 341 ? 28.557 5.272 -32.603 1.00 35.03 341 ALA A C 1
ATOM 2649 O O . ALA A 1 341 ? 28.598 5.897 -33.667 1.00 35.03 341 ALA A O 1
ATOM 2650 N N . PRO A 1 342 ? 28.753 5.894 -31.426 1.00 37.34 342 PRO A N 1
ATOM 2651 C CA . PRO A 1 342 ? 29.137 7.299 -31.358 1.00 37.34 342 PRO A CA 1
ATOM 2652 C C . PRO A 1 342 ? 30.529 7.517 -31.991 1.00 37.34 342 PRO A C 1
ATOM 2654 O O . PRO A 1 342 ? 31.366 6.604 -31.980 1.00 37.34 342 PRO A O 1
ATOM 2657 N N . PRO A 1 343 ? 30.811 8.713 -32.547 1.00 31.89 343 PRO A N 1
ATOM 2658 C CA . PRO A 1 343 ? 32.059 8.981 -33.252 1.00 31.89 343 PRO A CA 1
ATOM 2659 C C . PRO A 1 343 ? 33.266 8.792 -32.324 1.00 31.89 343 PRO A C 1
ATOM 2661 O O . PRO A 1 343 ? 33.326 9.329 -31.217 1.00 31.89 343 PRO A O 1
ATOM 2664 N N . ARG A 1 344 ? 34.229 7.992 -32.795 1.00 34.16 344 ARG A N 1
ATOM 2665 C CA . ARG A 1 344 ? 35.440 7.599 -32.066 1.00 34.16 344 ARG A CA 1
ATOM 2666 C C . ARG A 1 344 ? 36.302 8.822 -31.744 1.00 34.16 344 ARG A C 1
ATOM 2668 O O . ARG A 1 344 ? 36.830 9.460 -32.650 1.00 34.16 344 ARG A O 1
ATOM 2675 N N . ILE A 1 345 ? 36.508 9.092 -30.455 1.00 35.44 345 ILE A N 1
ATOM 2676 C CA . ILE A 1 345 ? 37.61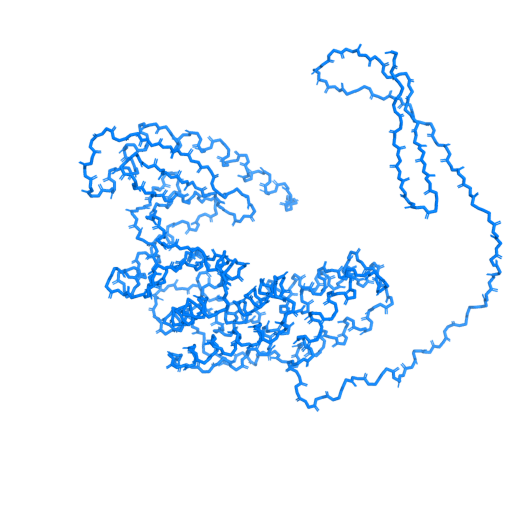3 9.932 -29.984 1.00 35.44 345 ILE A CA 1
ATOM 2677 C C . ILE A 1 345 ? 38.839 9.034 -29.836 1.00 35.44 345 ILE A C 1
ATOM 2679 O O . ILE A 1 345 ? 38.850 8.080 -29.059 1.00 35.44 345 ILE A O 1
ATOM 2683 N N . ASP A 1 346 ? 39.857 9.352 -30.624 1.00 33.69 346 ASP A N 1
ATOM 2684 C CA . ASP A 1 346 ? 41.121 8.639 -30.716 1.00 33.69 346 ASP A CA 1
ATOM 2685 C C . ASP A 1 346 ? 41.919 8.765 -29.404 1.00 33.69 346 ASP A C 1
ATOM 2687 O O . ASP A 1 346 ? 42.336 9.856 -29.005 1.00 33.69 346 ASP A O 1
ATOM 2691 N N . ARG A 1 347 ? 42.130 7.646 -28.703 1.00 33.22 347 ARG A N 1
ATOM 2692 C CA . ARG A 1 347 ? 43.119 7.542 -27.622 1.00 33.22 347 ARG A CA 1
ATOM 2693 C C . ARG A 1 347 ? 43.884 6.232 -27.762 1.00 33.22 347 ARG A C 1
ATOM 2695 O O . ARG A 1 347 ? 43.375 5.155 -27.466 1.00 33.22 347 ARG A O 1
ATOM 2702 N N . ARG A 1 348 ? 45.135 6.357 -28.214 1.00 29.61 348 ARG A N 1
ATOM 2703 C CA . ARG A 1 348 ? 46.128 5.276 -28.284 1.00 29.61 348 ARG A CA 1
ATOM 2704 C C . ARG A 1 348 ? 46.302 4.577 -26.925 1.00 29.61 348 ARG A C 1
ATOM 2706 O O . ARG A 1 348 ? 46.311 5.261 -25.898 1.00 29.61 348 ARG A O 1
ATOM 2713 N N . PRO A 1 349 ? 46.526 3.252 -26.903 1.00 30.28 349 PRO A N 1
ATOM 2714 C CA . PRO A 1 349 ? 46.706 2.502 -25.669 1.00 30.28 349 PRO A CA 1
ATOM 2715 C C . PRO A 1 349 ? 48.118 2.709 -25.105 1.00 30.28 349 PRO A C 1
ATOM 2717 O O . PRO A 1 349 ? 49.102 2.730 -25.848 1.00 30.28 349 PRO A O 1
ATOM 2720 N N . ARG A 1 350 ? 48.230 2.827 -23.777 1.00 27.30 350 ARG A N 1
ATOM 2721 C CA . ARG A 1 350 ? 49.485 2.577 -23.059 1.00 27.30 350 ARG A CA 1
ATOM 2722 C C . ARG A 1 350 ? 49.376 1.246 -22.329 1.00 27.30 350 ARG A C 1
ATOM 2724 O O . ARG A 1 350 ? 48.354 0.933 -21.729 1.00 27.30 350 ARG A O 1
ATOM 2731 N N . THR A 1 351 ? 50.441 0.476 -22.475 1.00 28.89 351 THR A N 1
ATOM 2732 C CA . THR A 1 351 ? 50.654 -0.892 -22.019 1.00 28.89 351 THR A CA 1
ATOM 2733 C C . THR A 1 351 ? 50.519 -1.042 -20.507 1.00 28.89 351 THR A C 1
ATOM 2735 O O . THR A 1 351 ? 50.984 -0.201 -19.741 1.00 28.89 351 THR A O 1
ATOM 2738 N N . PHE A 1 352 ? 49.885 -2.145 -20.119 1.00 26.03 352 PHE A N 1
ATOM 2739 C CA . PHE A 1 352 ? 49.731 -2.634 -18.755 1.00 26.03 352 PHE A CA 1
ATOM 2740 C C . PHE A 1 352 ? 51.064 -3.240 -18.291 1.00 26.03 352 PHE A C 1
ATOM 2742 O O . PHE A 1 352 ? 51.612 -4.085 -18.996 1.00 26.03 352 PHE A O 1
ATOM 2749 N N . ASP A 1 353 ? 51.566 -2.820 -17.131 1.00 28.33 353 ASP A N 1
ATOM 2750 C CA . ASP A 1 353 ? 52.656 -3.497 -16.427 1.00 28.33 353 ASP A CA 1
ATOM 2751 C C . ASP A 1 353 ? 52.169 -3.872 -15.023 1.00 28.33 353 ASP A C 1
ATOM 2753 O O . ASP A 1 353 ? 51.528 -3.080 -14.325 1.00 28.33 353 ASP A O 1
ATOM 2757 N N . SER A 1 354 ? 52.389 -5.131 -14.666 1.00 41.16 354 SER A N 1
ATOM 2758 C CA . SER A 1 354 ? 51.852 -5.802 -13.489 1.00 41.16 354 SER A CA 1
ATOM 2759 C C . SER A 1 354 ? 52.702 -5.523 -12.252 1.00 41.16 354 SER A C 1
ATOM 2761 O O . SER A 1 354 ? 53.896 -5.806 -12.242 1.00 41.16 354 SER A O 1
ATOM 2763 N N . GLY A 1 355 ? 52.079 -5.062 -11.167 1.00 31.17 355 GLY A N 1
ATOM 2764 C CA . GLY A 1 355 ? 52.739 -4.966 -9.865 1.00 31.17 355 GLY A CA 1
ATOM 2765 C C . GLY A 1 355 ? 51.792 -4.476 -8.777 1.00 31.17 355 GLY A C 1
ATOM 2766 O O . GLY A 1 355 ? 51.675 -3.275 -8.543 1.00 31.17 355 GLY A O 1
ATOM 2767 N N . ALA A 1 356 ? 51.103 -5.400 -8.105 1.00 33.56 356 ALA A N 1
ATOM 2768 C CA . ALA A 1 356 ? 50.293 -5.083 -6.932 1.00 33.56 356 ALA A CA 1
ATOM 2769 C C . ALA A 1 356 ? 51.185 -4.536 -5.801 1.00 33.56 356 ALA A C 1
ATOM 2771 O O . ALA A 1 356 ? 52.154 -5.177 -5.396 1.00 33.56 356 ALA A O 1
ATOM 2772 N N . ARG A 1 357 ? 50.855 -3.347 -5.282 1.00 38.19 357 ARG A N 1
ATOM 2773 C CA . ARG A 1 357 ? 51.499 -2.737 -4.109 1.00 38.19 357 ARG A CA 1
ATOM 2774 C C . ARG A 1 357 ? 50.556 -2.805 -2.912 1.00 38.19 357 ARG A C 1
ATOM 2776 O O . ARG A 1 357 ? 49.450 -2.278 -2.969 1.00 38.19 357 ARG A O 1
ATOM 2783 N N . ILE A 1 358 ? 51.023 -3.408 -1.822 1.00 40.69 358 ILE A N 1
ATOM 2784 C CA . ILE A 1 358 ? 50.403 -3.293 -0.497 1.00 40.69 358 ILE A CA 1
ATOM 2785 C C . ILE A 1 358 ? 50.790 -1.921 0.065 1.00 40.69 358 ILE A C 1
ATOM 2787 O O . ILE A 1 358 ? 51.975 -1.594 0.132 1.00 40.69 358 ILE A O 1
ATOM 2791 N N . ILE A 1 359 ? 49.803 -1.110 0.446 1.00 41.84 359 ILE A N 1
ATOM 2792 C CA . ILE A 1 359 ? 50.026 0.196 1.075 1.00 41.84 359 ILE A CA 1
ATOM 2793 C C . ILE A 1 359 ? 49.721 0.057 2.566 1.00 41.84 359 ILE A C 1
ATOM 2795 O O . ILE A 1 359 ? 48.580 -0.187 2.951 1.00 41.84 359 ILE A O 1
ATOM 2799 N N . THR A 1 360 ? 50.743 0.233 3.404 1.00 37.66 360 THR A N 1
ATOM 2800 C CA . THR A 1 360 ? 50.599 0.298 4.864 1.00 37.66 360 THR A CA 1
ATOM 2801 C C . THR A 1 360 ? 50.632 1.763 5.294 1.00 37.66 360 THR A C 1
ATOM 2803 O O . THR A 1 360 ? 51.649 2.431 5.114 1.00 37.66 360 THR A O 1
ATOM 2806 N N . GLN A 1 361 ? 49.538 2.270 5.869 1.00 42.94 361 GLN A N 1
ATOM 2807 C CA . GLN A 1 361 ? 49.484 3.600 6.490 1.00 42.94 361 GLN A CA 1
ATOM 2808 C C . GLN A 1 361 ? 49.316 3.473 8.009 1.00 42.94 361 GLN A C 1
ATOM 2810 O O . GLN A 1 361 ? 48.440 2.755 8.494 1.00 42.94 361 GLN A O 1
ATOM 2815 N N . TYR A 1 362 ? 50.159 4.188 8.757 1.00 36.88 362 TYR A N 1
ATOM 2816 C CA . TYR A 1 362 ? 50.076 4.300 10.212 1.00 36.88 362 TYR A CA 1
ATOM 2817 C C . TYR A 1 362 ? 49.250 5.536 10.582 1.00 36.88 362 TYR A C 1
ATOM 2819 O O . TYR A 1 362 ? 49.550 6.633 10.114 1.00 36.88 362 TYR A O 1
ATOM 2827 N N . LEU A 1 363 ? 48.224 5.367 11.419 1.00 41.44 363 LEU A N 1
ATOM 2828 C CA . LEU A 1 363 ? 47.437 6.471 11.973 1.00 41.44 363 LEU A CA 1
ATOM 2829 C C . LEU A 1 363 ? 47.786 6.672 13.451 1.00 41.44 363 LEU A C 1
ATOM 2831 O O . LEU A 1 363 ? 47.877 5.708 14.212 1.00 41.44 363 LEU A O 1
ATOM 2835 N N . THR A 1 364 ? 47.956 7.928 13.861 1.00 38.31 364 THR A N 1
ATOM 2836 C CA . THR A 1 364 ? 48.150 8.321 15.262 1.00 38.31 364 THR A CA 1
ATOM 2837 C C . THR A 1 364 ? 46.830 8.147 16.029 1.00 38.31 364 THR A C 1
ATOM 2839 O O . THR A 1 364 ? 45.806 8.662 15.570 1.00 38.31 364 THR A O 1
ATOM 2842 N N . PRO A 1 365 ? 46.795 7.434 17.168 1.00 37.88 365 PRO A N 1
ATOM 2843 C CA . PRO A 1 365 ? 45.545 7.169 17.874 1.00 37.88 365 PRO A CA 1
ATOM 2844 C C . PRO A 1 365 ? 45.034 8.417 18.613 1.00 37.88 365 PRO A C 1
ATOM 2846 O O . PRO A 1 365 ? 45.767 9.050 19.370 1.00 37.88 365 PRO A O 1
ATOM 2849 N N . HIS A 1 366 ? 43.751 8.746 18.434 1.00 37.72 366 HIS A N 1
ATOM 2850 C CA . HIS A 1 366 ? 43.009 9.633 19.334 1.00 37.72 366 HIS A CA 1
ATOM 2851 C C . HIS A 1 366 ? 42.021 8.803 20.167 1.00 37.72 366 HIS A C 1
ATOM 2853 O O . HIS A 1 366 ? 41.288 7.993 19.592 1.00 37.72 366 HIS A O 1
ATOM 2859 N N . PRO A 1 367 ? 41.980 8.972 21.501 1.00 38.31 367 PRO A N 1
ATOM 2860 C CA . PRO A 1 367 ? 41.101 8.183 22.354 1.00 38.31 367 PRO A CA 1
ATOM 2861 C C . PRO A 1 367 ? 39.629 8.611 22.198 1.00 38.31 367 PRO A C 1
ATOM 2863 O O . PRO A 1 367 ? 39.343 9.801 22.017 1.00 38.31 367 PRO A O 1
ATOM 2866 N N . PRO A 1 368 ? 38.666 7.675 22.299 1.00 39.25 368 PRO A N 1
ATOM 2867 C CA . PRO A 1 368 ? 37.251 8.012 22.335 1.00 39.25 368 PRO A CA 1
ATOM 2868 C C . PRO A 1 368 ? 36.916 8.710 23.656 1.00 39.25 368 PRO A C 1
ATOM 2870 O O . PRO A 1 368 ? 37.204 8.226 24.749 1.00 39.25 368 PRO A O 1
ATOM 2873 N N . SER A 1 369 ? 36.276 9.871 23.558 1.00 41.06 369 SER A N 1
ATOM 2874 C CA . SER A 1 369 ? 35.740 10.567 24.722 1.00 41.06 369 SER A CA 1
ATOM 2875 C C . SER A 1 369 ? 34.435 9.898 25.168 1.00 41.06 369 SER A C 1
ATOM 2877 O O . SER A 1 369 ? 33.461 9.921 24.419 1.00 41.06 369 SER A O 1
ATOM 2879 N N . ARG A 1 370 ? 34.429 9.419 26.422 1.00 36.09 370 ARG A N 1
ATOM 2880 C CA . ARG A 1 370 ? 33.311 8.934 27.269 1.00 36.09 370 ARG A CA 1
ATOM 2881 C C . ARG A 1 370 ? 33.149 7.409 27.407 1.00 36.09 370 ARG A C 1
ATOM 2883 O O . ARG A 1 370 ? 32.429 6.777 26.648 1.00 36.09 370 ARG A O 1
ATOM 2890 N N . GLY A 1 371 ? 33.681 6.909 28.531 1.00 46.75 371 GLY A N 1
ATOM 2891 C CA . GLY A 1 371 ? 32.973 5.991 29.434 1.00 46.75 371 GLY A CA 1
ATOM 2892 C C . GLY A 1 371 ? 33.180 4.489 29.229 1.00 46.75 371 GLY A C 1
ATOM 2893 O O . GLY A 1 371 ? 32.229 3.801 28.880 1.00 46.75 371 GLY A O 1
ATOM 2894 N N . GLY A 1 372 ? 34.381 3.979 29.517 1.00 40.91 372 GLY A N 1
ATOM 2895 C CA . GLY A 1 372 ? 34.682 2.547 29.653 1.00 40.91 372 GLY A CA 1
ATOM 2896 C C . GLY A 1 372 ? 36.175 2.314 29.928 1.00 40.91 372 GLY A C 1
ATOM 2897 O O . GLY A 1 372 ? 36.999 3.042 29.388 1.00 40.91 372 GLY A O 1
ATOM 2898 N N . ASP A 1 373 ? 36.487 1.355 30.802 1.00 45.50 373 ASP A N 1
ATOM 2899 C CA . ASP A 1 373 ? 37.807 0.960 31.346 1.00 45.50 373 ASP A CA 1
ATOM 2900 C C . ASP A 1 373 ? 38.980 0.990 30.320 1.00 45.50 373 ASP A C 1
ATOM 2902 O O . ASP A 1 373 ? 38.830 0.432 29.226 1.00 45.50 373 ASP A O 1
ATOM 2906 N N . PRO A 1 374 ? 40.143 1.626 30.606 1.00 45.28 374 PRO A N 1
ATOM 2907 C CA . PRO A 1 374 ? 41.187 1.840 29.610 1.00 45.28 374 PRO A CA 1
ATOM 2908 C C . PRO A 1 374 ? 42.117 0.626 29.502 1.00 45.28 374 PRO A C 1
ATOM 2910 O O . PRO A 1 374 ? 43.059 0.468 30.273 1.00 45.28 374 PRO A O 1
ATOM 2913 N N . ARG A 1 375 ? 41.927 -0.198 28.470 1.00 48.16 375 ARG A N 1
ATOM 2914 C CA . ARG A 1 375 ? 43.067 -0.896 27.856 1.00 48.16 375 ARG A CA 1
ATOM 2915 C C . ARG A 1 375 ? 43.580 -0.010 26.729 1.00 48.16 375 ARG A C 1
ATOM 2917 O O . ARG A 1 375 ? 42.910 0.146 25.709 1.00 48.16 375 ARG A O 1
ATOM 2924 N N . GLU A 1 376 ? 44.713 0.650 26.949 1.00 51.78 376 GLU A N 1
ATOM 2925 C CA . GLU A 1 376 ? 45.288 1.592 25.986 1.00 51.78 376 GLU A CA 1
ATOM 2926 C C . GLU A 1 376 ? 45.672 0.874 24.679 1.00 51.78 376 GLU A C 1
ATOM 2928 O O . GLU A 1 376 ? 46.548 0.013 24.646 1.00 51.78 376 GLU A O 1
ATOM 2933 N N . CYS A 1 377 ? 45.012 1.238 23.576 1.00 48.16 377 CYS A N 1
ATOM 2934 C CA . CYS A 1 377 ? 45.373 0.792 22.231 1.00 48.16 377 CYS A CA 1
ATOM 2935 C C . CYS A 1 377 ? 46.665 1.498 21.794 1.00 48.16 377 CYS A C 1
ATOM 2937 O O . CYS A 1 377 ? 46.620 2.652 21.361 1.00 48.16 377 CYS A O 1
ATOM 2939 N N . LYS A 1 378 ? 47.815 0.820 21.872 1.00 51.56 378 LYS A N 1
ATOM 2940 C CA . LYS A 1 378 ? 49.112 1.412 21.490 1.00 51.56 378 LYS A CA 1
ATOM 2941 C C . LYS A 1 378 ? 49.278 1.588 19.979 1.00 51.56 378 LYS A C 1
ATOM 2943 O O . LYS A 1 378 ? 50.017 2.476 19.556 1.00 51.56 378 LYS A O 1
ATOM 2948 N N . LYS A 1 379 ? 48.614 0.767 19.152 1.00 48.75 379 LYS A N 1
ATOM 2949 C CA . LYS A 1 379 ? 48.792 0.806 17.693 1.00 48.75 379 LYS A CA 1
ATOM 2950 C C . LYS A 1 379 ? 47.555 0.322 16.935 1.00 48.75 379 LYS A C 1
ATOM 2952 O O . LYS A 1 379 ? 47.074 -0.788 17.146 1.00 48.75 379 LYS A O 1
ATOM 2957 N N . ALA A 1 380 ? 47.078 1.151 16.008 1.00 46.69 380 ALA A N 1
ATOM 2958 C CA . ALA A 1 380 ? 46.088 0.767 15.009 1.00 46.69 380 ALA A CA 1
ATOM 2959 C C . ALA A 1 380 ? 46.748 0.799 13.627 1.00 46.69 380 ALA A C 1
ATOM 2961 O O . ALA A 1 380 ? 47.306 1.822 13.225 1.00 46.69 380 ALA A O 1
ATOM 2962 N N . THR A 1 381 ? 46.705 -0.323 12.906 1.00 51.44 381 THR A N 1
ATOM 2963 C CA . THR A 1 381 ? 47.281 -0.422 11.556 1.00 51.44 381 THR A CA 1
ATOM 2964 C C . THR A 1 381 ? 46.177 -0.751 10.559 1.00 51.44 381 THR A C 1
ATOM 2966 O O . THR A 1 381 ? 45.444 -1.728 10.735 1.00 51.44 381 THR A O 1
ATOM 2969 N N . LEU A 1 382 ? 46.051 0.072 9.517 1.00 46.16 382 LEU A N 1
ATOM 2970 C CA . LEU A 1 382 ? 45.175 -0.196 8.382 1.00 46.16 382 LEU A CA 1
ATOM 2971 C C . LEU A 1 382 ? 45.924 -1.066 7.380 1.00 46.16 382 LEU A C 1
ATOM 2973 O O . LEU A 1 382 ? 46.990 -0.685 6.894 1.00 46.16 382 LEU A O 1
ATOM 2977 N N . VAL A 1 383 ? 45.350 -2.224 7.069 1.00 51.62 383 VAL A N 1
ATOM 2978 C CA . VAL A 1 383 ? 45.844 -3.092 6.002 1.00 51.62 383 VAL A CA 1
ATOM 2979 C C . VAL A 1 383 ? 44.789 -3.117 4.908 1.00 51.62 383 VAL A C 1
ATOM 2981 O O . VAL A 1 383 ? 43.655 -3.551 5.129 1.00 51.62 383 VAL A O 1
ATOM 2984 N N . GLN A 1 384 ? 45.165 -2.605 3.739 1.00 47.69 384 GLN A N 1
ATOM 2985 C CA . GLN A 1 384 ? 44.324 -2.591 2.552 1.00 47.69 384 GLN A CA 1
ATOM 2986 C C . GLN A 1 384 ? 44.862 -3.602 1.543 1.00 47.69 384 GLN A C 1
ATOM 2988 O O . GLN A 1 384 ? 45.982 -3.469 1.048 1.00 47.69 384 GLN A O 1
ATOM 2993 N N . ASP A 1 385 ? 44.048 -4.610 1.241 1.00 46.69 385 ASP A N 1
ATOM 2994 C CA . ASP A 1 385 ? 44.333 -5.565 0.178 1.00 46.69 385 ASP A CA 1
ATOM 2995 C C . ASP A 1 385 ? 43.841 -4.988 -1.159 1.00 46.69 385 ASP A C 1
ATOM 2997 O O . ASP A 1 385 ? 42.645 -4.761 -1.359 1.00 46.69 385 ASP A O 1
ATOM 3001 N N . ALA A 1 386 ? 44.775 -4.708 -2.069 1.00 45.47 386 ALA A N 1
ATOM 3002 C CA . ALA A 1 386 ? 44.479 -4.045 -3.338 1.00 45.47 386 ALA A CA 1
ATOM 3003 C C . ALA A 1 386 ? 43.780 -4.956 -4.369 1.00 45.47 386 ALA A C 1
ATOM 3005 O O . ALA A 1 386 ? 43.259 -4.445 -5.356 1.00 45.47 386 ALA A O 1
ATOM 3006 N N . GLY A 1 387 ? 43.754 -6.278 -4.160 1.00 36.84 387 GLY A N 1
ATOM 3007 C CA . GLY A 1 387 ? 43.094 -7.229 -5.060 1.00 36.84 387 GLY A CA 1
ATOM 3008 C C . GLY A 1 387 ? 41.623 -7.471 -4.715 1.00 36.84 387 GLY A C 1
ATOM 3009 O O . GLY A 1 387 ? 40.817 -7.736 -5.600 1.00 36.84 387 GLY A O 1
ATOM 3010 N N . THR A 1 388 ? 41.262 -7.351 -3.436 1.00 46.78 388 THR A N 1
ATOM 3011 C CA . THR A 1 388 ? 39.895 -7.594 -2.937 1.00 46.78 388 THR A CA 1
ATOM 3012 C C . THR A 1 388 ? 39.170 -6.325 -2.483 1.00 46.78 388 THR A C 1
ATOM 3014 O O . THR A 1 388 ? 37.975 -6.373 -2.197 1.00 46.78 388 THR A O 1
ATOM 3017 N N . GLY A 1 389 ? 39.876 -5.191 -2.374 1.00 43.97 389 GLY A N 1
ATOM 3018 C CA . GLY A 1 389 ? 39.327 -3.909 -1.911 1.00 43.97 389 GLY A CA 1
ATOM 3019 C C . GLY A 1 389 ? 38.947 -3.890 -0.426 1.00 43.97 389 GLY A C 1
ATOM 3020 O O . GLY A 1 389 ? 38.396 -2.904 0.068 1.00 43.97 389 GLY A O 1
ATOM 3021 N N . ARG A 1 390 ? 39.232 -4.970 0.308 1.00 38.16 390 ARG A N 1
ATOM 3022 C CA . ARG A 1 390 ? 38.853 -5.133 1.709 1.00 38.16 390 ARG A CA 1
ATOM 3023 C C . ARG A 1 390 ? 39.830 -4.361 2.596 1.00 38.16 390 ARG A C 1
ATOM 3025 O O . ARG A 1 390 ? 41.030 -4.630 2.604 1.00 38.16 390 ARG A O 1
ATOM 3032 N N . VAL A 1 391 ? 39.306 -3.402 3.357 1.00 47.72 391 VAL A N 1
ATOM 3033 C CA . VAL A 1 391 ? 40.072 -2.633 4.347 1.00 47.72 391 VAL A CA 1
ATOM 3034 C C . VAL A 1 391 ? 39.842 -3.253 5.718 1.00 47.72 391 VAL A C 1
ATOM 3036 O O . VAL A 1 391 ? 38.702 -3.341 6.174 1.00 47.72 391 VAL A O 1
ATOM 3039 N N . THR A 1 392 ? 40.917 -3.693 6.371 1.00 48.31 392 THR A N 1
ATOM 3040 C CA . THR A 1 392 ? 40.845 -4.294 7.708 1.00 48.31 392 THR A CA 1
ATOM 3041 C C . THR A 1 392 ? 41.673 -3.469 8.683 1.00 48.31 392 THR A C 1
ATOM 3043 O O . THR A 1 392 ? 42.862 -3.238 8.458 1.00 48.31 392 THR A O 1
ATOM 3046 N N . THR A 1 393 ? 41.050 -3.030 9.776 1.00 50.56 393 THR A N 1
ATOM 3047 C CA . THR A 1 393 ? 41.741 -2.317 10.855 1.00 50.56 393 THR A CA 1
ATOM 3048 C C . THR A 1 393 ? 42.144 -3.314 11.929 1.00 50.56 393 THR A C 1
ATOM 3050 O O . THR A 1 393 ? 41.286 -3.957 12.535 1.00 50.56 393 THR A O 1
ATOM 3053 N N . ARG A 1 394 ? 43.451 -3.455 12.165 1.00 53.16 394 ARG A N 1
ATOM 3054 C CA . ARG A 1 394 ? 43.985 -4.281 13.250 1.00 53.16 394 ARG A CA 1
ATOM 3055 C C . ARG A 1 394 ? 44.302 -3.393 14.445 1.00 53.16 394 ARG A C 1
ATOM 3057 O O . ARG A 1 394 ? 45.057 -2.430 14.303 1.00 53.16 394 ARG A O 1
ATOM 3064 N N . TYR A 1 395 ? 43.740 -3.740 15.596 1.00 54.09 395 TYR A N 1
ATOM 3065 C CA . TYR A 1 395 ? 44.001 -3.081 16.870 1.00 54.09 395 TYR A CA 1
ATOM 3066 C C . TYR A 1 395 ? 44.852 -4.007 17.740 1.00 54.09 395 TYR A C 1
ATOM 3068 O O . TYR A 1 395 ? 44.494 -5.171 17.925 1.00 54.09 395 TYR A O 1
ATOM 3076 N N . GLU A 1 396 ? 45.979 -3.502 18.236 1.00 53.28 396 GLU A N 1
ATOM 3077 C CA . GLU A 1 396 ? 46.833 -4.196 19.203 1.00 53.28 396 GLU A CA 1
ATOM 3078 C C . GLU A 1 396 ? 46.592 -3.600 20.597 1.00 53.28 396 GLU A C 1
ATOM 3080 O O . GLU A 1 396 ? 46.756 -2.393 20.809 1.00 53.28 396 GLU A O 1
ATOM 3085 N N . PHE A 1 397 ? 46.170 -4.459 21.525 1.00 49.31 397 PHE A N 1
ATOM 3086 C CA . PHE A 1 397 ? 45.958 -4.167 22.944 1.00 49.31 397 PHE A CA 1
ATOM 3087 C C . PHE A 1 397 ? 46.873 -5.100 23.756 1.00 49.31 397 PHE A C 1
ATOM 3089 O O . PHE A 1 397 ? 47.112 -6.219 23.297 1.00 49.31 397 PHE A O 1
ATOM 3096 N N . ASP A 1 398 ? 47.375 -4.650 24.912 1.00 53.78 398 ASP A N 1
ATOM 3097 C CA . ASP A 1 398 ? 48.178 -5.490 25.825 1.00 53.78 398 ASP A CA 1
ATOM 3098 C C . ASP A 1 398 ? 47.354 -6.641 26.447 1.00 53.78 398 ASP A C 1
ATOM 3100 O O . ASP A 1 398 ? 46.142 -6.442 26.740 1.00 53.78 398 ASP A O 1
#

pLDDT: mean 80.18, std 20.22, range [26.03, 98.44]

Sequence (398 aa):
MQTRGERLEGMRKGFEERVPALARPGFVARHVRSLLKERALGAGCKVEIVRGEGTGWTTLRYAFDDGVTVYGKVYTNGLGPATFSLLRRLWENGFGPGSAERVPEPLGFCAEEKLLLMRAARGAPLKALLLREPIEQVLPGVRAAARWLARLHASTPAGLPREPPCNRVKVFDLADRLGKAAANHPEDLGLLLDRLQRLRTLAPAGREALVPTHGQYTPANVFIDGPDVVVIDVDRISLSDPAKDVAMFLFRAAALRAKEADLPGEAERLVREFLDAYKEHAARPVESLPYYTALFSLNAFAKCAKDHAADDPVRRQAEAIHLDRFERCFPGEAPPRTDEAPPRIDRRPRTFDSGARIITQYLTPHPPSRGGDPRECKKATLVQDAGTGRVTTRYEFD

Foldseek 3Di:
DDDPVRVFVVVQVVCVVQVVVCQDPVNCVPPPVVLDPDDPPPWDWDKDFPDDTDDQWTKIWTQTPVRWIKIKIFGDPPLLVVLLVQLQVCCVPAQHPVHLQHAFAFSDADVVRSITMTTDDDAAQLLVCLQPPDLVVSLLLLLQLLQNLLVQQVDDDPDFAADDFPNVVLVVLLVVLLVLLCVVPVVCVVVSVVLVVVLVVLGDPPPDFWGWGQQQQESRQWGDDPNHIYGYNSSRTHGYQSLQNLLNHLVRSLVSNVVRDPDNVSSVVSNVSSQVSNVVRHPDDRSSNLSNNLSVLSSQLSVQSSPDDPPDPSNVVSCVPRVVSNVVSDPPDDDPPPPDDDDDDDDDDDDDDDDDDWDKDWDDDDDDPDDDDDQDFPGWIWTADPVPRDIDIDTDTD

Radius of gyration: 26.47 Å; chains: 1; bounding box: 74×47×69 Å

Secondary structure (DSSP, 8-state):
---HHHHHHHHHHHHHHHHHHHTSHHHIIIIIGGG-SS--TT--EEEEEEE-SSSSEEEEEEEETTS-EEEEEEESSS-HHHHHHHHHHHHHTTSSTT-SEE-PPEEEEETTTTEEEEEPPPSEEHHHHHHHS-HHHHHHHHHHHHHHHHHHHH---TTPPBPPGGGHHHHHHHHHHHHHHHHH-GGGHHHHHHHHHHHHHT---S----EEE-SS--TTSEEEETTEEEE--GGG-EEE-THHHHHHHHHHHHHHHTTT-S-HHHHHHHHHHHHHHHHHH-SS--TTHHHHHHHHHHHHHHHHHTTS-TT-HHHHHHIIIIIHHHHTTSTTPPPPP---PPPPP-------------EEEEE---PPSS-S------EEEEEE-TTT--EEEEEE--